Protein 6M5C (pdb70)

Nearest PDB structures (foldseek):
  6m5c-assembly1_A  TM=8.411E-01  e=1.380E-06  Avena sativa
  2x3t-assembly1_C  TM=7.673E-01  e=2.955E-03  Triticum aestivum
  2wgc-assembly1_A-2  TM=7.517E-01  e=3.958E-03  Triticum aestivum
  8vu6-assembly1_A  TM=7.108E-01  e=4.581E-03  Triticum aestivum
  6stn-assembly1_B  TM=7.294E-01  e=1.023E-02  Arundo donax

Secondary structure (DSSP, 8-state):
---TT-S-SSSSB--TTS--BSSTTT-TT--SSSS----

Sequence (39 aa):
ACSSSSPCPGNQCCSKWGYCGLGGDYCGSGCQSGPCTGAACSSSSPCPGNQCCSKWGYCGLGGDYCGSGCQSGPCTGAACSSSSPCPGNQCCSKWGYCGLGGDYCGSGCQSGPCTGAACSSSSPCPGNQCCSKWGYCGLGGDYCGSGCQSGPCTGAACSSSSPCPGNQCCSKWGYCGLGGDYCGSGCQSGPCTGAACSSSSPCPGNQCCSKWGYCGLGGDYCGSGCQSGPCTGAACSSSSPCPGNQCCSKWGYCGLGGDYCGSGCQSGPCTGAACSSSSPCPGNQCCSKWGYCGLGGDYCGSGCQSGPCTGAACSSSSPCPGNQCCSKWGYCGLGGDYCGSGCQSGPCTGAACSSSSPCPGNQCCSKWGYCGLGGDYCGSGCQSGPCTGA

Structure (mmCIF, N/CA/C/O backbone):
data_6M5C
#
_entry.id   6M5C
#
loop_
_atom_site.group_PDB
_atom_site.id
_atom_site.type_symbol
_atom_site.label_atom_id
_atom_site.label_alt_id
_atom_site.label_comp_id
_atom_site.label_asym_id
_atom_site.label_entity_id
_atom_site.label_seq_id
_atom_site.pdbx_PDB_ins_code
_atom_site.Cartn_x
_atom_site.Cartn_y
_atom_site.Cartn_z
_atom_site.occupancy
_atom_site.B_iso_or_equiv
_atom_site.auth_seq_id
_atom_site.auth_comp_id
_atom_site.auth_asym_id
_atom_site.auth_atom_id
_atom_site.pdbx_PDB_model_num
ATOM 1 N N . ALA A 1 1 ? -3.100 3.218 7.468 1.00 0.00 1 ALA A N 1
ATOM 2 C CA . ALA A 1 1 ? -4.018 2.093 7.151 1.00 0.00 1 ALA A CA 1
ATOM 3 C C . ALA A 1 1 ? -4.617 2.251 5.757 1.00 0.00 1 ALA A C 1
ATOM 4 O O . ALA A 1 1 ? -5.162 3.309 5.425 1.00 0.00 1 ALA A O 1
ATOM 13 N N . CYS A 1 2 ? -4.508 1.191 4.949 1.00 0.00 2 CYS A N 1
ATOM 14 C CA . CYS A 1 2 ? -5.038 1.194 3.585 1.00 0.00 2 CYS A CA 1
ATOM 15 C C . CYS A 1 2 ? -6.382 0.472 3.515 1.00 0.00 2 CYS A C 1
ATOM 16 O O . CYS A 1 2 ? -6.686 -0.373 4.364 1.00 0.00 2 CYS A O 1
ATOM 24 N N . SER A 1 3 ? -7.178 0.814 2.494 1.00 0.00 3 SER A N 1
ATOM 25 C CA . SER A 1 3 ? -8.486 0.198 2.294 1.00 0.00 3 SER A CA 1
ATOM 26 C C . SER A 1 3 ? -8.587 -0.401 0.888 1.00 0.00 3 SER A C 1
ATOM 27 O O . SER A 1 3 ? -7.693 -0.200 0.059 1.00 0.00 3 SER A O 1
ATOM 35 N N . SER A 1 4 ? -9.679 -1.142 0.625 1.00 0.00 4 SER A N 1
ATOM 36 C CA . SER A 1 4 ? -9.915 -1.767 -0.688 1.00 0.00 4 SER A CA 1
ATOM 37 C C . SER A 1 4 ? -10.038 -0.705 -1.794 1.00 0.00 4 SER A C 1
ATOM 38 O O . SER A 1 4 ? -9.761 -0.983 -2.965 1.00 0.00 4 SER A O 1
ATOM 46 N N . SER A 1 5 ? -10.458 0.505 -1.397 1.00 0.00 5 SER A N 1
ATOM 47 C CA . SER A 1 5 ? -10.586 1.640 -2.314 1.00 0.00 5 SER A CA 1
ATOM 48 C C . SER A 1 5 ? -9.293 2.472 -2.299 1.00 0.00 5 SER A C 1
ATOM 49 O O . SER A 1 5 ? -9.167 3.465 -3.020 1.00 0.00 5 SER A O 1
ATOM 57 N N . SER A 1 6 ? -8.333 2.027 -1.453 1.00 0.00 6 SER A N 1
ATOM 58 C CA . SER A 1 6 ? -7.001 2.650 -1.269 1.00 0.00 6 SER A CA 1
ATOM 59 C C . SER A 1 6 ? -7.066 4.145 -0.894 1.00 0.00 6 SER A C 1
ATOM 60 O O . SER A 1 6 ? -7.499 4.972 -1.704 1.00 0.00 6 SER A O 1
ATOM 68 N N . PRO A 1 7 ? -6.636 4.511 0.353 1.00 0.00 7 PRO A N 1
ATOM 69 C CA . PRO A 1 7 ? -6.648 5.904 0.819 1.00 0.00 7 PRO A CA 1
ATOM 70 C C . PRO A 1 7 ? -5.375 6.696 0.457 1.00 0.00 7 PRO A C 1
ATOM 71 O O . PRO A 1 7 ? -5.062 7.717 1.083 1.00 0.00 7 PRO A O 1
ATOM 82 N N . CYS A 1 8 ? -4.674 6.223 -0.566 1.00 0.00 8 CYS A N 1
ATOM 83 C CA . CYS A 1 8 ? -3.425 6.844 -1.010 1.00 0.00 8 CYS A CA 1
ATOM 84 C C . CYS A 1 8 ? -3.452 7.150 -2.520 1.00 0.00 8 CYS A C 1
ATOM 85 O O . CYS A 1 8 ? -3.317 6.235 -3.341 1.00 0.00 8 CYS A O 1
ATOM 93 N N . PRO A 1 9 ? -3.648 8.448 -2.916 1.00 0.00 9 PRO A N 1
ATOM 94 C CA . PRO A 1 9 ? -3.686 8.846 -4.334 1.00 0.00 9 PRO A CA 1
ATOM 95 C C . PRO A 1 9 ? -2.297 9.116 -4.944 1.00 0.00 9 PRO A C 1
ATOM 96 O O . PRO A 1 9 ? -2.165 9.860 -5.926 1.00 0.00 9 PRO A O 1
ATOM 107 N N . GLY A 1 10 ? -1.281 8.486 -4.362 1.00 0.00 10 GLY A N 1
ATOM 108 C CA . GLY A 1 10 ? 0.089 8.648 -4.835 1.00 0.00 10 GLY A CA 1
ATOM 109 C C . GLY A 1 10 ? 1.002 9.288 -3.807 1.00 0.00 10 GLY A C 1
ATOM 110 O O . GLY A 1 10 ? 1.607 10.331 -4.074 1.00 0.00 10 GLY A O 1
ATOM 114 N N . ASN A 1 11 ? 1.096 8.658 -2.631 1.00 0.00 11 ASN A N 1
ATOM 115 C CA . ASN A 1 11 ? 1.946 9.149 -1.539 1.00 0.00 11 ASN A CA 1
ATOM 116 C C . ASN A 1 11 ? 2.675 7.990 -0.858 1.00 0.00 11 ASN A C 1
ATOM 117 O O . ASN A 1 11 ? 3.875 8.077 -0.583 1.00 0.00 11 ASN A O 1
ATOM 128 N N . GLN A 1 12 ? 1.930 6.910 -0.592 1.00 0.00 12 GLN A N 1
ATOM 129 C CA . GLN A 1 12 ? 2.468 5.707 0.054 1.00 0.00 12 GLN A CA 1
ATOM 130 C C . GLN A 1 12 ? 1.878 4.455 -0.593 1.00 0.00 12 GLN A C 1
ATOM 131 O O . GLN A 1 12 ? 0.790 4.512 -1.175 1.00 0.00 12 GLN A O 1
ATOM 145 N N . CYS A 1 13 ? 2.593 3.325 -0.489 1.00 0.00 13 CYS A N 1
ATOM 146 C CA . CYS A 1 13 ? 2.119 2.065 -1.063 1.00 0.00 13 CYS A CA 1
ATOM 147 C C . CYS A 1 13 ? 1.335 1.257 -0.031 1.00 0.00 13 CYS A C 1
ATOM 148 O O . CYS A 1 13 ? 1.674 1.254 1.155 1.00 0.00 13 CYS A O 1
ATOM 156 N N . CYS A 1 14 ? 0.289 0.571 -0.505 1.00 0.00 14 CYS A N 1
ATOM 157 C CA . CYS A 1 14 ? -0.592 -0.226 0.354 1.00 0.00 14 CYS A CA 1
ATOM 158 C C . CYS A 1 14 ? -0.041 -1.621 0.646 1.00 0.00 14 CYS A C 1
ATOM 159 O O . CYS A 1 14 ? 0.766 -2.159 -0.115 1.00 0.00 14 CYS A O 1
ATOM 167 N N . SER A 1 15 ? -0.486 -2.179 1.777 1.00 0.00 15 SER A N 1
ATOM 168 C CA . SER A 1 15 ? -0.091 -3.513 2.210 1.00 0.00 15 SER A CA 1
ATOM 169 C C . SER A 1 15 ? -1.290 -4.436 2.183 1.00 0.00 15 SER A C 1
ATOM 170 O O . SER A 1 15 ? -2.410 -3.985 2.432 1.00 0.00 15 SER A O 1
ATOM 178 N N . LYS A 1 16 ? -1.029 -5.733 1.912 1.00 0.00 16 LYS A N 1
ATOM 179 C CA . LYS A 1 16 ? -2.070 -6.779 1.844 1.00 0.00 16 LYS A CA 1
ATOM 180 C C . LYS A 1 16 ? -2.901 -6.837 3.133 1.00 0.00 16 LYS A C 1
ATOM 181 O O . LYS A 1 16 ? -4.079 -7.204 3.105 1.00 0.00 16 LYS A O 1
ATOM 200 N N . TRP A 1 17 ? -2.265 -6.467 4.255 1.00 0.00 17 TRP A N 1
ATOM 201 C CA . TRP A 1 17 ? -2.931 -6.422 5.564 1.00 0.00 17 TRP A CA 1
ATOM 202 C C . TRP A 1 17 ? -3.652 -5.073 5.720 1.00 0.00 17 TRP A C 1
ATOM 203 O O . TRP A 1 17 ? -4.257 -4.782 6.759 1.00 0.00 17 TRP A O 1
ATOM 224 N N . GLY A 1 18 ? -3.579 -4.269 4.645 1.00 0.00 18 GLY A N 1
ATOM 225 C CA . GLY A 1 18 ? -4.198 -2.957 4.586 1.00 0.00 18 GLY A CA 1
ATOM 226 C C . GLY A 1 18 ? -3.381 -1.873 5.257 1.00 0.00 18 GLY A C 1
ATOM 227 O O . GLY A 1 18 ? -3.873 -1.208 6.174 1.00 0.00 18 GLY A O 1
ATOM 231 N N . TYR A 1 19 ? -2.132 -1.694 4.804 1.00 0.00 19 TYR A N 1
ATOM 232 C CA . TYR A 1 19 ? -1.254 -0.655 5.388 1.00 0.00 19 TYR A CA 1
ATOM 233 C C . TYR A 1 19 ? -0.491 0.138 4.326 1.00 0.00 19 TYR A C 1
ATOM 234 O O . TYR A 1 19 ? 0.275 -0.423 3.540 1.00 0.00 19 TYR A O 1
ATOM 252 N N . CYS A 1 20 ? -0.697 1.464 4.338 1.00 0.00 20 CYS A N 1
ATOM 253 C CA . CYS A 1 20 ? -0.046 2.374 3.390 1.00 0.00 20 CYS A CA 1
ATOM 254 C C . CYS A 1 20 ? 1.212 2.994 3.999 1.00 0.00 20 CYS A C 1
ATOM 255 O O . CYS A 1 20 ? 1.171 3.541 5.105 1.00 0.00 20 CYS A O 1
ATOM 263 N N . GLY A 1 21 ? 2.324 2.896 3.260 1.00 0.00 21 GLY A N 1
ATOM 264 C CA . GLY A 1 21 ? 3.598 3.441 3.718 1.00 0.00 21 GLY A CA 1
ATOM 265 C C . GLY A 1 21 ? 4.671 3.398 2.643 1.00 0.00 21 GLY A C 1
ATOM 266 O O . GLY A 1 21 ? 4.470 2.798 1.581 1.00 0.00 21 GLY A O 1
ATOM 270 N N . LEU A 1 22 ? 5.813 4.035 2.926 1.00 0.00 22 LEU A N 1
ATOM 271 C CA . LEU A 1 22 ? 6.939 4.081 1.989 1.00 0.00 22 LEU A CA 1
ATOM 272 C C . LEU A 1 22 ? 7.995 3.036 2.345 1.00 0.00 22 LEU A C 1
ATOM 273 O O . LEU A 1 22 ? 8.140 2.663 3.513 1.00 0.00 22 LEU A O 1
ATOM 289 N N . GLY A 1 23 ? 8.727 2.577 1.324 1.00 0.00 23 GLY A N 1
ATOM 290 C CA . GLY A 1 23 ? 9.769 1.578 1.522 1.00 0.00 23 GLY A CA 1
ATOM 291 C C . GLY A 1 23 ? 9.400 0.225 0.944 1.00 0.00 23 GLY A C 1
ATOM 292 O O . GLY A 1 23 ? 8.302 0.052 0.405 1.00 0.00 23 GLY A O 1
ATOM 296 N N . GLY A 1 24 ? 10.327 -0.734 1.060 1.00 0.00 24 GLY A N 1
ATOM 297 C CA . GLY A 1 24 ? 10.096 -2.080 0.549 1.00 0.00 24 GLY A CA 1
ATOM 298 C C . GLY A 1 24 ? 9.580 -3.034 1.613 1.00 0.00 24 GLY A C 1
ATOM 299 O O . GLY A 1 24 ? 9.991 -4.196 1.662 1.00 0.00 24 GLY A O 1
ATOM 303 N N . ASP A 1 25 ? 8.676 -2.532 2.464 1.00 0.00 25 ASP A N 1
ATOM 304 C CA . ASP A 1 25 ? 8.086 -3.330 3.544 1.00 0.00 25 ASP A CA 1
ATOM 305 C C . ASP A 1 25 ? 6.557 -3.215 3.562 1.00 0.00 25 ASP A C 1
ATOM 306 O O . ASP A 1 25 ? 5.877 -4.079 4.122 1.00 0.00 25 ASP A O 1
ATOM 315 N N . TYR A 1 26 ? 6.029 -2.147 2.945 1.00 0.00 26 TYR A N 1
ATOM 316 C CA . TYR A 1 26 ? 4.583 -1.908 2.889 1.00 0.00 26 TYR A CA 1
ATOM 317 C C . TYR A 1 26 ? 3.952 -2.534 1.642 1.00 0.00 26 TYR A C 1
ATOM 318 O O . TYR A 1 26 ? 2.856 -3.094 1.717 1.00 0.00 26 TYR A O 1
ATOM 336 N N . CYS A 1 27 ? 4.652 -2.438 0.503 1.00 0.00 27 CYS A N 1
ATOM 337 C CA . CYS A 1 27 ? 4.160 -2.994 -0.759 1.00 0.00 27 CYS A CA 1
ATOM 338 C C . CYS A 1 27 ? 4.725 -4.402 -0.993 1.00 0.00 27 CYS A C 1
ATOM 339 O O . CYS A 1 27 ? 4.041 -5.392 -0.715 1.00 0.00 27 CYS A O 1
ATOM 347 N N . GLY A 1 28 ? 5.977 -4.485 -1.495 1.00 0.00 28 GLY A N 1
ATOM 348 C CA . GLY A 1 28 ? 6.627 -5.774 -1.765 1.00 0.00 28 GLY A CA 1
ATOM 349 C C . GLY A 1 28 ? 5.803 -6.691 -2.663 1.00 0.00 28 GLY A C 1
ATOM 350 O O . GLY A 1 28 ? 5.739 -7.900 -2.425 1.00 0.00 28 GLY A O 1
ATOM 354 N N . SER A 1 29 ? 5.173 -6.100 -3.699 1.00 0.00 29 SER A N 1
ATOM 355 C CA . SER A 1 29 ? 4.308 -6.827 -4.662 1.00 0.00 29 SER A CA 1
ATOM 356 C C . SER A 1 29 ? 3.076 -7.433 -3.961 1.00 0.00 29 SER A C 1
ATOM 357 O O . SER A 1 29 ? 2.502 -8.431 -4.418 1.00 0.00 29 SER A O 1
ATOM 365 N N . GLY A 1 30 ? 2.674 -6.789 -2.862 1.00 0.00 30 GLY A N 1
ATOM 366 C CA . GLY A 1 30 ? 1.517 -7.228 -2.095 1.00 0.00 30 GLY A CA 1
ATOM 367 C C . GLY A 1 30 ? 0.636 -6.058 -1.711 1.00 0.00 30 GLY A C 1
ATOM 368 O O . GLY A 1 30 ? 0.063 -6.032 -0.618 1.00 0.00 30 GLY A O 1
ATOM 372 N N . CYS A 1 31 ? 0.541 -5.093 -2.629 1.00 0.00 31 CYS A N 1
ATOM 373 C CA . CYS A 1 31 ? -0.242 -3.877 -2.421 1.00 0.00 31 CYS A CA 1
ATOM 374 C C . CYS A 1 31 ? -1.659 -3.992 -2.997 1.00 0.00 31 CYS A C 1
ATOM 375 O O . CYS A 1 31 ? -1.923 -4.830 -3.866 1.00 0.00 31 CYS A O 1
ATOM 383 N N . GLN A 1 32 ? -2.557 -3.133 -2.491 1.00 0.00 32 GLN A N 1
ATOM 384 C CA . GLN A 1 32 ? -3.956 -3.090 -2.932 1.00 0.00 32 GLN A CA 1
ATOM 385 C C . GLN A 1 32 ? -4.253 -1.809 -3.725 1.00 0.00 32 GLN A C 1
ATOM 386 O O . GLN A 1 32 ? -5.243 -1.750 -4.461 1.00 0.00 32 GLN A O 1
ATOM 400 N N . SER A 1 33 ? -3.389 -0.791 -3.568 1.00 0.00 33 SER A N 1
ATOM 401 C CA . SER A 1 33 ? -3.546 0.500 -4.254 1.00 0.00 33 SER A CA 1
ATOM 402 C C . SER A 1 33 ? -2.957 0.455 -5.678 1.00 0.00 33 SER A C 1
ATOM 403 O O . SER A 1 33 ? -2.465 -0.588 -6.120 1.00 0.00 33 SER A O 1
ATOM 411 N N . GLY A 1 34 ? -3.036 1.589 -6.391 1.00 0.00 34 GLY A N 1
ATOM 412 C CA . GLY A 1 34 ? -2.527 1.680 -7.756 1.00 0.00 34 GLY A CA 1
ATOM 413 C C . GLY A 1 34 ? -1.068 2.148 -7.847 1.00 0.00 34 GLY A C 1
ATOM 414 O O . GLY A 1 34 ? -0.275 1.492 -8.526 1.00 0.00 34 GLY A O 1
ATOM 418 N N . PRO A 1 35 ? -0.669 3.283 -7.181 1.00 0.00 35 PRO A N 1
ATOM 419 C CA . PRO A 1 35 ? 0.720 3.807 -7.229 1.00 0.00 35 PRO A CA 1
ATOM 420 C C . PRO A 1 35 ? 1.713 2.978 -6.389 1.00 0.00 35 PRO A C 1
ATOM 421 O O . PRO A 1 35 ? 2.506 3.522 -5.607 1.00 0.00 35 PRO A O 1
ATOM 432 N N . CYS A 1 36 ? 1.669 1.653 -6.581 1.00 0.00 36 CYS A N 1
ATOM 433 C CA . CYS A 1 36 ? 2.537 0.709 -5.866 1.00 0.00 36 CYS A CA 1
ATOM 434 C C . CYS A 1 36 ? 2.953 -0.451 -6.782 1.00 0.00 36 CYS A C 1
ATOM 435 O O . CYS A 1 36 ? 2.610 -0.458 -7.967 1.00 0.00 36 CYS A O 1
ATOM 443 N N . THR A 1 37 ? 3.720 -1.415 -6.223 1.00 0.00 37 THR A N 1
ATOM 444 C CA . THR A 1 37 ? 4.220 -2.610 -6.948 1.00 0.00 37 THR A CA 1
ATOM 445 C C . THR A 1 37 ? 5.189 -2.221 -8.075 1.00 0.00 37 THR A C 1
ATOM 446 O O . THR A 1 37 ? 4.875 -2.341 -9.267 1.00 0.00 37 THR A O 1
ATOM 457 N N . GLY A 1 38 ? 6.364 -1.732 -7.668 1.00 0.00 38 GLY A N 1
ATOM 458 C CA . GLY A 1 38 ? 7.389 -1.321 -8.616 1.00 0.00 38 GLY A CA 1
ATOM 459 C C . GLY A 1 38 ? 8.451 -2.385 -8.824 1.00 0.00 38 GLY A C 1
ATOM 460 O O . GLY A 1 38 ? 8.689 -2.816 -9.956 1.00 0.00 38 GLY A O 1
ATOM 464 N N . ALA A 1 39 ? 9.084 -2.804 -7.723 1.00 0.00 39 ALA A N 1
ATOM 465 C CA . ALA A 1 39 ? 10.130 -3.824 -7.767 1.00 0.00 39 ALA A CA 1
ATOM 466 C C . ALA A 1 39 ? 9.816 -4.973 -6.809 1.00 0.00 39 ALA A C 1
ATOM 467 O O . ALA A 1 39 ? 9.708 -4.720 -5.588 1.00 0.00 39 ALA A O 1
ATOM 475 N N . ALA A 1 1 ? -3.331 2.651 8.018 1.00 0.00 1 ALA A N 2
ATOM 476 C CA . ALA A 1 1 ? -4.245 1.603 7.495 1.00 0.00 1 ALA A CA 2
ATOM 477 C C . ALA A 1 1 ? -4.683 1.921 6.070 1.00 0.00 1 ALA A C 2
ATOM 478 O O . ALA A 1 1 ? -4.855 3.090 5.712 1.00 0.00 1 ALA A O 2
ATOM 487 N N . CYS A 1 2 ? -4.860 0.868 5.265 1.00 0.00 2 CYS A N 2
ATOM 488 C CA . CYS A 1 2 ? -5.279 1.012 3.872 1.00 0.00 2 CYS A CA 2
ATOM 489 C C . CYS A 1 2 ? -6.503 0.149 3.575 1.00 0.00 2 CYS A C 2
ATOM 490 O O . CYS A 1 2 ? -6.724 -0.873 4.232 1.00 0.00 2 CYS A O 2
ATOM 498 N N . SER A 1 3 ? -7.290 0.571 2.578 1.00 0.00 3 SER A N 2
ATOM 499 C CA . SER A 1 3 ? -8.491 -0.157 2.177 1.00 0.00 3 SER A CA 2
ATOM 500 C C . SER A 1 3 ? -8.369 -0.655 0.734 1.00 0.00 3 SER A C 2
ATOM 501 O O . SER A 1 3 ? -7.393 -0.342 0.046 1.00 0.00 3 SER A O 2
ATOM 509 N N . SER A 1 4 ? -9.368 -1.438 0.280 1.00 0.00 4 SER A N 2
ATOM 510 C CA . SER A 1 4 ? -9.391 -1.983 -1.090 1.00 0.00 4 SER A CA 2
ATOM 511 C C . SER A 1 4 ? -9.396 -0.859 -2.139 1.00 0.00 4 SER A C 2
ATOM 512 O O . SER A 1 4 ? -8.896 -1.037 -3.253 1.00 0.00 4 SER A O 2
ATOM 520 N N . SER A 1 5 ? -9.969 0.291 -1.758 1.00 0.00 5 SER A N 2
ATOM 521 C CA . SER A 1 5 ? -10.025 1.471 -2.623 1.00 0.00 5 SER A CA 2
ATOM 522 C C . SER A 1 5 ? -8.830 2.396 -2.336 1.00 0.00 5 SER A C 2
ATOM 523 O O . SER A 1 5 ? -8.665 3.434 -2.983 1.00 0.00 5 SER A O 2
ATOM 531 N N . SER A 1 6 ? -7.997 1.980 -1.351 1.00 0.00 6 SER A N 2
ATOM 532 C CA . SER A 1 6 ? -6.779 2.699 -0.903 1.00 0.00 6 SER A CA 2
ATOM 533 C C . SER A 1 6 ? -7.050 4.159 -0.481 1.00 0.00 6 SER A C 2
ATOM 534 O O . SER A 1 6 ? -7.507 4.963 -1.299 1.00 0.00 6 SER A O 2
ATOM 542 N N . PRO A 1 7 ? -6.770 4.526 0.811 1.00 0.00 7 PRO A N 2
ATOM 543 C CA . PRO A 1 7 ? -6.982 5.895 1.304 1.00 0.00 7 PRO A CA 2
ATOM 544 C C . PRO A 1 7 ? -5.812 6.844 0.982 1.00 0.00 7 PRO A C 2
ATOM 545 O O . PRO A 1 7 ? -5.641 7.892 1.618 1.00 0.00 7 PRO A O 2
ATOM 556 N N . CYS A 1 8 ? -5.039 6.458 -0.025 1.00 0.00 8 CYS A N 2
ATOM 557 C CA . CYS A 1 8 ? -3.870 7.216 -0.462 1.00 0.00 8 CYS A CA 2
ATOM 558 C C . CYS A 1 8 ? -4.032 7.673 -1.922 1.00 0.00 8 CYS A C 2
ATOM 559 O O . CYS A 1 8 ? -4.221 6.834 -2.809 1.00 0.00 8 CYS A O 2
ATOM 567 N N . PRO A 1 9 ? -3.967 9.015 -2.202 1.00 0.00 9 PRO A N 2
ATOM 568 C CA . PRO A 1 9 ? -4.126 9.553 -3.573 1.00 0.00 9 PRO A CA 2
ATOM 569 C C . PRO A 1 9 ? -2.868 9.422 -4.455 1.00 0.00 9 PRO A C 2
ATOM 570 O O . PRO A 1 9 ? -2.667 10.201 -5.396 1.00 0.00 9 PRO A O 2
ATOM 581 N N . GLY A 1 10 ? -2.052 8.419 -4.149 1.00 0.00 10 GLY A N 2
ATOM 582 C CA . GLY A 1 10 ? -0.829 8.172 -4.902 1.00 0.00 10 GLY A CA 2
ATOM 583 C C . GLY A 1 10 ? 0.399 8.783 -4.253 1.00 0.00 10 GLY A C 2
ATOM 584 O O . GLY A 1 10 ? 1.022 9.683 -4.824 1.00 0.00 10 GLY A O 2
ATOM 588 N N . ASN A 1 11 ? 0.742 8.289 -3.057 1.00 0.00 11 ASN A N 2
ATOM 589 C CA . ASN A 1 11 ? 1.906 8.781 -2.310 1.00 0.00 11 ASN A CA 2
ATOM 590 C C . ASN A 1 11 ? 2.664 7.637 -1.635 1.00 0.00 11 ASN A C 2
ATOM 591 O O . ASN A 1 11 ? 3.897 7.649 -1.586 1.00 0.00 11 ASN A O 2
ATOM 602 N N . GLN A 1 12 ? 1.915 6.654 -1.120 1.00 0.00 12 GLN A N 2
ATOM 603 C CA . GLN A 1 12 ? 2.501 5.498 -0.431 1.00 0.00 12 GLN A CA 2
ATOM 604 C C . GLN A 1 12 ? 1.894 4.191 -0.949 1.00 0.00 12 GLN A C 2
ATOM 605 O O . GLN A 1 12 ? 0.774 4.188 -1.468 1.00 0.00 12 GLN A O 2
ATOM 619 N N . CYS A 1 13 ? 2.642 3.083 -0.801 1.00 0.00 13 CYS A N 2
ATOM 620 C CA . CYS A 1 13 ? 2.180 1.763 -1.251 1.00 0.00 13 CYS A CA 2
ATOM 621 C C . CYS A 1 13 ? 1.385 1.059 -0.151 1.00 0.00 13 CYS A C 2
ATOM 622 O O . CYS A 1 13 ? 1.721 1.169 1.031 1.00 0.00 13 CYS A O 2
ATOM 630 N N . CYS A 1 14 ? 0.338 0.335 -0.553 1.00 0.00 14 CYS A N 2
ATOM 631 C CA . CYS A 1 14 ? -0.518 -0.383 0.390 1.00 0.00 14 CYS A CA 2
ATOM 632 C C . CYS A 1 14 ? -0.129 -1.852 0.498 1.00 0.00 14 CYS A C 2
ATOM 633 O O . CYS A 1 14 ? 0.237 -2.482 -0.497 1.00 0.00 14 CYS A O 2
ATOM 641 N N . SER A 1 15 ? -0.214 -2.381 1.725 1.00 0.00 15 SER A N 2
ATOM 642 C CA . SER A 1 15 ? 0.113 -3.777 1.997 1.00 0.00 15 SER A CA 2
ATOM 643 C C . SER A 1 15 ? -1.150 -4.619 2.029 1.00 0.00 15 SER A C 2
ATOM 644 O O . SER A 1 15 ? -2.228 -4.088 2.317 1.00 0.00 15 SER A O 2
ATOM 652 N N . LYS A 1 16 ? -0.986 -5.933 1.752 1.00 0.00 16 LYS A N 2
ATOM 653 C CA . LYS A 1 16 ? -2.089 -6.917 1.723 1.00 0.00 16 LYS A CA 2
ATOM 654 C C . LYS A 1 16 ? -2.934 -6.879 3.002 1.00 0.00 16 LYS A C 2
ATOM 655 O O . LYS A 1 16 ? -4.150 -7.082 2.953 1.00 0.00 16 LYS A O 2
ATOM 674 N N . TRP A 1 17 ? -2.274 -6.617 4.142 1.00 0.00 17 TRP A N 2
ATOM 675 C CA . TRP A 1 17 ? -2.963 -6.504 5.437 1.00 0.00 17 TRP A CA 2
ATOM 676 C C . TRP A 1 17 ? -3.581 -5.102 5.587 1.00 0.00 17 TRP A C 2
ATOM 677 O O . TRP A 1 17 ? -4.136 -4.751 6.635 1.00 0.00 17 TRP A O 2
ATOM 698 N N . GLY A 1 18 ? -3.478 -4.324 4.496 1.00 0.00 18 GLY A N 2
ATOM 699 C CA . GLY A 1 18 ? -4.017 -2.977 4.419 1.00 0.00 18 GLY A CA 2
ATOM 700 C C . GLY A 1 18 ? -3.173 -1.934 5.120 1.00 0.00 18 GLY A C 2
ATOM 701 O O . GLY A 1 18 ? -3.589 -1.390 6.147 1.00 0.00 18 GLY A O 2
ATOM 705 N N . TYR A 1 19 ? -1.985 -1.659 4.566 1.00 0.00 19 TYR A N 2
ATOM 706 C CA . TYR A 1 19 ? -1.085 -0.643 5.154 1.00 0.00 19 TYR A CA 2
ATOM 707 C C . TYR A 1 19 ? -0.407 0.224 4.091 1.00 0.00 19 TYR A C 2
ATOM 708 O O . TYR A 1 19 ? 0.331 -0.276 3.241 1.00 0.00 19 TYR A O 2
ATOM 726 N N . CYS A 1 20 ? -0.654 1.540 4.176 1.00 0.00 20 CYS A N 2
ATOM 727 C CA . CYS A 1 20 ? -0.086 2.515 3.238 1.00 0.00 20 CYS A CA 2
ATOM 728 C C . CYS A 1 20 ? 1.214 3.107 3.788 1.00 0.00 20 CYS A C 2
ATOM 729 O O . CYS A 1 20 ? 1.232 3.677 4.884 1.00 0.00 20 CYS A O 2
ATOM 737 N N . GLY A 1 21 ? 2.295 2.954 3.015 1.00 0.00 21 GLY A N 2
ATOM 738 C CA . GLY A 1 21 ? 3.601 3.462 3.415 1.00 0.00 21 GLY A CA 2
ATOM 739 C C . GLY A 1 21 ? 4.638 3.342 2.310 1.00 0.00 21 GLY A C 2
ATOM 740 O O . GLY A 1 21 ? 4.404 2.662 1.306 1.00 0.00 21 GLY A O 2
ATOM 744 N N . LEU A 1 22 ? 5.785 4.003 2.503 1.00 0.00 22 LEU A N 2
ATOM 745 C CA . LEU A 1 22 ? 6.875 3.977 1.525 1.00 0.00 22 LEU A CA 2
ATOM 746 C C . LEU A 1 22 ? 7.962 2.987 1.935 1.00 0.00 22 LEU A C 2
ATOM 747 O O . LEU A 1 22 ? 8.160 2.729 3.127 1.00 0.00 22 LEU A O 2
ATOM 763 N N . GLY A 1 23 ? 8.659 2.439 0.933 1.00 0.00 23 GLY A N 2
ATOM 764 C CA . GLY A 1 23 ? 9.725 1.478 1.182 1.00 0.00 23 GLY A CA 2
ATOM 765 C C . GLY A 1 23 ? 9.353 0.069 0.757 1.00 0.00 23 GLY A C 2
ATOM 766 O O . GLY A 1 23 ? 8.253 -0.161 0.244 1.00 0.00 23 GLY A O 2
ATOM 770 N N . GLY A 1 24 ? 10.279 -0.873 0.975 1.00 0.00 24 GLY A N 2
ATOM 771 C CA . GLY A 1 24 ? 10.045 -2.267 0.615 1.00 0.00 24 GLY A CA 2
ATOM 772 C C . GLY A 1 24 ? 9.532 -3.097 1.780 1.00 0.00 24 GLY A C 2
ATOM 773 O O . GLY A 1 24 ? 9.917 -4.260 1.934 1.00 0.00 24 GLY A O 2
ATOM 777 N N . ASP A 1 25 ? 8.661 -2.492 2.596 1.00 0.00 25 ASP A N 2
ATOM 778 C CA . ASP A 1 25 ? 8.077 -3.161 3.762 1.00 0.00 25 ASP A CA 2
ATOM 779 C C . ASP A 1 25 ? 6.561 -2.934 3.827 1.00 0.00 25 ASP A C 2
ATOM 780 O O . ASP A 1 25 ? 5.822 -3.795 4.312 1.00 0.00 25 ASP A O 2
ATOM 789 N N . TYR A 1 26 ? 6.112 -1.770 3.333 1.00 0.00 26 TYR A N 2
ATOM 790 C CA . TYR A 1 26 ? 4.689 -1.411 3.330 1.00 0.00 26 TYR A CA 2
ATOM 791 C C . TYR A 1 26 ? 3.958 -1.934 2.086 1.00 0.00 26 TYR A C 2
ATOM 792 O O . TYR A 1 26 ? 2.726 -1.873 2.018 1.00 0.00 26 TYR A O 2
ATOM 810 N N . CYS A 1 27 ? 4.720 -2.439 1.106 1.00 0.00 27 CYS A N 2
ATOM 811 C CA . CYS A 1 27 ? 4.143 -2.989 -0.122 1.00 0.00 27 CYS A CA 2
ATOM 812 C C . CYS A 1 27 ? 4.045 -4.516 -0.011 1.00 0.00 27 CYS A C 2
ATOM 813 O O . CYS A 1 27 ? 2.946 -5.074 -0.073 1.00 0.00 27 CYS A O 2
ATOM 821 N N . GLY A 1 28 ? 5.211 -5.179 0.162 1.00 0.00 28 GLY A N 2
ATOM 822 C CA . GLY A 1 28 ? 5.281 -6.642 0.303 1.00 0.00 28 GLY A CA 2
ATOM 823 C C . GLY A 1 28 ? 4.572 -7.411 -0.806 1.00 0.00 28 GLY A C 2
ATOM 824 O O . GLY A 1 28 ? 3.969 -8.457 -0.550 1.00 0.00 28 GLY A O 2
ATOM 828 N N . SER A 1 29 ? 4.651 -6.884 -2.046 1.00 0.00 29 SER A N 2
ATOM 829 C CA . SER A 1 29 ? 4.002 -7.485 -3.239 1.00 0.00 29 SER A CA 2
ATOM 830 C C . SER A 1 29 ? 2.483 -7.596 -3.050 1.00 0.00 29 SER A C 2
ATOM 831 O O . SER A 1 29 ? 1.818 -8.458 -3.641 1.00 0.00 29 SER A O 2
ATOM 839 N N . GLY A 1 30 ? 1.953 -6.685 -2.234 1.00 0.00 30 GLY A N 2
ATOM 840 C CA . GLY A 1 30 ? 0.533 -6.645 -1.957 1.00 0.00 30 GLY A CA 2
ATOM 841 C C . GLY A 1 30 ? -0.018 -5.244 -2.084 1.00 0.00 30 GLY A C 2
ATOM 842 O O . GLY A 1 30 ? -0.813 -4.801 -1.250 1.00 0.00 30 GLY A O 2
ATOM 846 N N . CYS A 1 31 ? 0.416 -4.551 -3.145 1.00 0.00 31 CYS A N 2
ATOM 847 C CA . CYS A 1 31 ? 0.001 -3.170 -3.422 1.00 0.00 31 CYS A CA 2
ATOM 848 C C . CYS A 1 31 ? -1.485 -3.052 -3.785 1.00 0.00 31 CYS A C 2
ATOM 849 O O . CYS A 1 31 ? -1.980 -3.763 -4.665 1.00 0.00 31 CYS A O 2
ATOM 857 N N . GLN A 1 32 ? -2.175 -2.144 -3.087 1.00 0.00 32 GLN A N 2
ATOM 858 C CA . GLN A 1 32 ? -3.600 -1.879 -3.320 1.00 0.00 32 GLN A CA 2
ATOM 859 C C . GLN A 1 32 ? -3.814 -0.419 -3.733 1.00 0.00 32 GLN A C 2
ATOM 860 O O . GLN A 1 32 ? -4.854 -0.071 -4.298 1.00 0.00 32 GLN A O 2
ATOM 874 N N . SER A 1 33 ? -2.811 0.423 -3.440 1.00 0.00 33 SER A N 2
ATOM 875 C CA . SER A 1 33 ? -2.844 1.849 -3.767 1.00 0.00 33 SER A CA 2
ATOM 876 C C . SER A 1 33 ? -2.158 2.115 -5.116 1.00 0.00 33 SER A C 2
ATOM 877 O O . SER A 1 33 ? -1.737 1.174 -5.798 1.00 0.00 33 SER A O 2
ATOM 885 N N . GLY A 1 34 ? -2.056 3.404 -5.497 1.00 0.00 34 GLY A N 2
ATOM 886 C CA . GLY A 1 34 ? -1.412 3.798 -6.754 1.00 0.00 34 GLY A CA 2
ATOM 887 C C . GLY A 1 34 ? 0.036 3.300 -6.886 1.00 0.00 34 GLY A C 2
ATOM 888 O O . GLY A 1 34 ? 0.375 2.720 -7.921 1.00 0.00 34 GLY A O 2
ATOM 892 N N . PRO A 1 35 ? 0.923 3.507 -5.858 1.00 0.00 35 PRO A N 2
ATOM 893 C CA . PRO A 1 35 ? 2.322 3.043 -5.903 1.00 0.00 35 PRO A CA 2
ATOM 894 C C . PRO A 1 35 ? 2.437 1.551 -5.578 1.00 0.00 35 PRO A C 2
ATOM 895 O O . PRO A 1 35 ? 1.888 1.086 -4.573 1.00 0.00 35 PRO A O 2
ATOM 906 N N . CYS A 1 36 ? 3.144 0.811 -6.436 1.00 0.00 36 CYS A N 2
ATOM 907 C CA . CYS A 1 36 ? 3.313 -0.630 -6.254 1.00 0.00 36 CYS A CA 2
ATOM 908 C C . CYS A 1 36 ? 4.779 -1.043 -6.317 1.00 0.00 36 CYS A C 2
ATOM 909 O O . CYS A 1 36 ? 5.601 -0.365 -6.941 1.00 0.00 36 CYS A O 2
ATOM 917 N N . THR A 1 37 ? 5.087 -2.169 -5.659 1.00 0.00 37 THR A N 2
ATOM 918 C CA . THR A 1 37 ? 6.448 -2.726 -5.628 1.00 0.00 37 THR A CA 2
ATOM 919 C C . THR A 1 37 ? 6.728 -3.622 -6.859 1.00 0.00 37 THR A C 2
ATOM 920 O O . THR A 1 37 ? 7.589 -4.510 -6.820 1.00 0.00 37 THR A O 2
ATOM 931 N N . GLY A 1 38 ? 6.004 -3.352 -7.948 1.00 0.00 38 GLY A N 2
ATOM 932 C CA . GLY A 1 38 ? 6.162 -4.114 -9.178 1.00 0.00 38 GLY A CA 2
ATOM 933 C C . GLY A 1 38 ? 4.902 -4.868 -9.558 1.00 0.00 38 GLY A C 2
ATOM 934 O O . GLY A 1 38 ? 4.717 -6.018 -9.151 1.00 0.00 38 GLY A O 2
ATOM 938 N N . ALA A 1 39 ? 4.034 -4.208 -10.354 1.00 0.00 39 ALA A N 2
ATOM 939 C CA . ALA A 1 39 ? 2.750 -4.779 -10.829 1.00 0.00 39 ALA A CA 2
ATO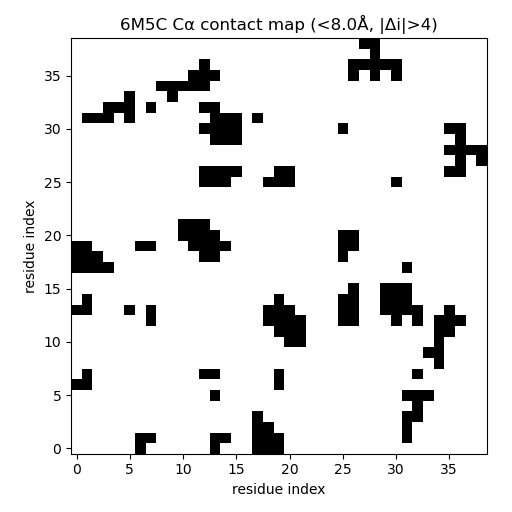M 940 C C . ALA A 1 39 ? 1.801 -5.118 -9.671 1.00 0.00 39 ALA A C 2
ATOM 941 O O . ALA A 1 39 ? 0.752 -4.449 -9.557 1.00 0.00 39 ALA A O 2
ATOM 949 N N . ALA A 1 1 ? -8.516 1.010 8.932 1.00 0.00 1 ALA A N 3
ATOM 950 C CA . ALA A 1 1 ? -8.481 0.106 7.753 1.00 0.00 1 ALA A CA 3
ATOM 951 C C . ALA A 1 1 ? -8.043 0.857 6.501 1.00 0.00 1 ALA A C 3
ATOM 952 O O . ALA A 1 1 ? -8.530 1.958 6.227 1.00 0.00 1 ALA A O 3
ATOM 961 N N . CYS A 1 2 ? -7.121 0.249 5.749 1.00 0.00 2 CYS A N 3
ATOM 962 C CA . CYS A 1 2 ? -6.601 0.843 4.517 1.00 0.00 2 CYS A CA 3
ATOM 963 C C . CYS A 1 2 ? -7.261 0.215 3.293 1.00 0.00 2 CYS A C 3
ATOM 964 O O . CYS A 1 2 ? -7.530 -0.990 3.280 1.00 0.00 2 CYS A O 3
ATOM 972 N N . SER A 1 3 ? -7.519 1.040 2.271 1.00 0.00 3 SER A N 3
ATOM 973 C CA . SER A 1 3 ? -8.138 0.564 1.038 1.00 0.00 3 SER A CA 3
ATOM 974 C C . SER A 1 3 ? -7.158 0.685 -0.130 1.00 0.00 3 SER A C 3
ATOM 975 O O . SER A 1 3 ? -6.075 1.262 0.016 1.00 0.00 3 SER A O 3
ATOM 983 N N . SER A 1 4 ? -7.549 0.140 -1.291 1.00 0.00 4 SER A N 3
ATOM 984 C CA . SER A 1 4 ? -6.710 0.166 -2.492 1.00 0.00 4 SER A CA 3
ATOM 985 C C . SER A 1 4 ? -6.710 1.539 -3.190 1.00 0.00 4 SER A C 3
ATOM 986 O O . SER A 1 4 ? -5.988 1.733 -4.172 1.00 0.00 4 SER A O 3
ATOM 994 N N . SER A 1 5 ? -7.526 2.489 -2.689 1.00 0.00 5 SER A N 3
ATOM 995 C CA . SER A 1 5 ? -7.606 3.840 -3.279 1.00 0.00 5 SER A CA 3
ATOM 996 C C . SER A 1 5 ? -8.323 4.844 -2.354 1.00 0.00 5 SER A C 3
ATOM 997 O O . SER A 1 5 ? -8.925 5.813 -2.838 1.00 0.00 5 SER A O 3
ATOM 1005 N N . SER A 1 6 ? -8.243 4.643 -1.027 1.00 0.00 6 SER A N 3
ATOM 1006 C CA . SER A 1 6 ? -8.908 5.559 -0.092 1.00 0.00 6 SER A CA 3
ATOM 1007 C C . SER A 1 6 ? -7.932 6.289 0.855 1.00 0.00 6 SER A C 3
ATOM 1008 O O . SER A 1 6 ? -8.051 7.509 1.005 1.00 0.00 6 SER A O 3
ATOM 1016 N N . PRO A 1 7 ? -6.958 5.588 1.509 1.00 0.00 7 PRO A N 3
ATOM 1017 C CA . PRO A 1 7 ? -6.020 6.220 2.453 1.00 0.00 7 PRO A CA 3
ATOM 1018 C C . PRO A 1 7 ? -4.756 6.789 1.809 1.00 0.00 7 PRO A C 3
ATOM 1019 O O . PRO A 1 7 ? -3.837 7.239 2.503 1.00 0.00 7 PRO A O 3
ATOM 1030 N N . CYS A 1 8 ? -4.742 6.776 0.486 1.00 0.00 8 CYS A N 3
ATOM 1031 C CA . CYS A 1 8 ? -3.606 7.269 -0.306 1.00 0.00 8 CYS A CA 3
ATOM 1032 C C . CYS A 1 8 ? -4.058 7.683 -1.717 1.00 0.00 8 CYS A C 3
ATOM 1033 O O . CYS A 1 8 ? -4.491 6.829 -2.499 1.00 0.00 8 CYS A O 3
ATOM 1041 N N . PRO A 1 9 ? -3.984 9.007 -2.068 1.00 0.00 9 PRO A N 3
ATOM 1042 C CA . PRO A 1 9 ? -4.391 9.498 -3.401 1.00 0.00 9 PRO A CA 3
ATOM 1043 C C . PRO A 1 9 ? -3.311 9.312 -4.485 1.00 0.00 9 PRO A C 3
ATOM 1044 O O . PRO A 1 9 ? -3.274 10.044 -5.483 1.00 0.00 9 PRO A O 3
ATOM 1055 N N . GLY A 1 10 ? -2.459 8.312 -4.277 1.00 0.00 10 GLY A N 3
ATOM 1056 C CA . GLY A 1 10 ? -1.383 8.014 -5.211 1.00 0.00 10 GLY A CA 3
ATOM 1057 C C . GLY A 1 10 ? -0.031 8.497 -4.719 1.00 0.00 10 GLY A C 3
ATOM 1058 O O . GLY A 1 10 ? 0.690 9.177 -5.454 1.00 0.00 10 GLY A O 3
ATOM 1062 N N . ASN A 1 11 ? 0.306 8.142 -3.473 1.00 0.00 11 ASN A N 3
ATOM 1063 C CA . ASN A 1 11 ? 1.580 8.535 -2.862 1.00 0.00 11 ASN A CA 3
ATOM 1064 C C . ASN A 1 11 ? 2.231 7.362 -2.128 1.00 0.00 11 ASN A C 3
ATOM 1065 O O . ASN A 1 11 ? 3.449 7.178 -2.204 1.00 0.00 11 ASN A O 3
ATOM 1076 N N . GLN A 1 12 ? 1.410 6.580 -1.421 1.00 0.00 12 GLN A N 3
ATOM 1077 C CA . GLN A 1 12 ? 1.890 5.420 -0.661 1.00 0.00 12 GLN A CA 3
ATOM 1078 C C . GLN A 1 12 ? 1.179 4.145 -1.119 1.00 0.00 12 GLN A C 3
ATOM 1079 O O . GLN A 1 12 ? 0.066 4.206 -1.651 1.00 0.00 12 GLN A O 3
ATOM 1093 N N . CYS A 1 13 ? 1.829 2.992 -0.905 1.00 0.00 13 CYS A N 3
ATOM 1094 C CA . CYS A 1 13 ? 1.268 1.696 -1.300 1.00 0.00 13 CYS A CA 3
ATOM 1095 C C . CYS A 1 13 ? 0.525 1.035 -0.139 1.00 0.00 13 CYS A C 3
ATOM 1096 O O . CYS A 1 13 ? 1.073 0.905 0.960 1.00 0.00 13 CYS A O 3
ATOM 1104 N N . CYS A 1 14 ? -0.721 0.615 -0.397 1.00 0.00 14 CYS A N 3
ATOM 1105 C CA . CYS A 1 14 ? -1.548 -0.051 0.614 1.00 0.00 14 CYS A CA 3
ATOM 1106 C C . CYS A 1 14 ? -1.292 -1.556 0.597 1.00 0.00 14 CYS A C 3
ATOM 1107 O O . CYS A 1 14 ? -1.427 -2.207 -0.444 1.00 0.00 14 CYS A O 3
ATOM 1115 N N . SER A 1 15 ? -0.912 -2.094 1.762 1.00 0.00 15 SER A N 3
ATOM 1116 C CA . SER A 1 15 ? -0.601 -3.517 1.906 1.00 0.00 15 SER A CA 3
ATOM 1117 C C . SER A 1 15 ? -1.850 -4.341 2.171 1.00 0.00 15 SER A C 3
ATOM 1118 O O . SER A 1 15 ? -2.822 -3.820 2.720 1.00 0.00 15 SER A O 3
ATOM 1126 N N . LYS A 1 16 ? -1.784 -5.636 1.782 1.00 0.00 16 LYS A N 3
ATOM 1127 C CA . LYS A 1 16 ? -2.891 -6.608 1.946 1.00 0.00 16 LYS A CA 3
ATOM 1128 C C . LYS A 1 16 ? -3.390 -6.671 3.390 1.00 0.00 16 LYS A C 3
ATOM 1129 O O . LYS A 1 16 ? -4.575 -6.919 3.634 1.00 0.00 16 LYS A O 3
ATOM 1148 N N . TRP A 1 17 ? -2.469 -6.444 4.340 1.00 0.00 17 TRP A N 3
ATOM 1149 C CA . TRP A 1 17 ? -2.797 -6.417 5.771 1.00 0.00 17 TRP A CA 3
ATOM 1150 C C . TRP A 1 17 ? -3.399 -5.048 6.133 1.00 0.00 17 TRP A C 3
ATOM 1151 O O . TRP A 1 17 ? -3.695 -4.759 7.298 1.00 0.00 17 TRP A O 3
ATOM 1172 N N . GLY A 1 18 ? -3.576 -4.226 5.083 1.00 0.00 18 GLY A N 3
ATOM 1173 C CA . GLY A 1 18 ? -4.160 -2.899 5.189 1.00 0.00 18 GLY A CA 3
ATOM 1174 C C . GLY A 1 18 ? -3.228 -1.852 5.758 1.00 0.00 18 GLY A C 3
ATOM 1175 O O . GLY A 1 18 ? -3.519 -1.271 6.808 1.00 0.00 18 GLY A O 3
ATOM 1179 N N . TYR A 1 19 ? -2.112 -1.602 5.061 1.00 0.00 19 TYR A N 3
ATOM 1180 C CA . TYR A 1 19 ? -1.134 -0.592 5.515 1.00 0.00 19 TYR A CA 3
ATOM 1181 C C . TYR A 1 19 ? -0.490 0.159 4.347 1.00 0.00 19 TYR A C 3
ATOM 1182 O O . TYR A 1 19 ? 0.198 -0.435 3.513 1.00 0.00 19 TYR A O 3
ATOM 1200 N N . CYS A 1 20 ? -0.707 1.481 4.322 1.00 0.00 20 CYS A N 3
ATOM 1201 C CA . CYS A 1 20 ? -0.168 2.351 3.272 1.00 0.00 20 CYS A CA 3
ATOM 1202 C C . CYS A 1 20 ? 1.146 2.995 3.709 1.00 0.00 20 CYS A C 3
ATOM 1203 O O . CYS A 1 20 ? 1.207 3.666 4.745 1.00 0.00 20 CYS A O 3
ATOM 1211 N N . GLY A 1 21 ? 2.194 2.772 2.906 1.00 0.00 21 GLY A N 3
ATOM 1212 C CA . GLY A 1 21 ? 3.511 3.323 3.198 1.00 0.00 21 GLY A CA 3
ATOM 1213 C C . GLY A 1 21 ? 4.431 3.309 1.989 1.00 0.00 21 GLY A C 3
ATOM 1214 O O . GLY A 1 21 ? 3.976 3.110 0.858 1.00 0.00 21 GLY A O 3
ATOM 1218 N N . LEU A 1 22 ? 5.730 3.523 2.235 1.00 0.00 22 LEU A N 3
ATOM 1219 C CA . LEU A 1 22 ? 6.737 3.540 1.170 1.00 0.00 22 LEU A CA 3
ATOM 1220 C C . LEU A 1 22 ? 7.953 2.696 1.548 1.00 0.00 22 LEU A C 3
ATOM 1221 O O . LEU A 1 22 ? 8.261 2.534 2.733 1.00 0.00 22 LEU A O 3
ATOM 1237 N N . GLY A 1 23 ? 8.634 2.166 0.525 1.00 0.00 23 GLY A N 3
ATOM 1238 C CA . GLY A 1 23 ? 9.814 1.340 0.742 1.00 0.00 23 GLY A CA 3
ATOM 1239 C C . GLY A 1 23 ? 9.553 -0.134 0.495 1.00 0.00 23 GLY A C 3
ATOM 1240 O O . GLY A 1 23 ? 8.489 -0.504 -0.014 1.00 0.00 23 GLY A O 3
ATOM 1244 N N . GLY A 1 24 ? 10.530 -0.972 0.858 1.00 0.00 24 GLY A N 3
ATOM 1245 C CA . GLY A 1 24 ? 10.403 -2.413 0.678 1.00 0.00 24 GLY A CA 3
ATOM 1246 C C . GLY A 1 24 ? 9.923 -3.121 1.934 1.00 0.00 24 GLY A C 3
ATOM 1247 O O . GLY A 1 24 ? 10.429 -4.194 2.275 1.00 0.00 24 GLY A O 3
ATOM 1251 N N . ASP A 1 25 ? 8.945 -2.512 2.615 1.00 0.00 25 ASP A N 3
ATOM 1252 C CA . ASP A 1 25 ? 8.377 -3.070 3.847 1.00 0.00 25 ASP A CA 3
ATOM 1253 C C . ASP A 1 25 ? 6.848 -3.000 3.833 1.00 0.00 25 ASP A C 3
ATOM 1254 O O . ASP A 1 25 ? 6.179 -3.875 4.389 1.00 0.00 25 ASP A O 3
ATOM 1263 N N . TYR A 1 26 ? 6.309 -1.952 3.193 1.00 0.00 26 TYR A N 3
ATOM 1264 C CA . TYR A 1 26 ? 4.860 -1.749 3.100 1.00 0.00 26 TYR A CA 3
ATOM 1265 C C . TYR A 1 26 ? 4.269 -2.413 1.856 1.00 0.00 26 TYR A C 3
ATOM 1266 O O . TYR A 1 26 ? 3.160 -2.952 1.910 1.00 0.00 26 TYR A O 3
ATOM 1284 N N . CYS A 1 27 ? 5.012 -2.373 0.740 1.00 0.00 27 CYS A N 3
ATOM 1285 C CA . CYS A 1 27 ? 4.554 -2.975 -0.515 1.00 0.00 27 CYS A CA 3
ATOM 1286 C C . CYS A 1 27 ? 4.954 -4.461 -0.582 1.00 0.00 27 CYS A C 3
ATOM 1287 O O . CYS A 1 27 ? 4.100 -5.336 -0.407 1.00 0.00 27 CYS A O 3
ATOM 1295 N N . GLY A 1 28 ? 6.254 -4.736 -0.829 1.00 0.00 28 GLY A N 3
ATOM 1296 C CA . GLY A 1 28 ? 6.769 -6.112 -0.902 1.00 0.00 28 GLY A CA 3
ATOM 1297 C C . GLY A 1 28 ? 6.036 -6.994 -1.907 1.00 0.00 28 GLY A C 3
ATOM 1298 O O . GLY A 1 28 ? 5.658 -8.123 -1.586 1.00 0.00 28 GLY A O 3
ATOM 1302 N N . SER A 1 29 ? 5.838 -6.464 -3.132 1.00 0.00 29 SER A N 3
ATOM 1303 C CA . SER A 1 29 ? 5.127 -7.168 -4.232 1.00 0.00 29 SER A CA 3
ATOM 1304 C C . SER A 1 29 ? 3.678 -7.510 -3.845 1.00 0.00 29 SER A C 3
ATOM 1305 O O . SER A 1 29 ? 3.059 -8.425 -4.403 1.00 0.00 29 SER A O 3
ATOM 1313 N N . GLY A 1 30 ? 3.154 -6.734 -2.898 1.00 0.00 30 GLY A N 3
ATOM 1314 C CA . GLY A 1 30 ? 1.796 -6.909 -2.430 1.00 0.00 30 GLY A CA 3
ATOM 1315 C C . GLY A 1 30 ? 1.038 -5.600 -2.435 1.00 0.00 30 GLY A C 3
ATOM 1316 O O . GLY A 1 30 ? 0.311 -5.289 -1.486 1.00 0.00 30 GLY A O 3
ATOM 1320 N N . CYS A 1 31 ? 1.217 -4.837 -3.521 1.00 0.00 31 CYS A N 3
ATOM 1321 C CA . CYS A 1 31 ? 0.579 -3.527 -3.692 1.00 0.00 31 CYS A CA 3
ATOM 1322 C C . CYS A 1 31 ? -0.927 -3.628 -3.960 1.00 0.00 31 CYS A C 3
ATOM 1323 O O . CYS A 1 31 ? -1.388 -4.546 -4.644 1.00 0.00 31 CYS A O 3
ATOM 1331 N N . GLN A 1 32 ? -1.672 -2.667 -3.405 1.00 0.00 32 GLN A N 3
ATOM 1332 C CA . GLN A 1 32 ? -3.127 -2.593 -3.568 1.00 0.00 32 GLN A CA 3
ATOM 1333 C C . GLN A 1 32 ? -3.539 -1.232 -4.135 1.00 0.00 32 GLN A C 3
ATOM 1334 O O . GLN A 1 32 ? -4.471 -1.141 -4.939 1.00 0.00 32 GLN A O 3
ATOM 1348 N N . SER A 1 33 ? -2.828 -0.179 -3.702 1.00 0.00 33 SER A N 3
ATOM 1349 C CA . SER A 1 33 ? -3.089 1.197 -4.139 1.00 0.00 33 SER A CA 3
ATOM 1350 C C . SER A 1 33 ? -2.339 1.519 -5.442 1.00 0.00 33 SER A C 3
ATOM 1351 O O . SER A 1 33 ? -1.605 0.672 -5.963 1.00 0.00 33 SER A O 3
ATOM 1359 N N . GLY A 1 34 ? -2.543 2.749 -5.963 1.00 0.00 34 GLY A N 3
ATOM 1360 C CA . GLY A 1 34 ? -1.898 3.204 -7.204 1.00 0.00 34 GLY A CA 3
ATOM 1361 C C . GLY A 1 34 ? -0.386 2.940 -7.264 1.00 0.00 34 GLY A C 3
ATOM 1362 O O . GLY A 1 34 ? 0.081 2.367 -8.253 1.00 0.00 34 GLY A O 3
ATOM 1366 N N . PRO A 1 35 ? 0.418 3.341 -6.225 1.00 0.00 35 PRO A N 3
ATOM 1367 C CA . PRO A 1 35 ? 1.872 3.100 -6.205 1.00 0.00 35 PRO A CA 3
ATOM 1368 C C . PRO A 1 35 ? 2.190 1.643 -5.854 1.00 0.00 35 PRO A C 3
ATOM 1369 O O . PRO A 1 35 ? 1.789 1.152 -4.792 1.00 0.00 35 PRO A O 3
ATOM 1380 N N . CYS A 1 36 ? 2.896 0.957 -6.756 1.00 0.00 36 CYS A N 3
ATOM 1381 C CA . CYS A 1 36 ? 3.239 -0.449 -6.550 1.00 0.00 36 CYS A CA 3
ATOM 1382 C C . CYS A 1 36 ? 4.746 -0.663 -6.440 1.00 0.00 36 CYS A C 3
ATOM 1383 O O . CYS A 1 36 ? 5.491 -0.465 -7.407 1.00 0.00 36 CYS A O 3
ATOM 1391 N N . THR A 1 37 ? 5.179 -1.065 -5.228 1.00 0.00 37 THR A N 3
ATOM 1392 C CA . THR A 1 37 ? 6.596 -1.359 -4.901 1.00 0.00 37 THR A CA 3
ATOM 1393 C C . THR A 1 37 ? 7.572 -0.245 -5.346 1.00 0.00 37 THR A C 3
ATOM 1394 O O . THR A 1 37 ? 8.738 -0.513 -5.669 1.00 0.00 37 THR A O 3
ATOM 1405 N N . GLY A 1 38 ? 7.086 1.002 -5.333 1.00 0.00 38 GLY A N 3
ATOM 1406 C CA . GLY A 1 38 ? 7.902 2.140 -5.729 1.00 0.00 38 GLY A CA 3
ATOM 1407 C C . GLY A 1 38 ? 7.196 3.044 -6.721 1.00 0.00 38 GLY A C 3
ATOM 1408 O O . GLY A 1 38 ? 6.727 4.126 -6.354 1.00 0.00 38 GLY A O 3
ATOM 1412 N N . ALA A 1 39 ? 7.122 2.594 -7.976 1.00 0.00 39 ALA A N 3
ATOM 1413 C CA . ALA A 1 39 ? 6.471 3.354 -9.042 1.00 0.00 39 ALA A CA 3
ATOM 1414 C C . ALA A 1 39 ? 5.370 2.534 -9.709 1.00 0.00 39 ALA A C 3
ATOM 1415 O O . ALA A 1 39 ? 5.681 1.458 -10.266 1.00 0.00 39 ALA A O 3
ATOM 1423 N N . ALA A 1 1 ? -6.915 3.678 8.672 1.00 0.00 1 ALA A N 4
ATOM 1424 C CA . ALA A 1 1 ? -7.521 2.467 8.062 1.00 0.00 1 ALA A CA 4
ATOM 1425 C C . ALA A 1 1 ? -7.325 2.458 6.550 1.00 0.00 1 ALA A C 4
ATOM 1426 O O . ALA A 1 1 ? -7.602 3.455 5.876 1.00 0.00 1 ALA A O 4
ATOM 1435 N N . CYS A 1 2 ? -6.845 1.324 6.031 1.00 0.00 2 CYS A N 4
ATOM 1436 C CA . CYS A 1 2 ? -6.603 1.162 4.597 1.00 0.00 2 CYS A CA 4
ATOM 1437 C C . CYS A 1 2 ? -7.722 0.361 3.943 1.00 0.00 2 CYS A C 4
ATOM 1438 O O . CYS A 1 2 ? -8.207 -0.622 4.510 1.00 0.00 2 CYS A O 4
ATOM 1446 N N . SER A 1 3 ? -8.118 0.797 2.746 1.00 0.00 3 SER A N 4
ATOM 1447 C CA . SER A 1 3 ? -9.171 0.137 1.980 1.00 0.00 3 SER A CA 4
ATOM 1448 C C . SER A 1 3 ? -8.689 -0.151 0.556 1.00 0.00 3 SER A C 4
ATOM 1449 O O . SER A 1 3 ? -7.663 0.384 0.122 1.00 0.00 3 SER A O 4
ATOM 1457 N N . SER A 1 4 ? -9.438 -0.998 -0.168 1.00 0.00 4 SER A N 4
ATOM 1458 C CA . SER A 1 4 ? -9.099 -1.363 -1.553 1.00 0.00 4 SER A CA 4
ATOM 1459 C C . SER A 1 4 ? -9.393 -0.214 -2.534 1.00 0.00 4 SER A C 4
ATOM 1460 O O . SER A 1 4 ? -9.023 -0.282 -3.711 1.00 0.00 4 SER A O 4
ATOM 1468 N N . SER A 1 5 ? -10.055 0.834 -2.027 1.00 0.00 5 SER A N 4
ATOM 1469 C CA . SER A 1 5 ? -10.399 2.013 -2.822 1.00 0.00 5 SER A CA 4
ATOM 1470 C C . SER A 1 5 ? -9.667 3.255 -2.307 1.00 0.00 5 SER A C 4
ATOM 1471 O O . SER A 1 5 ? -9.353 4.160 -3.085 1.00 0.00 5 SER A O 4
ATOM 1479 N N . SER A 1 6 ? -9.399 3.286 -0.991 1.00 0.00 6 SER A N 4
ATOM 1480 C CA . SER A 1 6 ? -8.705 4.407 -0.355 1.00 0.00 6 SER A CA 4
ATOM 1481 C C . SER A 1 6 ? -7.625 3.889 0.615 1.00 0.00 6 SER A C 4
ATOM 1482 O O . SER A 1 6 ? -7.869 3.794 1.826 1.00 0.00 6 SER A O 4
ATOM 1490 N N . PRO A 1 7 ? -6.413 3.515 0.103 1.00 0.00 7 PRO A N 4
ATOM 1491 C CA . PRO A 1 7 ? -5.322 3.002 0.948 1.00 0.00 7 PRO A CA 4
ATOM 1492 C C . PRO A 1 7 ? -4.499 4.094 1.629 1.00 0.00 7 PRO A C 4
ATOM 1493 O O . PRO A 1 7 ? -3.582 3.808 2.403 1.00 0.00 7 PRO A O 4
ATOM 1504 N N . CYS A 1 8 ? -4.872 5.332 1.335 1.00 0.00 8 CYS A N 4
ATOM 1505 C CA . CYS A 1 8 ? -4.224 6.550 1.868 1.00 0.00 8 CYS A CA 4
ATOM 1506 C C . CYS A 1 8 ? -4.820 7.806 1.213 1.00 0.00 8 CYS A C 4
ATOM 1507 O O . CYS A 1 8 ? -5.313 7.727 0.084 1.00 0.00 8 CYS A O 4
ATOM 1515 N N . PRO A 1 9 ? -4.787 8.990 1.903 1.00 0.00 9 PRO A N 4
ATOM 1516 C CA . PRO A 1 9 ? -5.333 10.244 1.343 1.00 0.00 9 PRO A CA 4
ATOM 1517 C C . PRO A 1 9 ? -4.385 10.947 0.348 1.00 0.00 9 PRO A C 4
ATOM 1518 O O . PRO A 1 9 ? -4.457 12.168 0.155 1.00 0.00 9 PRO A O 4
ATOM 1529 N N . GLY A 1 10 ? -3.525 10.154 -0.287 1.00 0.00 10 GLY A N 4
ATOM 1530 C CA . GLY A 1 10 ? -2.574 10.680 -1.253 1.00 0.00 10 GLY A CA 4
ATOM 1531 C C . GLY A 1 10 ? -2.208 9.668 -2.321 1.00 0.00 10 GLY A C 4
ATOM 1532 O O . GLY A 1 10 ? -3.051 9.288 -3.139 1.00 0.00 10 GLY A O 4
ATOM 1536 N N . ASN A 1 11 ? -0.940 9.236 -2.305 1.00 0.00 11 ASN A N 4
ATOM 1537 C CA . ASN A 1 11 ? -0.418 8.262 -3.275 1.00 0.00 11 ASN A CA 4
ATOM 1538 C C . ASN A 1 11 ? 0.659 7.378 -2.630 1.00 0.00 11 ASN A C 4
ATOM 1539 O O . ASN A 1 11 ? 1.824 7.371 -3.053 1.00 0.00 11 ASN A O 4
ATOM 1550 N N . GLN A 1 12 ? 0.255 6.640 -1.593 1.00 0.00 12 GLN A N 4
ATOM 1551 C CA . GLN A 1 12 ? 1.165 5.745 -0.870 1.00 0.00 12 GLN A CA 4
ATOM 1552 C C . GLN A 1 12 ? 0.777 4.277 -1.085 1.00 0.00 12 GLN A C 4
ATOM 1553 O O . GLN A 1 12 ? -0.330 3.983 -1.546 1.00 0.00 12 GLN A O 4
ATOM 1567 N N . CYS A 1 13 ? 1.701 3.363 -0.744 1.00 0.00 13 CYS A N 4
ATOM 1568 C CA . CYS A 1 13 ? 1.474 1.920 -0.899 1.00 0.00 13 CYS A CA 4
ATOM 1569 C C . CYS A 1 13 ? 0.835 1.323 0.353 1.00 0.00 13 CYS A C 4
ATOM 1570 O O . CYS A 1 13 ? 1.066 1.808 1.465 1.00 0.00 13 CYS A O 4
ATOM 1578 N N . CYS A 1 14 ? 0.034 0.269 0.159 1.00 0.00 14 CYS A N 4
ATOM 1579 C CA . CYS A 1 14 ? -0.645 -0.407 1.264 1.00 0.00 14 CYS A CA 4
ATOM 1580 C C . CYS A 1 14 ? -0.372 -1.906 1.242 1.00 0.00 14 CYS A C 4
ATOM 1581 O O . CYS A 1 14 ? -0.193 -2.496 0.172 1.00 0.00 14 CYS A O 4
ATOM 1589 N N . SER A 1 15 ? -0.343 -2.509 2.435 1.00 0.00 15 SER A N 4
ATOM 1590 C CA . SER A 1 15 ? -0.095 -3.940 2.577 1.00 0.00 15 SER A CA 4
ATOM 1591 C C . SER A 1 15 ? -1.397 -4.699 2.762 1.00 0.00 15 SER A C 4
ATOM 1592 O O . SER A 1 15 ? -2.381 -4.118 3.231 1.00 0.00 15 SER A O 4
ATOM 1600 N N . LYS A 1 16 ? -1.367 -6.006 2.407 1.00 0.00 16 LYS A N 4
ATOM 1601 C CA . LYS A 1 16 ? -2.529 -6.919 2.499 1.00 0.00 16 LYS A CA 4
ATOM 1602 C C . LYS A 1 16 ? -3.193 -6.882 3.877 1.00 0.00 16 LYS A C 4
ATOM 1603 O O . LYS A 1 16 ? -4.417 -7.005 3.984 1.00 0.00 16 LYS A O 4
ATOM 1622 N N . TRP A 1 17 ? -2.374 -6.712 4.927 1.00 0.00 17 TRP A N 4
ATOM 1623 C CA . TRP A 1 17 ? -2.876 -6.612 6.304 1.00 0.00 17 TRP A CA 4
ATOM 1624 C C . TRP A 1 17 ? -3.385 -5.185 6.582 1.00 0.00 17 TRP A C 4
ATOM 1625 O O . TRP A 1 17 ? -3.733 -4.834 7.715 1.00 0.00 17 TRP A O 4
ATOM 1646 N N . GLY A 1 18 ? -3.429 -4.387 5.502 1.00 0.00 18 GLY A N 4
ATOM 1647 C CA . GLY A 1 18 ? -3.897 -3.012 5.540 1.00 0.00 18 GLY A CA 4
ATOM 1648 C C . GLY A 1 18 ? -2.934 -2.049 6.200 1.00 0.00 18 GLY A C 4
ATOM 1649 O O . GLY A 1 18 ? -3.246 -1.480 7.251 1.00 0.00 18 GLY A O 4
ATOM 1653 N N . TYR A 1 19 ? -1.764 -1.869 5.582 1.00 0.00 19 TYR A N 4
ATOM 1654 C CA . TYR A 1 19 ? -0.751 -0.944 6.118 1.00 0.00 19 TYR A CA 4
ATOM 1655 C C . TYR A 1 19 ? -0.185 -0.035 5.032 1.00 0.00 19 TYR A C 4
ATOM 1656 O O . TYR A 1 19 ? 0.410 -0.504 4.060 1.00 0.00 19 TYR A O 4
ATOM 1674 N N . CYS A 1 20 ? -0.365 1.276 5.229 1.00 0.00 20 CYS A N 4
ATOM 1675 C CA . CYS A 1 20 ? 0.101 2.286 4.279 1.00 0.00 20 CYS A CA 4
ATOM 1676 C C . CYS A 1 20 ? 1.487 2.810 4.650 1.00 0.00 20 CYS A C 4
ATOM 1677 O O . CYS A 1 20 ? 1.817 2.931 5.833 1.00 0.00 20 CYS A O 4
ATOM 1685 N N . GLY A 1 21 ? 2.283 3.115 3.620 1.00 0.00 21 GLY A N 4
ATOM 1686 C CA . GLY A 1 21 ? 3.632 3.626 3.823 1.00 0.00 21 GLY A CA 4
ATOM 1687 C C . GLY A 1 21 ? 4.276 4.107 2.534 1.00 0.00 21 GLY A C 4
ATOM 1688 O O . GLY A 1 21 ? 3.613 4.189 1.495 1.00 0.00 21 GLY A O 4
ATOM 1692 N N . LEU A 1 22 ? 5.573 4.423 2.610 1.00 0.00 22 LEU A N 4
ATOM 1693 C CA . LEU A 1 22 ? 6.332 4.902 1.452 1.00 0.00 22 LEU A CA 4
ATOM 1694 C C . LEU A 1 22 ? 7.565 4.037 1.206 1.00 0.00 22 LEU A C 4
ATOM 1695 O O . LEU A 1 22 ? 8.115 3.447 2.140 1.00 0.00 22 LEU A O 4
ATOM 1711 N N . GLY A 1 23 ? 7.990 3.976 -0.062 1.00 0.00 23 GLY A N 4
ATOM 1712 C CA . GLY A 1 23 ? 9.157 3.187 -0.436 1.00 0.00 23 GLY A CA 4
ATOM 1713 C C . GLY A 1 23 ? 8.789 1.889 -1.130 1.00 0.00 23 GLY A C 4
ATOM 1714 O O . GLY A 1 23 ? 7.607 1.538 -1.218 1.00 0.00 23 GLY A O 4
ATOM 1718 N N . GLY A 1 24 ? 9.811 1.177 -1.622 1.00 0.00 24 GLY A N 4
ATOM 1719 C CA . GLY A 1 24 ? 9.593 -0.090 -2.309 1.00 0.00 24 GLY A CA 4
ATOM 1720 C C . GLY A 1 24 ? 9.753 -1.292 -1.392 1.00 0.00 24 GLY A C 4
ATOM 1721 O O . GLY A 1 24 ? 10.318 -2.312 -1.797 1.00 0.00 24 GLY A O 4
ATOM 1725 N N . ASP A 1 25 ? 9.251 -1.163 -0.159 1.00 0.00 25 ASP A N 4
ATOM 1726 C CA . ASP A 1 25 ? 9.327 -2.237 0.838 1.00 0.00 25 ASP A CA 4
ATOM 1727 C C . ASP A 1 25 ? 7.964 -2.506 1.487 1.00 0.00 25 ASP A C 4
ATOM 1728 O O . ASP A 1 25 ? 7.783 -3.530 2.152 1.00 0.00 25 ASP A O 4
ATOM 1737 N N . TYR A 1 26 ? 7.014 -1.581 1.287 1.00 0.00 26 TYR A N 4
ATOM 1738 C CA . TYR A 1 26 ? 5.665 -1.705 1.850 1.00 0.00 26 TYR A CA 4
ATOM 1739 C C . TYR A 1 26 ? 4.705 -2.433 0.902 1.00 0.00 26 TYR A C 4
ATOM 1740 O O . TYR A 1 26 ? 3.617 -2.844 1.318 1.00 0.00 26 TYR A O 4
ATOM 1758 N N . CYS A 1 27 ? 5.108 -2.592 -0.369 1.00 0.00 27 CYS A N 4
ATOM 1759 C CA . CYS A 1 27 ? 4.277 -3.270 -1.365 1.00 0.00 27 CYS A CA 4
ATOM 1760 C C . CYS A 1 27 ? 4.562 -4.780 -1.380 1.00 0.00 27 CYS A C 4
ATOM 1761 O O . CYS A 1 27 ? 3.710 -5.574 -0.968 1.00 0.00 27 CYS A O 4
ATOM 1769 N N . GLY A 1 28 ? 5.767 -5.165 -1.854 1.00 0.00 28 GLY A N 4
ATOM 1770 C CA . GLY A 1 28 ? 6.171 -6.575 -1.917 1.00 0.00 28 GLY A CA 4
ATOM 1771 C C . GLY A 1 28 ? 5.213 -7.452 -2.713 1.00 0.00 28 GLY A C 4
ATOM 1772 O O . GLY A 1 28 ? 4.865 -8.551 -2.270 1.00 0.00 28 GLY A O 4
ATOM 1776 N N . SER A 1 29 ? 4.788 -6.953 -3.894 1.00 0.00 29 SER A N 4
ATOM 1777 C CA . SER A 1 29 ? 3.840 -7.653 -4.799 1.00 0.00 29 SER A CA 4
ATOM 1778 C C . SER A 1 29 ? 2.560 -8.095 -4.070 1.00 0.00 29 SER A C 4
ATOM 1779 O O . SER A 1 29 ? 1.962 -9.135 -4.379 1.00 0.00 29 SER A O 4
ATOM 1787 N N . GLY A 1 30 ? 2.147 -7.263 -3.114 1.00 0.00 30 GLY A N 4
ATOM 1788 C CA . GLY A 1 30 ? 0.948 -7.522 -2.336 1.00 0.00 30 GLY A CA 4
ATOM 1789 C C . GLY A 1 30 ? 0.266 -6.234 -1.928 1.00 0.00 30 GLY A C 4
ATOM 1790 O O . GLY A 1 30 ? -0.343 -6.155 -0.859 1.00 0.00 30 GLY A O 4
ATOM 1794 N N . CYS A 1 31 ? 0.381 -5.225 -2.799 1.00 0.00 31 CYS A N 4
ATOM 1795 C CA . CYS A 1 31 ? -0.200 -3.904 -2.556 1.00 0.00 31 CYS A CA 4
ATOM 1796 C C . CYS A 1 31 ? -1.631 -3.794 -3.078 1.00 0.00 31 CYS A C 4
ATOM 1797 O O . CYS A 1 31 ? -2.020 -4.497 -4.015 1.00 0.00 31 CYS A O 4
ATOM 1805 N N . GLN A 1 32 ? -2.398 -2.897 -2.449 1.00 0.00 32 GLN A N 4
ATOM 1806 C CA . GLN A 1 32 ? -3.791 -2.642 -2.827 1.00 0.00 32 GLN A CA 4
ATOM 1807 C C . GLN A 1 32 ? -3.919 -1.283 -3.529 1.00 0.00 32 GLN A C 4
ATOM 1808 O O . GLN A 1 32 ? -4.974 -0.958 -4.083 1.00 0.00 32 GLN A O 4
ATOM 1822 N N . SER A 1 33 ? -2.825 -0.503 -3.497 1.00 0.00 33 SER A N 4
ATOM 1823 C CA . SER A 1 33 ? -2.770 0.825 -4.119 1.00 0.00 33 SER A CA 4
ATOM 1824 C C . SER A 1 33 ? -2.353 0.733 -5.593 1.00 0.00 33 SER A C 4
ATOM 1825 O O . SER A 1 33 ? -1.952 -0.335 -6.067 1.00 0.00 33 SER A O 4
ATOM 1833 N N . GLY A 1 34 ? -2.457 1.865 -6.306 1.00 0.00 34 GLY A N 4
ATOM 1834 C CA . GLY A 1 34 ? -2.087 1.925 -7.717 1.00 0.00 34 GLY A CA 4
ATOM 1835 C C . GLY A 1 34 ? -0.589 2.167 -7.933 1.00 0.00 34 GLY A C 4
ATOM 1836 O O . GLY A 1 34 ? 0.058 1.356 -8.601 1.00 0.00 34 GLY A O 4
ATOM 1840 N N . PRO A 1 35 ? 0.004 3.276 -7.380 1.00 0.00 35 PRO A N 4
ATOM 1841 C CA . PRO A 1 35 ? 1.443 3.580 -7.533 1.00 0.00 35 PRO A CA 4
ATOM 1842 C C . PRO A 1 35 ? 2.329 2.695 -6.636 1.00 0.00 35 PRO A C 4
ATOM 1843 O O . PRO A 1 35 ? 3.085 3.189 -5.787 1.00 0.00 35 PRO A O 4
ATOM 1854 N N . CYS A 1 36 ? 2.223 1.380 -6.847 1.00 0.00 36 CYS A N 4
ATOM 1855 C CA . CYS A 1 36 ? 2.986 0.390 -6.080 1.00 0.00 36 CYS A CA 4
ATOM 1856 C C . CYS A 1 36 ? 3.663 -0.622 -7.010 1.00 0.00 36 CYS A C 4
ATOM 1857 O O . CYS A 1 36 ? 3.426 -0.616 -8.221 1.00 0.00 36 CYS A O 4
ATOM 1865 N N . THR A 1 37 ? 4.527 -1.483 -6.425 1.00 0.00 37 THR A N 4
ATOM 1866 C CA . THR A 1 37 ? 5.277 -2.538 -7.159 1.00 0.00 37 THR A CA 4
ATOM 1867 C C . THR A 1 37 ? 6.101 -1.975 -8.335 1.00 0.00 37 THR A C 4
ATOM 1868 O O . THR A 1 37 ? 6.362 -2.676 -9.323 1.00 0.00 37 THR A O 4
ATOM 1879 N N . GLY A 1 38 ? 6.525 -0.714 -8.200 1.00 0.00 38 GLY A N 4
ATOM 1880 C CA . GLY A 1 38 ? 7.313 -0.060 -9.235 1.00 0.00 38 GLY A CA 4
ATOM 1881 C C . GLY A 1 38 ? 7.949 1.228 -8.752 1.00 0.00 38 GLY A C 4
ATOM 1882 O O . GLY A 1 38 ? 7.710 2.296 -9.324 1.00 0.00 38 GLY A O 4
ATOM 1886 N N . ALA A 1 39 ? 8.760 1.121 -7.695 1.00 0.00 39 ALA A N 4
ATOM 1887 C CA . ALA A 1 39 ? 9.445 2.275 -7.115 1.00 0.00 39 ALA A C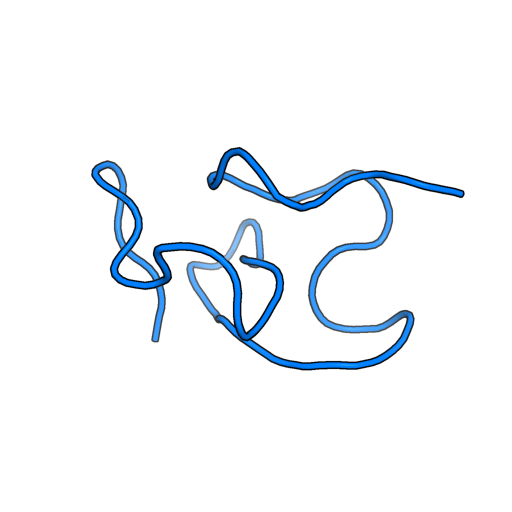A 4
ATOM 1888 C C . ALA A 1 39 ? 10.961 2.111 -7.192 1.00 0.00 39 ALA A C 4
ATOM 1889 O O . ALA A 1 39 ? 11.487 1.142 -6.602 1.00 0.00 39 ALA A O 4
ATOM 1897 N N . ALA A 1 1 ? -3.907 2.467 8.063 1.00 0.00 1 ALA A N 5
ATOM 1898 C CA . ALA A 1 1 ? -4.689 1.497 7.253 1.00 0.00 1 ALA A CA 5
ATOM 1899 C C . ALA A 1 1 ? -4.842 1.982 5.816 1.00 0.00 1 ALA A C 5
ATOM 1900 O O . ALA A 1 1 ? -5.203 3.140 5.581 1.00 0.00 1 ALA A O 5
ATOM 1909 N N . CYS A 1 2 ? -4.564 1.087 4.863 1.00 0.00 2 CYS A N 5
ATOM 1910 C CA . CYS A 1 2 ? -4.665 1.406 3.439 1.00 0.00 2 CYS A CA 5
ATOM 1911 C C . CYS A 1 2 ? -5.902 0.751 2.820 1.00 0.00 2 CYS A C 5
ATOM 1912 O O . CYS A 1 2 ? -6.436 -0.220 3.366 1.00 0.00 2 CYS A O 5
ATOM 1920 N N . SER A 1 3 ? -6.348 1.289 1.679 1.00 0.00 3 SER A N 5
ATOM 1921 C CA . SER A 1 3 ? -7.508 0.754 0.975 1.00 0.00 3 SER A CA 5
ATOM 1922 C C . SER A 1 3 ? -7.130 0.346 -0.451 1.00 0.00 3 SER A C 5
ATOM 1923 O O . SER A 1 3 ? -6.014 0.619 -0.904 1.00 0.00 3 SER A O 5
ATOM 1931 N N . SER A 1 4 ? -8.070 -0.309 -1.157 1.00 0.00 4 SER A N 5
ATOM 1932 C CA . SER A 1 4 ? -7.853 -0.754 -2.544 1.00 0.00 4 SER A CA 5
ATOM 1933 C C . SER A 1 4 ? -7.754 0.443 -3.512 1.00 0.00 4 SER A C 5
ATOM 1934 O O . SER A 1 4 ? -7.407 0.278 -4.685 1.00 0.00 4 SER A O 5
ATOM 1942 N N . SER A 1 5 ? -8.071 1.635 -2.993 1.00 0.00 5 SER A N 5
ATOM 1943 C CA . SER A 1 5 ? -7.997 2.884 -3.750 1.00 0.00 5 SER A CA 5
ATOM 1944 C C . SER A 1 5 ? -6.991 3.837 -3.082 1.00 0.00 5 SER A C 5
ATOM 1945 O O . SER A 1 5 ? -6.859 5.000 -3.475 1.00 0.00 5 SER A O 5
ATOM 1953 N N . SER A 1 6 ? -6.274 3.300 -2.063 1.00 0.00 6 SER A N 5
ATOM 1954 C CA . SER A 1 6 ? -5.250 4.017 -1.265 1.00 0.00 6 SER A CA 5
ATOM 1955 C C . SER A 1 6 ? -5.790 5.299 -0.602 1.00 0.00 6 SER A C 5
ATOM 1956 O O . SER A 1 6 ? -6.200 6.228 -1.305 1.00 0.00 6 SER A O 5
ATOM 1964 N N . PRO A 1 7 ? -5.804 5.377 0.768 1.00 0.00 7 PRO A N 5
ATOM 1965 C CA . PRO A 1 7 ? -6.280 6.566 1.488 1.00 0.00 7 PRO A CA 5
ATOM 1966 C C . PRO A 1 7 ? -5.185 7.628 1.640 1.00 0.00 7 PRO A C 5
ATOM 1967 O O . PRO A 1 7 ? -5.320 8.600 2.391 1.00 0.00 7 PRO A O 5
ATOM 1978 N N . CYS A 1 8 ? -4.117 7.406 0.889 1.00 0.00 8 CYS A N 5
ATOM 1979 C CA . CYS A 1 8 ? -2.946 8.281 0.863 1.00 0.00 8 CYS A CA 5
ATOM 1980 C C . CYS A 1 8 ? -3.039 9.275 -0.311 1.00 0.00 8 CYS A C 5
ATOM 1981 O O . CYS A 1 8 ? -3.734 8.990 -1.291 1.00 0.00 8 CYS A O 5
ATOM 1989 N N . PRO A 1 9 ? -2.346 10.460 -0.242 1.00 0.00 9 PRO A N 5
ATOM 1990 C CA . PRO A 1 9 ? -2.396 11.481 -1.323 1.00 0.00 9 PRO A CA 5
ATOM 1991 C C . PRO A 1 9 ? -1.675 11.080 -2.627 1.00 0.00 9 PRO A C 5
ATOM 1992 O O . PRO A 1 9 ? -1.247 11.939 -3.408 1.00 0.00 9 PRO A O 5
ATOM 2003 N N . GLY A 1 10 ? -1.574 9.770 -2.855 1.00 0.00 10 GLY A N 5
ATOM 2004 C CA . GLY A 1 10 ? -0.929 9.238 -4.056 1.00 0.00 10 GLY A CA 5
ATOM 2005 C C . GLY A 1 10 ? 0.591 9.232 -3.979 1.00 0.00 10 GLY A C 5
ATOM 2006 O O . GLY A 1 10 ? 1.262 9.630 -4.935 1.00 0.00 10 GLY A O 5
ATOM 2010 N N . ASN A 1 11 ? 1.125 8.779 -2.840 1.00 0.00 11 ASN A N 5
ATOM 2011 C CA . ASN A 1 11 ? 2.574 8.714 -2.624 1.00 0.00 11 ASN A CA 5
ATOM 2012 C C . ASN A 1 11 ? 2.978 7.401 -1.957 1.00 0.00 11 ASN A C 5
ATOM 2013 O O . ASN A 1 11 ? 4.050 6.859 -2.243 1.00 0.00 11 ASN A O 5
ATOM 2024 N N . GLN A 1 12 ? 2.113 6.902 -1.070 1.00 0.00 12 GLN A N 5
ATOM 2025 C CA . GLN A 1 12 ? 2.367 5.657 -0.342 1.00 0.00 12 GLN A CA 5
ATOM 2026 C C . GLN A 1 12 ? 1.625 4.479 -0.976 1.00 0.00 12 GLN A C 5
ATOM 2027 O O . GLN A 1 12 ? 0.572 4.659 -1.596 1.00 0.00 12 GLN A O 5
ATOM 2041 N N . CYS A 1 13 ? 2.191 3.275 -0.808 1.00 0.00 13 CYS A N 5
ATOM 2042 C CA . CYS A 1 13 ? 1.608 2.041 -1.350 1.00 0.00 13 CYS A CA 5
ATOM 2043 C C . CYS A 1 13 ? 0.687 1.371 -0.330 1.00 0.00 13 CYS A C 5
ATOM 2044 O O . CYS A 1 13 ? 0.862 1.548 0.877 1.00 0.00 13 CYS A O 5
ATOM 2052 N N . CYS A 1 14 ? -0.283 0.594 -0.827 1.00 0.00 14 CYS A N 5
ATOM 2053 C CA . CYS A 1 14 ? -1.229 -0.112 0.036 1.00 0.00 14 CYS A CA 5
ATOM 2054 C C . CYS A 1 14 ? -0.821 -1.571 0.213 1.00 0.00 14 CYS A C 5
ATOM 2055 O O . CYS A 1 14 ? -0.575 -2.280 -0.767 1.00 0.00 14 CYS A O 5
ATOM 2063 N N . SER A 1 15 ? -0.750 -2.004 1.478 1.00 0.00 15 SER A N 5
ATOM 2064 C CA . SER A 1 15 ? -0.391 -3.377 1.818 1.00 0.00 15 SER A CA 5
ATOM 2065 C C . SER A 1 15 ? -1.636 -4.228 1.970 1.00 0.00 15 SER A C 5
ATOM 2066 O O . SER A 1 15 ? -2.655 -3.734 2.456 1.00 0.00 15 SER A O 5
ATOM 2074 N N . LYS A 1 16 ? -1.520 -5.515 1.572 1.00 0.00 16 LYS A N 5
ATOM 2075 C CA . LYS A 1 16 ? -2.622 -6.496 1.641 1.00 0.00 16 LYS A CA 5
ATOM 2076 C C . LYS A 1 16 ? -3.210 -6.605 3.051 1.00 0.00 16 LYS A C 5
ATOM 2077 O O . LYS A 1 16 ? -4.397 -6.903 3.212 1.00 0.00 16 LYS A O 5
ATOM 2096 N N . TRP A 1 17 ? -2.363 -6.360 4.063 1.00 0.00 17 TRP A N 5
ATOM 2097 C CA . TRP A 1 17 ? -2.789 -6.378 5.469 1.00 0.00 17 TRP A CA 5
ATOM 2098 C C . TRP A 1 17 ? -3.449 -5.033 5.813 1.00 0.00 17 TRP A C 5
ATOM 2099 O O . TRP A 1 17 ? -3.921 -4.815 6.934 1.00 0.00 17 TRP A O 5
ATOM 2120 N N . GLY A 1 18 ? -3.472 -4.149 4.801 1.00 0.00 18 GLY A N 5
ATOM 2121 C CA . GLY A 1 18 ? -4.061 -2.828 4.909 1.00 0.00 18 GLY A CA 5
ATOM 2122 C C . GLY A 1 18 ? -3.134 -1.798 5.513 1.00 0.00 18 GLY A C 5
ATOM 2123 O O . GLY A 1 18 ? -3.472 -1.180 6.528 1.00 0.00 18 GLY A O 5
ATOM 2127 N N . TYR A 1 19 ? -1.963 -1.610 4.891 1.00 0.00 19 TYR A N 5
ATOM 2128 C CA . TYR A 1 19 ? -0.988 -0.622 5.390 1.00 0.00 19 TYR A CA 5
ATOM 2129 C C . TYR A 1 19 ? -0.423 0.257 4.275 1.00 0.00 19 TYR A C 5
ATOM 2130 O O . TYR A 1 19 ? 0.133 -0.243 3.295 1.00 0.00 19 TYR A O 5
ATOM 2148 N N . CYS A 1 20 ? -0.567 1.580 4.454 1.00 0.00 20 CYS A N 5
ATOM 2149 C CA . CYS A 1 20 ? -0.076 2.568 3.490 1.00 0.00 20 CYS A CA 5
ATOM 2150 C C . CYS A 1 20 ? 1.331 3.040 3.883 1.00 0.00 20 CYS A C 5
ATOM 2151 O O . CYS A 1 20 ? 1.501 3.766 4.870 1.00 0.00 20 CYS A O 5
ATOM 2159 N N . GLY A 1 21 ? 2.335 2.603 3.110 1.00 0.00 21 GLY A N 5
ATOM 2160 C CA . GLY A 1 21 ? 3.718 2.972 3.385 1.00 0.00 21 GLY A CA 5
ATOM 2161 C C . GLY A 1 21 ? 4.546 3.151 2.127 1.00 0.00 21 GLY A C 5
ATOM 2162 O O . GLY A 1 21 ? 4.045 3.646 1.119 1.00 0.00 21 GLY A O 5
ATOM 2166 N N . LEU A 1 22 ? 5.817 2.743 2.189 1.00 0.00 22 LEU A N 5
ATOM 2167 C CA . LEU A 1 22 ? 6.729 2.866 1.049 1.00 0.00 22 LEU A CA 5
ATOM 2168 C C . LEU A 1 22 ? 7.325 1.510 0.660 1.00 0.00 22 LEU A C 5
ATOM 2169 O O . LEU A 1 22 ? 7.187 0.529 1.396 1.00 0.00 22 LEU A O 5
ATOM 2185 N N . GLY A 1 23 ? 7.996 1.471 -0.508 1.00 0.00 23 GLY A N 5
ATOM 2186 C CA . GLY A 1 23 ? 8.607 0.240 -1.013 1.00 0.00 23 GLY A CA 5
ATOM 2187 C C . GLY A 1 23 ? 9.764 -0.261 -0.164 1.00 0.00 23 GLY A C 5
ATOM 2188 O O . GLY A 1 23 ? 10.676 0.504 0.167 1.00 0.00 23 GLY A O 5
ATOM 2192 N N . GLY A 1 24 ? 9.712 -1.551 0.181 1.00 0.00 24 GLY A N 5
ATOM 2193 C CA . GLY A 1 24 ? 10.749 -2.166 0.994 1.00 0.00 24 GLY A CA 5
ATOM 2194 C C . GLY A 1 24 ? 10.182 -3.135 2.011 1.00 0.00 24 GLY A C 5
ATOM 2195 O O . GLY A 1 24 ? 10.560 -4.310 2.033 1.00 0.00 24 GLY A O 5
ATOM 2199 N N . ASP A 1 25 ? 9.271 -2.635 2.854 1.00 0.00 25 ASP A N 5
ATOM 2200 C CA . ASP A 1 25 ? 8.631 -3.451 3.894 1.00 0.00 25 ASP A CA 5
ATOM 2201 C C . ASP A 1 25 ? 7.113 -3.237 3.944 1.00 0.00 25 ASP A C 5
ATOM 2202 O O . ASP A 1 25 ? 6.397 -4.028 4.567 1.00 0.00 25 ASP A O 5
ATOM 2211 N N . TYR A 1 26 ? 6.627 -2.174 3.285 1.00 0.00 26 TYR A N 5
ATOM 2212 C CA . TYR A 1 26 ? 5.195 -1.856 3.267 1.00 0.00 26 TYR A CA 5
ATOM 2213 C C . TYR A 1 26 ? 4.492 -2.434 2.037 1.00 0.00 26 TYR A C 5
ATOM 2214 O O . TYR A 1 26 ? 3.374 -2.948 2.152 1.00 0.00 26 TYR A O 5
ATOM 2232 N N . CYS A 1 27 ? 5.141 -2.350 0.864 1.00 0.00 27 CYS A N 5
ATOM 2233 C CA . CYS A 1 27 ? 4.561 -2.873 -0.378 1.00 0.00 27 CYS A CA 5
ATOM 2234 C C . CYS A 1 27 ? 4.939 -4.353 -0.564 1.00 0.00 27 CYS A C 5
ATOM 2235 O O . CYS A 1 27 ? 4.120 -5.236 -0.295 1.00 0.00 27 CYS A O 5
ATOM 2243 N N . GLY A 1 28 ? 6.187 -4.611 -1.016 1.00 0.00 28 GLY A N 5
ATOM 2244 C CA . GLY A 1 28 ? 6.684 -5.978 -1.224 1.00 0.00 28 GLY A CA 5
ATOM 2245 C C . GLY A 1 28 ? 5.784 -6.841 -2.100 1.00 0.00 28 GLY A C 5
ATOM 2246 O O . GLY A 1 28 ? 5.287 -7.875 -1.645 1.00 0.00 28 GLY A O 5
ATOM 2250 N N . SER A 1 29 ? 5.576 -6.405 -3.362 1.00 0.00 29 SER A N 5
ATOM 2251 C CA . SER A 1 29 ? 4.718 -7.111 -4.353 1.00 0.00 29 SER A CA 5
ATOM 2252 C C . SER A 1 29 ? 3.310 -7.418 -3.796 1.00 0.00 29 SER A C 5
ATOM 2253 O O . SER A 1 29 ? 2.678 -8.418 -4.163 1.00 0.00 29 SER A O 5
ATOM 2261 N N . GLY A 1 30 ? 2.830 -6.523 -2.928 1.00 0.00 30 GLY A N 5
ATOM 2262 C CA . GLY A 1 30 ? 1.519 -6.669 -2.319 1.00 0.00 30 GLY A CA 5
ATOM 2263 C C . GLY A 1 30 ? 0.576 -5.567 -2.750 1.00 0.00 30 GLY A C 5
ATOM 2264 O O . GLY A 1 30 ? -0.118 -4.970 -1.922 1.00 0.00 30 GLY A O 5
ATOM 2268 N N . CYS A 1 31 ? 0.560 -5.306 -4.065 1.00 0.00 31 CYS A N 5
ATOM 2269 C CA . CYS A 1 31 ? -0.282 -4.263 -4.672 1.00 0.00 31 CYS A CA 5
ATOM 2270 C C . CYS A 1 31 ? -1.780 -4.478 -4.411 1.00 0.00 31 CYS A C 5
ATOM 2271 O O . CYS A 1 31 ? -2.354 -5.499 -4.806 1.00 0.00 31 CYS A O 5
ATOM 2279 N N . GLN A 1 32 ? -2.389 -3.502 -3.729 1.00 0.00 32 GLN A N 5
ATOM 2280 C CA . GLN A 1 32 ? -3.818 -3.529 -3.414 1.00 0.00 32 GLN A CA 5
ATOM 2281 C C . GLN A 1 32 ? -4.518 -2.325 -4.048 1.00 0.00 32 GLN A C 5
ATOM 2282 O O . GLN A 1 32 ? -5.593 -2.460 -4.641 1.00 0.00 32 GLN A O 5
ATOM 2296 N N . SER A 1 33 ? -3.888 -1.153 -3.913 1.00 0.00 33 SER A N 5
ATOM 2297 C CA . 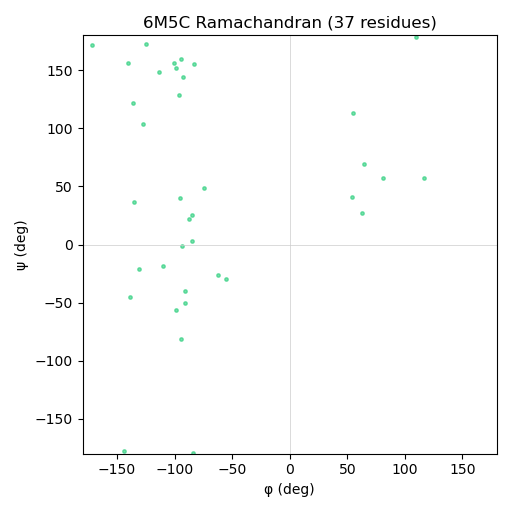SER A 1 33 ? -4.412 0.094 -4.460 1.00 0.00 33 SER A CA 5
ATOM 2298 C C . SER A 1 33 ? -3.657 0.479 -5.739 1.00 0.00 33 SER A C 5
ATOM 2299 O O . SER A 1 33 ? -2.731 -0.227 -6.152 1.00 0.00 33 SER A O 5
ATOM 2307 N N . GLY A 1 34 ? -4.064 1.599 -6.364 1.00 0.00 34 GLY A N 5
ATOM 2308 C CA . GLY A 1 34 ? -3.419 2.085 -7.588 1.00 0.00 34 GLY A CA 5
ATOM 2309 C C . GLY A 1 34 ? -1.912 2.332 -7.427 1.00 0.00 34 GLY A C 5
ATOM 2310 O O . GLY A 1 34 ? -1.132 1.820 -8.235 1.00 0.00 34 GLY A O 5
ATOM 2314 N N . PRO A 1 35 ? -1.461 3.115 -6.393 1.00 0.00 35 PRO A N 5
ATOM 2315 C CA . PRO A 1 35 ? -0.032 3.385 -6.161 1.00 0.00 35 PRO A CA 5
ATOM 2316 C C . PRO A 1 35 ? 0.656 2.242 -5.397 1.00 0.00 35 PRO A C 5
ATOM 2317 O O . PRO A 1 35 ? 0.530 2.129 -4.171 1.00 0.00 35 PRO A O 5
ATOM 2328 N N . CYS A 1 36 ? 1.365 1.382 -6.143 1.00 0.00 36 CYS A N 5
ATOM 2329 C CA . CYS A 1 36 ? 2.069 0.231 -5.565 1.00 0.00 36 CYS A CA 5
ATOM 2330 C C . CYS A 1 36 ? 3.402 -0.027 -6.281 1.00 0.00 36 CYS A C 5
ATOM 2331 O O . CYS A 1 36 ? 3.782 0.719 -7.189 1.00 0.00 36 CYS A O 5
ATOM 2339 N N . THR A 1 37 ? 4.103 -1.093 -5.858 1.00 0.00 37 THR A N 5
ATOM 2340 C CA . THR A 1 37 ? 5.398 -1.475 -6.438 1.00 0.00 37 THR A CA 5
ATOM 2341 C C . THR A 1 37 ? 5.224 -2.384 -7.679 1.00 0.00 37 THR A C 5
ATOM 2342 O O . THR A 1 37 ? 6.114 -3.174 -8.021 1.00 0.00 37 THR A O 5
ATOM 2353 N N . GLY A 1 38 ? 4.078 -2.236 -8.350 1.00 0.00 38 GLY A N 5
ATOM 2354 C CA . GLY A 1 38 ? 3.781 -3.027 -9.536 1.00 0.00 38 GLY A CA 5
ATOM 2355 C C . GLY A 1 38 ? 3.742 -2.187 -10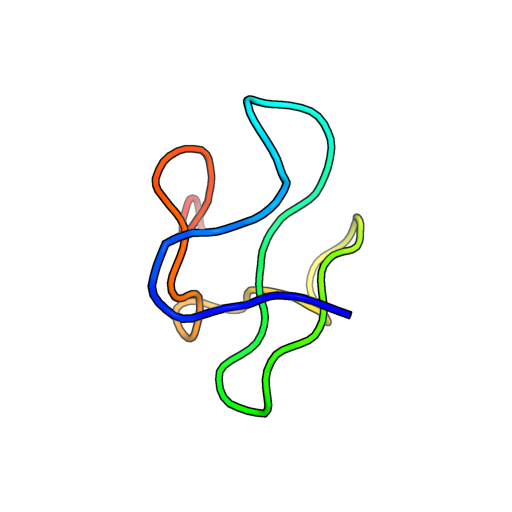.798 1.00 0.00 38 GLY A C 5
ATOM 2356 O O . GLY A 1 38 ? 4.513 -2.429 -11.732 1.00 0.00 38 GLY A O 5
ATOM 2360 N N . ALA A 1 39 ? 2.840 -1.201 -10.819 1.00 0.00 39 ALA A N 5
ATOM 2361 C CA . ALA A 1 39 ? 2.685 -0.308 -11.967 1.00 0.00 39 ALA A CA 5
ATOM 2362 C C . ALA A 1 39 ? 3.383 1.029 -11.721 1.00 0.00 39 ALA A C 5
ATOM 2363 O O . ALA A 1 39 ? 3.010 1.728 -10.754 1.00 0.00 39 ALA A O 5
ATOM 2371 N N . ALA A 1 1 ? -8.142 2.804 9.068 1.00 0.00 1 ALA A N 6
ATOM 2372 C CA . ALA A 1 1 ? -8.551 1.724 8.134 1.00 0.00 1 ALA A CA 6
ATOM 2373 C C . ALA A 1 1 ? -8.146 2.054 6.702 1.00 0.00 1 ALA A C 6
ATOM 2374 O O . ALA A 1 1 ? -8.402 3.161 6.218 1.00 0.00 1 ALA A O 6
ATOM 2383 N N . CYS A 1 2 ? -7.514 1.084 6.035 1.00 0.00 2 CYS A N 6
ATOM 2384 C CA . CYS A 1 2 ? -7.063 1.252 4.654 1.00 0.00 2 CYS A CA 6
ATOM 2385 C C . CYS A 1 2 ? -7.979 0.505 3.689 1.00 0.00 2 CYS A C 6
ATOM 2386 O O . CYS A 1 2 ? -8.464 -0.586 4.004 1.00 0.00 2 CYS A O 6
ATOM 2394 N N . SER A 1 3 ? -8.206 1.103 2.516 1.00 0.00 3 SER A N 6
ATOM 2395 C CA . SER A 1 3 ? -9.057 0.511 1.487 1.00 0.00 3 SER A CA 6
ATOM 2396 C C . SER A 1 3 ? -8.335 0.484 0.137 1.00 0.00 3 SER A C 6
ATOM 2397 O O . SER A 1 3 ? -7.277 1.102 -0.020 1.00 0.00 3 SER A O 6
ATOM 2405 N N . SER A 1 4 ? -8.919 -0.236 -0.836 1.00 0.00 4 SER A N 6
ATOM 2406 C CA . SER A 1 4 ? -8.346 -0.352 -2.185 1.00 0.00 4 SER A CA 6
ATOM 2407 C C . SER A 1 4 ? -8.521 0.943 -2.999 1.00 0.00 4 SER A C 6
ATOM 2408 O O . SER A 1 4 ? -7.941 1.086 -4.081 1.00 0.00 4 SER A O 6
ATOM 2416 N N . SER A 1 5 ? -9.321 1.874 -2.462 1.00 0.00 5 SER A N 6
ATOM 2417 C CA . SER A 1 5 ? -9.575 3.163 -3.109 1.00 0.00 5 SER A CA 6
ATOM 2418 C C . SER A 1 5 ? -8.671 4.255 -2.532 1.00 0.00 5 SER A C 6
ATOM 2419 O O . SER A 1 5 ? -8.187 5.119 -3.269 1.00 0.00 5 SER A O 6
ATOM 2427 N N . SER A 1 6 ? -8.451 4.204 -1.209 1.00 0.00 6 SER A N 6
ATOM 2428 C CA . SER A 1 6 ? -7.602 5.175 -0.517 1.00 0.00 6 SER A CA 6
ATOM 2429 C C . SER A 1 6 ? -6.587 4.446 0.380 1.00 0.00 6 SER A C 6
ATOM 2430 O O . SER A 1 6 ? -6.957 3.945 1.449 1.00 0.00 6 SER A O 6
ATOM 2438 N N . PRO A 1 7 ? -5.288 4.350 -0.041 1.00 0.00 7 PRO A N 6
ATOM 2439 C CA . PRO A 1 7 ? -4.258 3.662 0.751 1.00 0.00 7 PRO A CA 6
ATOM 2440 C C . PRO A 1 7 ? -3.584 4.546 1.797 1.00 0.00 7 PRO A C 6
ATOM 2441 O O . PRO A 1 7 ? -2.791 4.074 2.617 1.00 0.00 7 PRO A O 6
ATOM 2452 N N . CYS A 1 8 ? -3.944 5.819 1.743 1.00 0.00 8 CYS A N 6
ATOM 2453 C CA . CYS A 1 8 ? -3.423 6.880 2.633 1.00 0.00 8 CYS A CA 6
ATOM 2454 C C . CYS A 1 8 ? -3.881 8.262 2.138 1.00 0.00 8 CYS A C 6
ATOM 2455 O O . CYS A 1 8 ? -4.183 8.413 0.950 1.00 0.00 8 CYS A O 6
ATOM 2463 N N . PRO A 1 9 ? -3.939 9.301 3.030 1.00 0.00 9 PRO A N 6
ATOM 2464 C CA . PRO A 1 9 ? -4.352 10.663 2.629 1.00 0.00 9 PRO A CA 6
ATOM 2465 C C . PRO A 1 9 ? -3.235 11.460 1.924 1.00 0.00 9 PRO A C 6
ATOM 2466 O O . PRO A 1 9 ? -3.223 12.698 1.942 1.00 0.00 9 PRO A O 6
ATOM 2477 N N . GLY A 1 10 ? -2.322 10.726 1.288 1.00 0.00 10 GLY A N 6
ATOM 2478 C CA . GLY A 1 10 ? -1.206 11.333 0.578 1.00 0.00 10 GLY A CA 6
ATOM 2479 C C . GLY A 1 10 ? -0.824 10.565 -0.674 1.00 0.00 10 GLY A C 6
ATOM 2480 O O . GLY A 1 10 ? -1.588 10.531 -1.642 1.00 0.00 10 GLY A O 6
ATOM 2484 N N . ASN A 1 11 ? 0.367 9.948 -0.647 1.00 0.00 11 ASN A N 6
ATOM 2485 C CA . ASN A 1 11 ? 0.883 9.170 -1.783 1.00 0.00 11 ASN A CA 6
ATOM 2486 C C . ASN A 1 11 ? 1.759 8.002 -1.293 1.00 0.00 11 ASN A C 6
ATOM 2487 O O . ASN A 1 11 ? 2.962 7.934 -1.579 1.00 0.00 11 ASN A O 6
ATOM 2498 N N . GLN A 1 12 ? 1.134 7.092 -0.543 1.00 0.00 12 GLN A N 6
ATOM 2499 C CA . GLN A 1 12 ? 1.823 5.916 0.003 1.00 0.00 12 GLN A CA 6
ATOM 2500 C C . GLN A 1 12 ? 1.100 4.625 -0.391 1.00 0.00 12 GLN A C 6
ATOM 2501 O O . GLN A 1 12 ? -0.079 4.655 -0.757 1.00 0.00 12 GLN A O 6
ATOM 2515 N N . CYS A 1 13 ? 1.816 3.489 -0.310 1.00 0.00 13 CYS A N 6
ATOM 2516 C CA . CYS A 1 13 ? 1.248 2.182 -0.666 1.00 0.00 13 CYS A CA 6
ATOM 2517 C C . CYS A 1 13 ? 0.599 1.502 0.544 1.00 0.00 13 CYS A C 6
ATOM 2518 O O . CYS A 1 13 ? 0.953 1.788 1.690 1.00 0.00 13 CYS A O 6
ATOM 2526 N N . CYS A 1 14 ? -0.353 0.603 0.267 1.00 0.00 14 CYS A N 6
ATOM 2527 C CA . CYS A 1 14 ? -1.067 -0.129 1.313 1.00 0.00 14 CYS A CA 6
ATOM 2528 C C . CYS A 1 14 ? -0.765 -1.621 1.234 1.00 0.00 14 CYS A C 6
ATOM 2529 O O . CYS A 1 14 ? -0.502 -2.150 0.151 1.00 0.00 14 CYS A O 6
ATOM 2537 N N . SER A 1 15 ? -0.809 -2.289 2.390 1.00 0.00 15 SER A N 6
ATOM 2538 C CA . SER A 1 15 ? -0.547 -3.723 2.468 1.00 0.00 15 SER A CA 6
ATOM 2539 C C . SER A 1 15 ? -1.848 -4.503 2.514 1.00 0.00 15 SER A C 6
ATOM 2540 O O . SER A 1 15 ? -2.854 -3.978 2.997 1.00 0.00 15 SER A O 6
ATOM 2548 N N . LYS A 1 16 ? -1.791 -5.764 2.029 1.00 0.00 16 LYS A N 6
ATOM 2549 C CA . LYS A 1 16 ? -2.949 -6.686 1.974 1.00 0.00 16 LYS A CA 6
ATOM 2550 C C . LYS A 1 16 ? -3.678 -6.791 3.315 1.00 0.00 16 LYS A C 6
ATOM 2551 O O . LYS A 1 16 ? -4.905 -6.928 3.348 1.00 0.00 16 LYS A O 6
ATOM 2570 N N . TRP A 1 17 ? -2.910 -6.726 4.413 1.00 0.00 17 TRP A N 6
ATOM 2571 C CA . TRP A 1 17 ? -3.476 -6.769 5.769 1.00 0.00 17 TRP A CA 6
ATOM 2572 C C . TRP A 1 17 ? -3.993 -5.376 6.174 1.00 0.00 17 TRP A C 6
ATOM 2573 O O . TRP A 1 17 ? -4.422 -5.154 7.312 1.00 0.00 17 TRP A O 6
ATOM 2594 N N . GLY A 1 18 ? -3.952 -4.456 5.196 1.00 0.00 18 GLY A N 6
ATOM 2595 C CA . GLY A 1 18 ? -4.410 -3.086 5.367 1.00 0.00 18 GLY A CA 6
ATOM 2596 C C . GLY A 1 18 ? -3.453 -2.212 6.149 1.00 0.00 18 GLY A C 6
ATOM 2597 O O . GLY A 1 18 ? -3.793 -1.738 7.237 1.00 0.00 18 GLY A O 6
ATOM 2601 N N . TYR A 1 19 ? -2.256 -2.002 5.591 1.00 0.00 19 TYR A N 6
ATOM 2602 C CA . TYR A 1 19 ? -1.242 -1.156 6.252 1.00 0.00 19 TYR A CA 6
ATOM 2603 C C . TYR A 1 19 ? -0.549 -0.221 5.269 1.00 0.00 19 TYR A C 6
ATOM 2604 O O . TYR A 1 19 ? -0.024 -0.658 4.244 1.00 0.00 19 TYR A O 6
ATOM 2622 N N . CYS A 1 20 ? -0.534 1.077 5.610 1.00 0.00 20 CYS A N 6
ATOM 2623 C CA . CYS A 1 20 ? 0.083 2.108 4.769 1.00 0.00 20 CYS A CA 6
ATOM 2624 C C . CYS A 1 20 ? 1.590 2.206 5.006 1.00 0.00 20 CYS A C 6
ATOM 2625 O O . CYS A 1 20 ? 2.069 1.983 6.123 1.00 0.00 20 CYS A O 6
ATOM 2633 N N . GLY A 1 21 ? 2.317 2.543 3.938 1.00 0.00 21 GLY A N 6
ATOM 2634 C CA . GLY A 1 21 ? 3.765 2.678 4.003 1.00 0.00 21 GLY A CA 6
ATOM 2635 C C . GLY A 1 21 ? 4.365 3.093 2.672 1.00 0.00 21 GLY A C 6
ATOM 2636 O O . GLY A 1 21 ? 3.644 3.538 1.775 1.00 0.00 21 GLY A O 6
ATOM 2640 N N . LEU A 1 22 ? 5.685 2.939 2.544 1.00 0.00 22 LEU A N 6
ATOM 2641 C CA . LEU A 1 22 ? 6.394 3.305 1.316 1.00 0.00 22 LEU A CA 6
ATOM 2642 C C . LEU A 1 22 ? 6.979 2.070 0.621 1.00 0.00 22 LEU A C 6
ATOM 2643 O O . LEU A 1 22 ? 6.967 0.970 1.182 1.00 0.00 22 LEU A O 6
ATOM 2659 N N . GLY A 1 23 ? 7.494 2.269 -0.608 1.00 0.00 23 GLY A N 6
ATOM 2660 C CA . GLY A 1 23 ? 8.074 1.179 -1.390 1.00 0.00 23 GLY A CA 6
ATOM 2661 C C . GLY A 1 23 ? 9.420 0.706 -0.864 1.00 0.00 23 GLY A C 6
ATOM 2662 O O . GLY A 1 23 ? 10.363 1.498 -0.756 1.00 0.00 23 GLY A O 6
ATOM 2666 N N . GLY A 1 24 ? 9.494 -0.588 -0.540 1.00 0.00 24 GLY A N 6
ATOM 2667 C CA . GLY A 1 24 ? 10.721 -1.174 -0.023 1.00 0.00 24 GLY A CA 6
ATOM 2668 C C . GLY A 1 24 ? 10.457 -2.340 0.909 1.00 0.00 24 GLY A C 6
ATOM 2669 O O . GLY A 1 24 ? 10.989 -3.435 0.704 1.00 0.00 24 GLY A O 6
ATOM 2673 N N . ASP A 1 25 ? 9.630 -2.099 1.934 1.00 0.00 25 ASP A N 6
ATOM 2674 C CA . ASP A 1 25 ? 9.284 -3.131 2.921 1.00 0.00 25 ASP A CA 6
ATOM 2675 C C . ASP A 1 25 ? 7.778 -3.175 3.208 1.00 0.00 25 ASP A C 6
ATOM 2676 O O . ASP A 1 25 ? 7.290 -4.143 3.802 1.00 0.00 25 ASP A O 6
ATOM 2685 N N . TYR A 1 26 ? 7.047 -2.132 2.786 1.00 0.00 26 TYR A N 6
ATOM 2686 C CA . TYR A 1 26 ? 5.599 -2.054 3.011 1.00 0.00 26 TYR A CA 6
ATOM 2687 C C . TYR A 1 26 ? 4.800 -2.615 1.832 1.00 0.00 26 TYR A C 6
ATOM 2688 O O . TYR A 1 26 ? 3.823 -3.341 2.041 1.00 0.00 26 TYR A O 6
ATOM 2706 N N . CYS A 1 27 ? 5.213 -2.279 0.600 1.00 0.00 27 CYS A N 6
ATOM 2707 C CA . CYS A 1 27 ? 4.525 -2.763 -0.604 1.00 0.00 27 CYS A CA 6
ATOM 2708 C C . CYS A 1 27 ? 5.079 -4.137 -1.015 1.00 0.00 27 CYS A C 6
ATOM 2709 O O . CYS A 1 27 ? 4.427 -5.159 -0.777 1.00 0.00 27 CYS A O 6
ATOM 2717 N N . GLY A 1 28 ? 6.288 -4.152 -1.621 1.00 0.00 28 GLY A N 6
ATOM 2718 C CA . GLY A 1 28 ? 6.943 -5.397 -2.052 1.00 0.00 28 GLY A CA 6
ATOM 2719 C C . GLY A 1 28 ? 6.051 -6.309 -2.883 1.00 0.00 28 GLY A C 6
ATOM 2720 O O . GLY A 1 28 ? 5.885 -7.486 -2.550 1.00 0.00 28 GLY A O 6
ATOM 2724 N N . SER A 1 29 ? 5.470 -5.751 -3.966 1.00 0.00 29 SER A N 6
ATOM 2725 C CA . SER A 1 29 ? 4.557 -6.478 -4.885 1.00 0.00 29 SER A CA 6
ATOM 2726 C C . SER A 1 29 ? 3.385 -7.148 -4.138 1.00 0.00 29 SER A C 6
ATOM 2727 O O . SER A 1 29 ? 2.851 -8.178 -4.571 1.00 0.00 29 SER A O 6
ATOM 2735 N N . GLY A 1 30 ? 2.986 -6.525 -3.025 1.00 0.00 30 GLY A N 6
ATOM 2736 C CA . GLY A 1 30 ? 1.885 -7.031 -2.217 1.00 0.00 30 GLY A CA 6
ATOM 2737 C C . GLY A 1 30 ? 0.951 -5.922 -1.776 1.00 0.00 30 GLY A C 6
ATOM 2738 O O . GLY A 1 30 ? 0.343 -6.001 -0.704 1.00 0.00 30 GLY A O 6
ATOM 2742 N N . CYS A 1 31 ? 0.843 -4.888 -2.616 1.00 0.00 31 CYS A N 6
ATOM 2743 C CA . CYS A 1 31 ? -0.005 -3.732 -2.336 1.00 0.00 31 CYS A CA 6
ATOM 2744 C C . CYS A 1 31 ? -1.315 -3.796 -3.128 1.00 0.00 31 CYS A C 6
ATOM 2745 O O . CYS A 1 31 ? -1.383 -4.428 -4.185 1.00 0.00 31 CYS A O 6
ATOM 2753 N N . GLN A 1 32 ? -2.344 -3.129 -2.592 1.00 0.00 32 GLN A N 6
ATOM 2754 C CA . GLN A 1 32 ? -3.676 -3.092 -3.214 1.00 0.00 32 GLN A CA 6
ATOM 2755 C C . GLN A 1 32 ? -3.879 -1.824 -4.054 1.00 0.00 32 GLN A C 6
ATOM 2756 O O . GLN A 1 32 ? -4.727 -1.800 -4.949 1.00 0.00 32 GLN A O 6
ATOM 2770 N N . SER A 1 33 ? -3.092 -0.777 -3.754 1.00 0.00 33 SER A N 6
ATOM 2771 C CA . SER A 1 33 ? -3.167 0.514 -4.461 1.00 0.00 33 SER A CA 6
ATOM 2772 C C . SER A 1 33 ? -2.653 0.411 -5.910 1.00 0.00 33 SER A C 6
ATOM 2773 O O . SER A 1 33 ? -2.187 -0.650 -6.337 1.00 0.00 33 SER A O 6
ATOM 2781 N N . GLY A 1 34 ? -2.748 1.527 -6.649 1.00 0.00 34 GLY A N 6
ATOM 2782 C CA . GLY A 1 34 ? -2.299 1.575 -8.036 1.00 0.00 34 GLY A CA 6
ATOM 2783 C C . GLY A 1 34 ? -0.824 1.970 -8.189 1.00 0.00 34 GLY A C 6
ATOM 2784 O O . GLY A 1 34 ? -0.080 1.243 -8.853 1.00 0.00 34 GLY A O 6
ATOM 2788 N N . PRO A 1 35 ? -0.354 3.116 -7.591 1.00 0.00 35 PRO A N 6
ATOM 2789 C CA . PRO A 1 35 ? 1.055 3.566 -7.703 1.00 0.00 35 PRO A CA 6
ATOM 2790 C C . PRO A 1 35 ? 2.035 2.756 -6.829 1.00 0.00 35 PRO A C 6
ATOM 2791 O O . PRO A 1 35 ? 3.017 3.296 -6.302 1.00 0.00 35 PRO A O 6
ATOM 2802 N N . CYS A 1 36 ? 1.768 1.451 -6.707 1.00 0.00 36 CYS A N 6
ATOM 2803 C CA . CYS A 1 36 ? 2.603 0.539 -5.918 1.00 0.00 36 CYS A CA 6
ATOM 2804 C C . CYS A 1 36 ? 2.874 -0.753 -6.701 1.00 0.00 36 CYS A C 6
ATOM 2805 O O . CYS A 1 36 ? 2.468 -0.874 -7.860 1.00 0.00 36 CYS A O 6
ATOM 2813 N N . THR A 1 37 ? 3.591 -1.707 -6.065 1.00 0.00 37 THR A N 6
ATOM 2814 C CA . THR A 1 37 ? 3.954 -3.015 -6.666 1.00 0.00 37 THR A CA 6
ATOM 2815 C C . THR A 1 37 ? 4.812 -2.837 -7.929 1.00 0.00 37 THR A C 6
ATOM 2816 O O . THR A 1 37 ? 4.395 -3.177 -9.046 1.00 0.00 37 THR A O 6
ATOM 2827 N N . GLY A 1 38 ? 6.010 -2.283 -7.728 1.00 0.00 38 GLY A N 6
ATOM 2828 C CA . GLY A 1 38 ? 6.938 -2.052 -8.825 1.00 0.00 38 GLY A CA 6
ATOM 2829 C C . GLY A 1 38 ? 7.938 -0.956 -8.517 1.00 0.00 38 GLY A C 6
ATOM 2830 O O . GLY A 1 38 ? 7.900 0.114 -9.131 1.00 0.00 38 GLY A O 6
ATOM 2834 N N . ALA A 1 39 ? 8.833 -1.229 -7.562 1.00 0.00 39 ALA A N 6
ATOM 2835 C CA . ALA A 1 39 ? 9.858 -0.271 -7.154 1.00 0.00 39 ALA A CA 6
ATOM 2836 C C . ALA A 1 39 ? 11.204 -0.600 -7.798 1.00 0.00 39 ALA A C 6
ATOM 2837 O O . ALA A 1 39 ? 11.728 -1.709 -7.552 1.00 0.00 39 ALA A O 6
ATOM 2845 N N . ALA A 1 1 ? -4.084 3.788 8.204 1.00 0.00 1 ALA A N 7
ATOM 2846 C CA . ALA A 1 1 ? -5.028 2.737 7.747 1.00 0.00 1 ALA A CA 7
ATOM 2847 C C . ALA A 1 1 ? -5.285 2.845 6.249 1.00 0.00 1 ALA A C 7
ATOM 2848 O O . ALA A 1 1 ? -5.464 3.949 5.721 1.00 0.00 1 ALA A O 7
ATOM 2857 N N . CYS A 1 2 ? -5.300 1.692 5.573 1.00 0.00 2 CYS A N 7
ATOM 2858 C CA . CYS A 1 2 ? -5.533 1.635 4.130 1.00 0.00 2 CYS A CA 7
ATOM 2859 C C . CYS A 1 2 ? -6.648 0.646 3.797 1.00 0.00 2 CYS A C 7
ATOM 2860 O O . CYS A 1 2 ? -6.874 -0.318 4.535 1.00 0.00 2 CYS A O 7
ATOM 2868 N N . SER A 1 3 ? -7.339 0.898 2.677 1.00 0.00 3 SER A N 7
ATOM 2869 C CA . SER A 1 3 ? -8.439 0.044 2.224 1.00 0.00 3 SER A CA 7
ATOM 2870 C C . SER A 1 3 ? -8.386 -0.154 0.706 1.00 0.00 3 SER A C 7
ATOM 2871 O O . SER A 1 3 ? -7.566 0.466 0.022 1.00 0.00 3 SER A O 7
ATOM 2879 N N . SER A 1 4 ? -9.266 -1.027 0.186 1.00 0.00 4 SER A N 7
ATOM 2880 C CA . SER A 1 4 ? -9.339 -1.314 -1.254 1.00 0.00 4 SER A CA 7
ATOM 2881 C C . SER A 1 4 ? -10.021 -0.175 -2.030 1.00 0.00 4 SER A C 7
ATOM 2882 O O . SER A 1 4 ? -10.013 -0.165 -3.266 1.00 0.00 4 SER A O 7
ATOM 2890 N N . SER A 1 5 ? -10.600 0.778 -1.289 1.00 0.00 5 SER A N 7
ATOM 2891 C CA . SER A 1 5 ? -11.283 1.930 -1.880 1.00 0.00 5 SER A CA 7
ATOM 2892 C C . SER A 1 5 ? -10.369 3.158 -1.910 1.00 0.00 5 SER A C 7
ATOM 2893 O O . SER A 1 5 ? -10.383 3.920 -2.883 1.00 0.00 5 SER A O 7
ATOM 2901 N N . SER A 1 6 ? -9.581 3.342 -0.842 1.00 0.00 6 SER A N 7
ATOM 2902 C CA . SER A 1 6 ? -8.659 4.474 -0.741 1.00 0.00 6 SER A CA 7
ATOM 2903 C C . SER A 1 6 ? -7.214 4.023 -1.011 1.00 0.00 6 SER A C 7
ATOM 2904 O O . SER A 1 6 ? -6.843 2.916 -0.609 1.00 0.00 6 SER A O 7
ATOM 2912 N N . PRO A 1 7 ? -6.365 4.857 -1.690 1.00 0.00 7 PRO A N 7
ATOM 2913 C CA . PRO A 1 7 ? -4.980 4.514 -1.998 1.00 0.00 7 PRO A CA 7
ATOM 2914 C C . PRO A 1 7 ? -3.993 5.175 -1.036 1.00 0.00 7 PRO A C 7
ATOM 2915 O O . PRO A 1 7 ? -2.780 5.202 -1.271 1.00 0.00 7 PRO A O 7
ATOM 2926 N N . CYS A 1 8 ? -4.564 5.703 0.057 1.00 0.00 8 CYS A N 7
ATOM 2927 C CA . CYS A 1 8 ? -3.831 6.405 1.126 1.00 0.00 8 CYS A CA 7
ATOM 2928 C C . CYS A 1 8 ? -3.203 7.721 0.631 1.00 0.00 8 CYS A C 7
ATOM 2929 O O . CYS A 1 8 ? -2.560 7.730 -0.423 1.00 0.00 8 CYS A O 7
ATOM 2937 N N . PRO A 1 9 ? -3.374 8.856 1.381 1.00 0.00 9 PRO A N 7
ATOM 2938 C CA . PRO A 1 9 ? -2.802 10.158 0.986 1.00 0.00 9 PRO A CA 7
ATOM 2939 C C . PRO A 1 9 ? -1.285 10.239 1.219 1.00 0.00 9 PRO A C 7
ATOM 2940 O O . PRO A 1 9 ? -0.692 9.331 1.809 1.00 0.00 9 PRO A O 7
ATOM 2951 N N . GLY A 1 10 ? -0.677 11.335 0.748 1.00 0.00 10 GLY A N 7
ATOM 2952 C CA . GLY A 1 10 ? 0.765 11.537 0.893 1.00 0.00 10 GLY A CA 7
ATOM 2953 C C . GLY A 1 10 ? 1.592 10.762 -0.130 1.00 0.00 10 GLY A C 7
ATOM 2954 O O . GLY A 1 10 ? 2.824 10.829 -0.112 1.00 0.00 10 GLY A O 7
ATOM 2958 N N . ASN A 1 11 ? 0.901 10.018 -1.024 1.00 0.00 11 ASN A N 7
ATOM 2959 C CA . ASN A 1 11 ? 1.532 9.198 -2.084 1.00 0.00 11 ASN A CA 7
ATOM 2960 C C . ASN A 1 11 ? 2.349 8.040 -1.487 1.00 0.00 11 ASN A C 7
ATOM 2961 O O . ASN A 1 11 ? 3.586 8.022 -1.550 1.00 0.00 11 ASN A O 7
ATOM 2972 N N . GLN A 1 12 ? 1.631 7.085 -0.889 1.00 0.00 12 GLN A N 7
ATOM 2973 C CA . GLN A 1 12 ? 2.250 5.909 -0.271 1.00 0.00 12 GLN A CA 7
ATOM 2974 C C . GLN A 1 12 ? 1.601 4.627 -0.795 1.00 0.00 12 GLN A C 7
ATOM 2975 O O . GLN A 1 12 ? 0.463 4.654 -1.273 1.00 0.00 12 GLN A O 7
ATOM 2989 N N . CYS A 1 13 ? 2.332 3.504 -0.700 1.00 0.00 13 CYS A N 7
ATOM 2990 C CA . CYS A 1 13 ? 1.828 2.208 -1.166 1.00 0.00 13 CYS A CA 7
ATOM 2991 C C . CYS A 1 13 ? 0.995 1.516 -0.087 1.00 0.00 13 CYS A C 7
ATOM 2992 O O . CYS A 1 13 ? 1.236 1.705 1.110 1.00 0.00 13 CYS A O 7
ATOM 3000 N N . CYS A 1 14 ? 0.020 0.717 -0.529 1.00 0.00 14 CYS A N 7
ATOM 3001 C CA . CYS A 1 14 ? -0.871 -0.005 0.379 1.00 0.00 14 CYS A CA 7
ATOM 3002 C C . CYS A 1 14 ? -0.393 -1.436 0.603 1.00 0.00 14 CYS A C 7
ATOM 3003 O O . CYS A 1 14 ? 0.184 -2.054 -0.296 1.00 0.00 14 CYS A O 7
ATOM 3011 N N . SER A 1 15 ? -0.639 -1.949 1.812 1.00 0.00 15 SER A N 7
ATOM 3012 C CA . SER A 1 15 ? -0.255 -3.307 2.178 1.00 0.00 15 SER A CA 7
ATOM 3013 C C . SER A 1 15 ? -1.454 -4.223 2.138 1.00 0.00 15 SER A C 7
ATOM 3014 O O . SER A 1 15 ? -2.540 -3.831 2.573 1.00 0.00 15 SER A O 7
ATOM 3022 N N . LYS A 1 16 ? -1.223 -5.457 1.641 1.00 0.00 16 LYS A N 7
ATOM 3023 C CA . LYS A 1 16 ? -2.263 -6.498 1.526 1.00 0.00 16 LYS A CA 7
ATOM 3024 C C . LYS A 1 16 ? -2.901 -6.802 2.886 1.00 0.00 16 LYS A C 7
ATOM 3025 O O . LYS A 1 16 ? -4.072 -7.184 2.960 1.00 0.00 16 LYS A O 7
ATOM 3044 N N . TRP A 1 17 ? -2.108 -6.625 3.957 1.00 0.00 17 TRP A N 7
ATOM 3045 C CA . TRP A 1 17 ? -2.581 -6.826 5.335 1.00 0.00 17 TRP A CA 7
ATOM 3046 C C . TRP A 1 17 ? -3.403 -5.602 5.759 1.00 0.00 17 TRP A C 7
ATOM 3047 O O . TRP A 1 17 ? -4.079 -5.610 6.792 1.00 0.00 17 TRP A O 7
ATOM 3068 N N . GLY A 1 18 ? -3.317 -4.558 4.920 1.00 0.00 18 GLY A N 7
ATOM 3069 C CA . GLY A 1 18 ? -4.040 -3.321 5.124 1.00 0.00 18 GLY A CA 7
ATOM 3070 C C . GLY A 1 18 ? -3.226 -2.253 5.816 1.00 0.00 18 GLY A C 7
ATOM 3071 O O . GLY A 1 18 ? -3.599 -1.795 6.901 1.00 0.00 18 GLY A O 7
ATOM 3075 N N . TYR A 1 19 ? -2.112 -1.854 5.190 1.00 0.00 19 TYR A N 7
ATOM 3076 C CA . TYR A 1 19 ? -1.249 -0.801 5.765 1.00 0.00 19 TYR A CA 7
ATOM 3077 C C . TYR A 1 19 ? -0.821 0.234 4.718 1.00 0.00 19 TYR A C 7
ATOM 3078 O O . TYR A 1 19 ? -1.032 0.042 3.520 1.00 0.00 19 TYR A O 7
ATOM 3096 N N . CYS A 1 20 ? -0.240 1.346 5.194 1.00 0.00 20 CYS A N 7
ATOM 3097 C CA . CYS A 1 20 ? 0.223 2.425 4.324 1.00 0.00 20 CYS A CA 7
ATOM 3098 C C . CYS A 1 20 ? 1.667 2.802 4.649 1.00 0.00 20 CYS A C 7
ATOM 3099 O O . CYS A 1 20 ? 2.032 2.928 5.822 1.00 0.00 20 CYS A O 7
ATOM 3107 N N . GLY A 1 21 ? 2.477 2.981 3.599 1.00 0.00 21 GLY A N 7
ATOM 3108 C CA . GLY A 1 21 ? 3.879 3.345 3.770 1.00 0.00 21 GLY A CA 7
ATOM 3109 C C . GLY A 1 21 ? 4.663 3.289 2.471 1.00 0.00 21 GLY A C 7
ATOM 3110 O O . GLY A 1 21 ? 4.081 3.121 1.396 1.00 0.00 21 GLY A O 7
ATOM 3114 N N . LEU A 1 22 ? 5.990 3.435 2.577 1.00 0.00 22 LEU A N 7
ATOM 3115 C CA . LEU A 1 22 ? 6.877 3.406 1.411 1.00 0.00 22 LEU A CA 7
ATOM 3116 C C . LEU A 1 22 ? 8.076 2.492 1.652 1.00 0.00 22 LEU A C 7
ATOM 3117 O O . LEU A 1 22 ? 8.496 2.296 2.797 1.00 0.00 22 LEU A O 7
ATOM 3133 N N . GLY A 1 23 ? 8.617 1.941 0.560 1.00 0.00 23 GLY A N 7
ATOM 3134 C CA . GLY A 1 23 ? 9.767 1.050 0.646 1.00 0.00 23 GLY A CA 7
ATOM 3135 C C . GLY A 1 23 ? 9.399 -0.403 0.406 1.00 0.00 23 GLY A C 7
ATOM 3136 O O . GLY A 1 23 ? 8.297 -0.699 -0.069 1.00 0.00 23 GLY A O 7
ATOM 3140 N N . GLY A 1 24 ? 10.330 -1.305 0.736 1.00 0.00 24 GLY A N 7
ATOM 3141 C CA . GLY A 1 24 ? 10.100 -2.734 0.558 1.00 0.00 24 GLY A CA 7
ATOM 3142 C C . GLY A 1 24 ? 9.636 -3.414 1.833 1.00 0.00 24 GLY A C 7
ATOM 3143 O O . GLY A 1 24 ? 10.130 -4.491 2.180 1.00 0.00 24 GLY A O 7
ATOM 3147 N N . ASP A 1 25 ? 8.686 -2.778 2.527 1.00 0.00 25 ASP A N 7
ATOM 3148 C CA . ASP A 1 25 ? 8.136 -3.307 3.779 1.00 0.00 25 ASP A CA 7
ATOM 3149 C C . ASP A 1 25 ? 6.609 -3.230 3.792 1.00 0.00 25 ASP A C 7
ATOM 3150 O O . ASP A 1 25 ? 5.944 -4.118 4.333 1.00 0.00 25 ASP A O 7
ATOM 3159 N N . TYR A 1 26 ? 6.064 -2.162 3.190 1.00 0.00 26 TYR A N 7
ATOM 3160 C CA . TYR A 1 26 ? 4.614 -1.951 3.127 1.00 0.00 26 TYR A CA 7
ATOM 3161 C C . TYR A 1 26 ? 4.013 -2.548 1.852 1.00 0.00 26 TYR A C 7
ATOM 3162 O O . TYR A 1 26 ? 2.939 -3.155 1.899 1.00 0.00 26 TYR A O 7
ATOM 3180 N N . CYS A 1 27 ? 4.709 -2.373 0.720 1.00 0.00 27 CYS A N 7
ATOM 3181 C CA . CYS A 1 27 ? 4.247 -2.902 -0.566 1.00 0.00 27 CYS A CA 7
ATOM 3182 C C . CYS A 1 27 ? 4.885 -4.273 -0.841 1.00 0.00 27 CYS A C 7
ATOM 3183 O O . CYS A 1 27 ? 4.246 -5.304 -0.608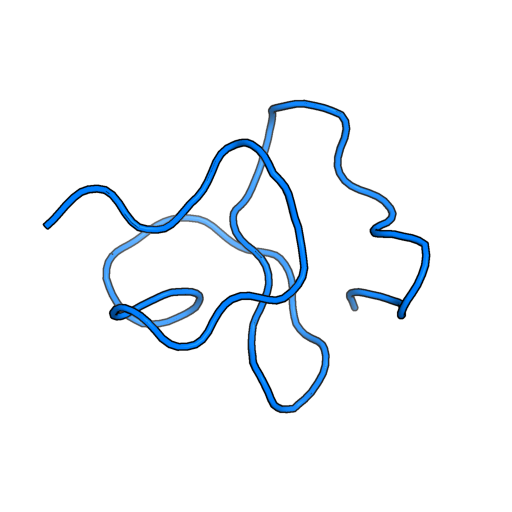 1.00 0.00 27 CYS A O 7
ATOM 3191 N N . GLY A 1 28 ? 6.145 -4.278 -1.326 1.00 0.00 28 GLY A N 7
ATOM 3192 C CA . GLY A 1 28 ? 6.872 -5.520 -1.620 1.00 0.00 28 GLY A CA 7
ATOM 3193 C C . GLY A 1 28 ? 6.121 -6.471 -2.544 1.00 0.00 28 GLY A C 7
ATOM 3194 O O . GLY A 1 28 ? 6.031 -7.669 -2.264 1.00 0.00 28 GLY A O 7
ATOM 3198 N N . SER A 1 29 ? 5.580 -5.926 -3.655 1.00 0.00 29 SER A N 7
ATOM 3199 C CA . SER A 1 29 ? 4.803 -6.702 -4.654 1.00 0.00 29 SER A CA 7
ATOM 3200 C C . SER A 1 29 ? 3.569 -7.365 -4.021 1.00 0.00 29 SER A C 7
ATOM 3201 O O . SER A 1 29 ? 3.114 -8.431 -4.459 1.00 0.00 29 SER A O 7
ATOM 3209 N N . GLY A 1 30 ? 3.028 -6.696 -3.003 1.00 0.00 30 GLY A N 7
ATOM 3210 C CA . GLY A 1 30 ? 1.850 -7.186 -2.311 1.00 0.00 30 GLY A CA 7
ATOM 3211 C C . GLY A 1 30 ? 0.895 -6.063 -1.969 1.00 0.00 30 GLY A C 7
ATOM 3212 O O . GLY A 1 30 ? 0.244 -6.090 -0.921 1.00 0.00 30 GLY A O 7
ATOM 3216 N N . CYS A 1 31 ? 0.818 -5.075 -2.868 1.00 0.00 31 CYS A N 7
ATOM 3217 C CA . CYS A 1 31 ? -0.045 -3.908 -2.679 1.00 0.00 31 CYS A CA 7
ATOM 3218 C C . CYS A 1 31 ? -1.420 -4.095 -3.318 1.00 0.00 31 CYS A C 7
ATOM 3219 O O . CYS A 1 31 ? -1.583 -4.880 -4.257 1.00 0.00 31 CYS A O 7
ATOM 3227 N N . GLN A 1 32 ? -2.402 -3.356 -2.786 1.00 0.00 32 GLN A N 7
ATOM 3228 C CA . GLN A 1 32 ? -3.782 -3.395 -3.278 1.00 0.00 32 GLN A CA 7
ATOM 3229 C C . GLN A 1 32 ? -4.120 -2.125 -4.067 1.00 0.00 32 GLN A C 7
ATOM 3230 O O . GLN A 1 32 ? -5.094 -2.100 -4.825 1.00 0.00 32 GLN A O 7
ATOM 3244 N N . SER A 1 33 ? -3.302 -1.078 -3.879 1.00 0.00 33 SER A N 7
ATOM 3245 C CA . SER A 1 33 ? -3.486 0.209 -4.558 1.00 0.00 33 SER A CA 7
ATOM 3246 C C . SER A 1 33 ? -2.710 0.255 -5.880 1.00 0.00 33 SER A C 7
ATOM 3247 O O . SER A 1 33 ? -1.908 -0.637 -6.170 1.00 0.00 33 SER A O 7
ATOM 3255 N N . GLY A 1 34 ? -2.967 1.305 -6.677 1.00 0.00 34 GLY A N 7
ATOM 3256 C CA . GLY A 1 34 ? -2.299 1.479 -7.965 1.00 0.00 34 GLY A CA 7
ATOM 3257 C C . GLY A 1 34 ? -0.876 2.036 -7.841 1.00 0.00 34 GLY A C 7
ATOM 3258 O O . GLY A 1 34 ? 0.059 1.402 -8.339 1.00 0.00 34 GLY A O 7
ATOM 3262 N N . PRO A 1 35 ? -0.665 3.223 -7.183 1.00 0.00 35 PRO A N 7
ATOM 3263 C CA . PRO A 1 35 ? 0.676 3.821 -7.021 1.00 0.00 35 PRO A CA 7
ATOM 3264 C C . PRO A 1 35 ? 1.516 3.097 -5.952 1.00 0.00 35 PRO A C 7
ATOM 3265 O O . PRO A 1 35 ? 1.706 3.595 -4.834 1.00 0.00 35 PRO A O 7
ATOM 3276 N N . CYS A 1 36 ? 2.002 1.904 -6.319 1.00 0.00 36 CYS A N 7
ATOM 3277 C CA . CYS A 1 36 ? 2.816 1.070 -5.427 1.00 0.00 36 CYS A CA 7
ATOM 3278 C C . CYS A 1 36 ? 3.908 0.330 -6.205 1.00 0.00 36 CYS A C 7
ATOM 3279 O O . CYS A 1 36 ? 3.971 0.419 -7.436 1.00 0.00 36 CYS A O 7
ATOM 3287 N N . THR A 1 37 ? 4.779 -0.396 -5.465 1.00 0.00 37 THR A N 7
ATOM 3288 C CA . THR A 1 37 ? 5.896 -1.192 -6.037 1.00 0.00 37 THR A CA 7
ATOM 3289 C C . THR A 1 37 ? 6.815 -0.361 -6.957 1.00 0.00 37 THR A C 7
ATOM 3290 O O . THR A 1 37 ? 7.430 -0.893 -7.891 1.00 0.00 37 THR A O 7
ATOM 3301 N N . GLY A 1 38 ? 6.917 0.940 -6.664 1.00 0.00 38 GLY A N 7
ATOM 3302 C CA . GLY A 1 38 ? 7.751 1.836 -7.452 1.00 0.00 38 GLY A CA 7
ATOM 3303 C C . GLY A 1 38 ? 7.580 3.289 -7.054 1.00 0.00 38 GLY A C 7
ATOM 3304 O O . GLY A 1 38 ? 6.807 4.020 -7.679 1.00 0.00 38 GLY A O 7
ATOM 3308 N N . ALA A 1 39 ? 8.307 3.699 -6.011 1.00 0.00 39 ALA A N 7
ATOM 3309 C CA . ALA A 1 39 ? 8.249 5.072 -5.511 1.00 0.00 39 ALA A CA 7
ATOM 3310 C C . ALA A 1 39 ? 9.442 5.889 -6.005 1.00 0.00 39 ALA A C 7
ATOM 3311 O O . ALA A 1 39 ? 10.594 5.510 -5.694 1.00 0.00 39 ALA A O 7
ATOM 3319 N N . ALA A 1 1 ? -7.671 5.261 6.827 1.00 0.00 1 ALA A N 8
ATOM 3320 C CA . ALA A 1 1 ? -8.008 3.820 6.695 1.00 0.00 1 ALA A CA 8
ATOM 3321 C C . ALA A 1 1 ? -7.661 3.300 5.304 1.00 0.00 1 ALA A C 8
ATOM 3322 O O . ALA A 1 1 ? -7.774 4.032 4.316 1.00 0.00 1 ALA A O 8
ATOM 3331 N N . CYS A 1 2 ? -7.238 2.034 5.243 1.00 0.00 2 CYS A N 8
ATOM 3332 C CA . CYS A 1 2 ? -6.868 1.395 3.980 1.00 0.00 2 CYS A CA 8
ATOM 3333 C C . CYS A 1 2 ? -7.994 0.505 3.464 1.00 0.00 2 CYS A C 8
ATOM 3334 O O . CYS A 1 2 ? -8.487 -0.369 4.184 1.00 0.00 2 CYS A O 8
ATOM 3342 N N . SER A 1 3 ? -8.395 0.745 2.213 1.00 0.00 3 SER A N 8
ATOM 3343 C CA . SER A 1 3 ? -9.451 -0.032 1.568 1.00 0.00 3 SER A CA 8
ATOM 3344 C C . SER A 1 3 ? -9.012 -0.478 0.174 1.00 0.00 3 SER A C 8
ATOM 3345 O O . SER A 1 3 ? -8.010 0.013 -0.349 1.00 0.00 3 SER A O 8
ATOM 3353 N N . SER A 1 4 ? -9.770 -1.410 -0.425 1.00 0.00 4 SER A N 8
ATOM 3354 C CA . SER A 1 4 ? -9.468 -1.930 -1.769 1.00 0.00 4 SER A CA 8
ATOM 3355 C C . SER A 1 4 ? -9.763 -0.889 -2.865 1.00 0.00 4 SER A C 8
ATOM 3356 O O . SER A 1 4 ? -9.396 -1.083 -4.028 1.00 0.00 4 SER A O 8
ATOM 3364 N N . SER A 1 5 ? -10.423 0.209 -2.473 1.00 0.00 5 SER A N 8
ATOM 3365 C CA . SER A 1 5 ? -10.761 1.296 -3.391 1.00 0.00 5 SER A CA 8
ATOM 3366 C C . SER A 1 5 ? -9.894 2.528 -3.117 1.00 0.00 5 SER A C 8
ATOM 3367 O O . SER A 1 5 ? -9.502 3.236 -4.049 1.00 0.00 5 SER A O 8
ATOM 3375 N N . SER A 1 6 ? -9.602 2.771 -1.829 1.00 0.00 6 SER A N 8
ATOM 3376 C CA . SER A 1 6 ? -8.781 3.907 -1.407 1.00 0.00 6 SER A CA 8
ATOM 3377 C C . SER A 1 6 ? -7.737 3.452 -0.367 1.00 0.00 6 SER A C 8
ATOM 3378 O O . SER A 1 6 ? -7.894 3.715 0.834 1.00 0.00 6 SER A O 8
ATOM 3386 N N . PRO A 1 7 ? -6.656 2.739 -0.802 1.00 0.00 7 PRO A N 8
ATOM 3387 C CA . PRO A 1 7 ? -5.611 2.247 0.108 1.00 0.00 7 PRO A CA 8
ATOM 3388 C C . PRO A 1 7 ? -4.522 3.272 0.424 1.00 0.00 7 PRO A C 8
ATOM 3389 O O . PRO A 1 7 ? -3.557 2.971 1.131 1.00 0.00 7 PRO A O 8
ATOM 3400 N N . CYS A 1 8 ? -4.718 4.480 -0.092 1.00 0.00 8 CYS A N 8
ATOM 3401 C CA . CYS A 1 8 ? -3.790 5.623 0.082 1.00 0.00 8 CYS A CA 8
ATOM 3402 C C . CYS A 1 8 ? -4.203 6.792 -0.825 1.00 0.00 8 CYS A C 8
ATOM 3403 O O . CYS A 1 8 ? -4.848 6.564 -1.853 1.00 0.00 8 CYS A O 8
ATOM 3411 N N . PRO A 1 9 ? -3.841 8.068 -0.473 1.00 0.00 9 PRO A N 8
ATOM 3412 C CA . PRO A 1 9 ? -4.187 9.239 -1.302 1.00 0.00 9 PRO A CA 8
ATOM 3413 C C . PRO A 1 9 ? -3.253 9.433 -2.514 1.00 0.00 9 PRO A C 8
ATOM 3414 O O . PRO A 1 9 ? -3.122 10.541 -3.050 1.00 0.00 9 PRO A O 8
ATOM 3425 N N . GLY A 1 10 ? -2.633 8.330 -2.939 1.00 0.00 10 GLY A N 8
ATOM 3426 C CA . GLY A 1 10 ? -1.715 8.342 -4.077 1.00 0.00 10 GLY A CA 8
ATOM 3427 C C . GLY A 1 10 ? -0.317 8.834 -3.725 1.00 0.00 10 GLY A C 8
ATOM 3428 O O . GLY A 1 10 ? 0.257 9.640 -4.461 1.00 0.00 10 GLY A O 8
ATOM 3432 N N . ASN A 1 11 ? 0.224 8.347 -2.598 1.00 0.00 11 ASN A N 8
ATOM 3433 C CA . ASN A 1 11 ? 1.562 8.742 -2.140 1.00 0.00 11 ASN A CA 8
ATOM 3434 C C . ASN A 1 11 ? 2.330 7.561 -1.544 1.00 0.00 11 ASN A C 8
ATOM 3435 O O . ASN A 1 11 ? 3.528 7.403 -1.801 1.00 0.00 11 ASN A O 8
ATOM 3446 N N . GLN A 1 12 ? 1.634 6.740 -0.751 1.00 0.00 12 GLN A N 8
ATOM 3447 C CA . GLN A 1 12 ? 2.244 5.576 -0.099 1.00 0.00 12 GLN A CA 8
ATOM 3448 C C . GLN A 1 12 ? 1.599 4.272 -0.570 1.00 0.00 12 GLN A C 8
ATOM 3449 O O . GLN A 1 12 ? 0.467 4.274 -1.062 1.00 0.00 12 GLN A O 8
ATOM 3463 N N . CYS A 1 13 ? 2.335 3.160 -0.411 1.00 0.00 13 CYS A N 8
ATOM 3464 C CA . CYS A 1 13 ? 1.846 1.837 -0.812 1.00 0.00 13 CYS A CA 8
ATOM 3465 C C . CYS A 1 13 ? 1.237 1.100 0.381 1.00 0.00 13 CYS A C 8
ATOM 3466 O O . CYS A 1 13 ? 1.885 0.952 1.421 1.00 0.00 13 CYS A O 8
ATOM 3474 N N . CYS A 1 14 ? -0.006 0.633 0.213 1.00 0.00 14 CYS A N 8
ATOM 3475 C CA . CYS A 1 14 ? -0.722 -0.087 1.269 1.00 0.00 14 CYS A CA 8
ATOM 3476 C C . CYS A 1 14 ? -0.488 -1.589 1.183 1.00 0.00 14 CYS A C 8
ATOM 3477 O O . CYS A 1 14 ? -0.399 -2.152 0.089 1.00 0.00 14 CYS A O 8
ATOM 3485 N N . SER A 1 15 ? -0.390 -2.221 2.355 1.00 0.00 15 SER A N 8
ATOM 3486 C CA . SER A 1 15 ? -0.180 -3.661 2.453 1.00 0.00 15 SER A CA 8
ATOM 3487 C C . SER A 1 15 ? -1.510 -4.373 2.642 1.00 0.00 15 SER A C 8
ATOM 3488 O O . SER A 1 15 ? -2.481 -3.739 3.062 1.00 0.00 15 SER A O 8
ATOM 3496 N N . LYS A 1 16 ? -1.526 -5.694 2.341 1.00 0.00 16 LYS A N 8
ATOM 3497 C CA . LYS A 1 16 ? -2.727 -6.554 2.449 1.00 0.00 16 LYS A CA 8
ATOM 3498 C C . LYS A 1 16 ? -3.430 -6.410 3.807 1.00 0.00 16 LYS A C 8
ATOM 3499 O O . LYS A 1 16 ? -4.654 -6.542 3.897 1.00 0.00 16 LYS A O 8
ATOM 3518 N N . TRP A 1 17 ? -2.636 -6.139 4.853 1.00 0.00 17 TRP A N 8
ATOM 3519 C CA . TRP A 1 17 ? -3.157 -5.928 6.209 1.00 0.00 17 TRP A CA 8
ATOM 3520 C C . TRP A 1 17 ? -3.613 -4.465 6.373 1.00 0.00 17 TRP A C 8
ATOM 3521 O O . TRP A 1 17 ? -3.929 -4.008 7.478 1.00 0.00 17 TRP A O 8
ATOM 3542 N N . GLY A 1 18 ? -3.655 -3.757 5.228 1.00 0.00 18 GLY A N 8
ATOM 3543 C CA . GLY A 1 18 ? -4.068 -2.363 5.159 1.00 0.00 18 GLY A CA 8
ATOM 3544 C C . GLY A 1 18 ? -3.091 -1.403 5.807 1.00 0.00 18 GLY A C 8
ATOM 3545 O O . GLY A 1 18 ? -3.444 -0.716 6.770 1.00 0.00 18 GLY A O 8
ATOM 3549 N N . TYR A 1 19 ? -1.862 -1.356 5.276 1.00 0.00 19 TYR A N 8
ATOM 3550 C CA . TYR A 1 19 ? -0.829 -0.455 5.826 1.00 0.00 19 TYR A CA 8
ATOM 3551 C C . TYR A 1 19 ? 0.010 0.217 4.738 1.00 0.00 19 TYR A C 8
ATOM 3552 O O . TYR A 1 19 ? 0.662 -0.453 3.935 1.00 0.00 19 TYR A O 8
ATOM 3570 N N . CYS A 1 20 ? 0.002 1.557 4.751 1.00 0.00 20 CYS A N 8
ATOM 3571 C CA . CYS A 1 20 ? 0.746 2.361 3.778 1.00 0.00 20 CYS A CA 8
ATOM 3572 C C . CYS A 1 20 ? 2.099 2.801 4.324 1.00 0.00 20 CYS A C 8
ATOM 3573 O O . CYS A 1 20 ? 2.236 3.095 5.516 1.00 0.00 20 CYS A O 8
ATOM 3581 N N . GLY A 1 21 ? 3.090 2.840 3.427 1.00 0.00 21 GLY A N 8
ATOM 3582 C CA . GLY A 1 21 ? 4.441 3.244 3.789 1.00 0.00 21 GLY A CA 8
ATOM 3583 C C . GLY A 1 21 ? 5.302 3.520 2.570 1.00 0.00 21 GLY A C 8
ATOM 3584 O O . GLY A 1 21 ? 4.778 3.755 1.476 1.00 0.00 21 GLY A O 8
ATOM 3588 N N . LEU A 1 22 ? 6.627 3.490 2.763 1.00 0.00 22 LEU A N 8
ATOM 3589 C CA . LEU A 1 22 ? 7.578 3.738 1.676 1.00 0.00 22 LEU A CA 8
ATOM 3590 C C . LEU A 1 22 ? 8.686 2.690 1.668 1.00 0.00 22 LEU A C 8
ATOM 3591 O O . LEU A 1 22 ? 9.096 2.202 2.725 1.00 0.00 22 LEU A O 8
ATOM 3607 N N . GLY A 1 23 ? 9.161 2.355 0.463 1.00 0.00 23 GLY A N 8
ATOM 3608 C CA . GLY A 1 23 ? 10.222 1.366 0.308 1.00 0.00 23 GLY A CA 8
ATOM 3609 C C . GLY A 1 23 ? 9.691 -0.016 -0.028 1.00 0.00 23 GLY A C 8
ATOM 3610 O O . GLY A 1 23 ? 8.508 -0.171 -0.349 1.00 0.00 23 GLY A O 8
ATOM 3614 N N . GLY A 1 24 ? 10.576 -1.016 0.047 1.00 0.00 24 GLY A N 8
ATOM 3615 C CA . GLY A 1 24 ? 10.194 -2.391 -0.248 1.00 0.00 24 GLY A CA 8
ATOM 3616 C C . GLY A 1 24 ? 9.904 -3.195 1.006 1.00 0.00 24 GLY A C 8
ATOM 3617 O O . GLY A 1 24 ? 10.413 -4.308 1.165 1.00 0.00 24 GLY A O 8
ATOM 3621 N N . ASP A 1 25 ? 9.082 -2.622 1.892 1.00 0.00 25 ASP A N 8
ATOM 3622 C CA . ASP A 1 25 ? 8.708 -3.273 3.151 1.00 0.00 25 ASP A CA 8
ATOM 3623 C C . ASP A 1 25 ? 7.195 -3.225 3.375 1.00 0.00 25 ASP A C 8
ATOM 3624 O O . ASP A 1 25 ? 6.617 -4.164 3.930 1.00 0.00 25 ASP A O 8
ATOM 3633 N N . TYR A 1 26 ? 6.565 -2.126 2.938 1.00 0.00 26 TYR A N 8
ATOM 3634 C CA . TYR A 1 26 ? 5.118 -1.937 3.086 1.00 0.00 26 TYR A CA 8
ATOM 3635 C C . TYR A 1 26 ? 4.342 -2.487 1.887 1.00 0.00 26 TYR A C 8
ATOM 3636 O O . TYR A 1 26 ? 3.215 -2.965 2.046 1.00 0.00 26 TYR A O 8
ATOM 3654 N N . CYS A 1 27 ? 4.946 -2.416 0.690 1.00 0.00 27 CYS A N 8
ATOM 3655 C CA . CYS A 1 27 ? 4.306 -2.912 -0.532 1.00 0.00 27 CYS A CA 8
ATOM 3656 C C . CYS A 1 27 ? 4.638 -4.397 -0.751 1.00 0.00 27 CYS A C 8
ATOM 3657 O O . CYS A 1 27 ? 3.777 -5.258 -0.547 1.00 0.00 27 CYS A O 8
ATOM 3665 N N . GLY A 1 28 ? 5.891 -4.689 -1.164 1.00 0.00 28 GLY A N 8
ATOM 3666 C CA . GLY A 1 28 ? 6.339 -6.066 -1.398 1.00 0.00 28 GLY A CA 8
ATOM 3667 C C . GLY A 1 28 ? 5.481 -6.830 -2.400 1.00 0.00 28 GLY A C 8
ATOM 3668 O O . GLY A 1 28 ? 5.104 -7.977 -2.147 1.00 0.00 28 GLY A O 8
ATOM 3672 N N . SER A 1 29 ? 5.184 -6.182 -3.548 1.00 0.00 29 SER A N 8
ATOM 3673 C CA . SER A 1 29 ? 4.348 -6.755 -4.627 1.00 0.00 29 SER A CA 8
ATOM 3674 C C . SER A 1 29 ? 3.014 -7.305 -4.104 1.00 0.00 29 SER A C 8
ATOM 3675 O O . SER A 1 29 ? 2.506 -8.333 -4.573 1.00 0.00 29 SER A O 8
ATOM 3683 N N . GLY A 1 30 ? 2.453 -6.579 -3.139 1.00 0.00 30 GLY A N 8
ATOM 3684 C CA . GLY A 1 30 ? 1.184 -6.950 -2.547 1.00 0.00 30 GLY A CA 8
ATOM 3685 C C . GLY A 1 30 ? 0.385 -5.736 -2.125 1.00 0.00 30 GLY A C 8
ATOM 3686 O O . GLY A 1 30 ? -0.313 -5.765 -1.107 1.00 0.00 30 GLY A O 8
ATOM 3690 N N . CYS A 1 31 ? 0.497 -4.668 -2.921 1.00 0.00 31 CYS A N 8
ATOM 3691 C CA . CYS A 1 31 ? -0.197 -3.405 -2.653 1.00 0.00 31 CYS A CA 8
ATOM 3692 C C . CYS A 1 31 ? -1.593 -3.378 -3.277 1.00 0.00 31 CYS A C 8
ATOM 3693 O O . CYS A 1 31 ? -1.844 -4.041 -4.287 1.00 0.00 31 CYS A O 8
ATOM 3701 N N . GLN A 1 32 ? -2.489 -2.601 -2.657 1.00 0.00 32 GLN A N 8
ATOM 3702 C CA . GLN A 1 32 ? -3.870 -2.457 -3.132 1.00 0.00 32 GLN A CA 8
ATOM 3703 C C . GLN A 1 32 ? -4.034 -1.200 -3.996 1.00 0.00 32 GLN A C 8
ATOM 3704 O O . GLN A 1 32 ? -4.950 -1.124 -4.818 1.00 0.00 32 GLN A O 8
ATOM 3718 N N . SER A 1 33 ? -3.135 -0.222 -3.797 1.00 0.00 33 SER A N 8
ATOM 3719 C CA . SER A 1 33 ? -3.153 1.038 -4.550 1.00 0.00 33 SER A CA 8
ATOM 3720 C C . SER A 1 33 ? -2.328 0.925 -5.838 1.00 0.00 33 SER A C 8
ATOM 3721 O O . SER A 1 33 ? -1.524 -0.000 -5.992 1.00 0.00 33 SER A O 8
ATOM 3729 N N . GLY A 1 34 ? -2.542 1.882 -6.758 1.00 0.00 34 GLY A N 8
ATOM 3730 C CA . GLY A 1 34 ? -1.828 1.906 -8.035 1.00 0.00 34 GLY A CA 8
ATOM 3731 C C . GLY A 1 34 ? -0.345 2.270 -7.893 1.00 0.00 34 GLY A C 8
ATOM 3732 O O . GLY A 1 34 ? 0.507 1.479 -8.305 1.00 0.00 34 GLY A O 8
ATOM 3736 N N . PRO A 1 35 ? 0.007 3.464 -7.313 1.00 0.00 35 PRO A N 8
ATOM 3737 C CA . PRO A 1 35 ? 1.411 3.879 -7.133 1.00 0.00 35 PRO A CA 8
ATOM 3738 C C . PRO A 1 35 ? 2.098 3.109 -5.992 1.00 0.00 35 PRO A C 8
ATOM 3739 O O . PRO A 1 35 ? 2.213 3.597 -4.859 1.00 0.00 35 PRO A O 8
ATOM 3750 N N . CYS A 1 36 ? 2.530 1.883 -6.312 1.00 0.00 36 CYS A N 8
ATOM 3751 C CA . CYS A 1 36 ? 3.194 1.000 -5.347 1.00 0.00 36 CYS A CA 8
ATOM 3752 C C . CYS A 1 36 ? 4.372 0.261 -5.989 1.00 0.00 36 CYS A C 8
ATOM 3753 O O . CYS A 1 36 ? 4.626 0.405 -7.189 1.00 0.00 36 CYS A O 8
ATOM 3761 N N . THR A 1 37 ? 5.096 -0.528 -5.162 1.00 0.00 37 THR A N 8
ATOM 3762 C CA . THR A 1 37 ? 6.259 -1.345 -5.591 1.00 0.00 37 THR A CA 8
ATOM 3763 C C . THR A 1 37 ? 7.331 -0.522 -6.338 1.00 0.00 37 THR A C 8
ATOM 3764 O O . THR A 1 37 ? 8.058 -1.047 -7.191 1.00 0.00 37 THR A O 8
ATOM 3775 N N . GLY A 1 38 ? 7.431 0.765 -5.985 1.00 0.00 38 GLY A N 8
ATOM 3776 C CA . GLY A 1 38 ? 8.401 1.653 -6.610 1.00 0.00 38 GLY A CA 8
ATOM 3777 C C . GLY A 1 38 ? 8.602 2.937 -5.829 1.00 0.00 38 GLY A C 8
ATOM 3778 O O . GLY A 1 38 ? 9.472 3.006 -4.957 1.00 0.00 38 GLY A O 8
ATOM 3782 N N . ALA A 1 39 ? 7.790 3.949 -6.147 1.00 0.00 39 ALA A N 8
ATOM 3783 C CA . ALA A 1 39 ? 7.865 5.249 -5.481 1.00 0.00 39 ALA A CA 8
ATOM 3784 C C . ALA A 1 39 ? 6.508 5.649 -4.903 1.00 0.00 39 ALA A C 8
ATOM 3785 O O . ALA A 1 39 ? 6.421 5.824 -3.670 1.00 0.00 39 ALA A O 8
ATOM 3793 N N . ALA A 1 1 ? -7.174 2.745 9.308 1.00 0.00 1 ALA A N 9
ATOM 3794 C CA . ALA A 1 1 ? -7.909 1.747 8.489 1.00 0.00 1 ALA A CA 9
ATOM 3795 C C . ALA A 1 1 ? -7.677 1.983 7.001 1.00 0.00 1 ALA A C 9
ATOM 3796 O O . ALA A 1 1 ? -7.678 3.129 6.539 1.00 0.00 1 ALA A O 9
ATOM 3805 N N . CYS A 1 2 ? -7.479 0.888 6.260 1.00 0.00 2 CYS A N 9
ATOM 3806 C CA . CYS A 1 2 ? -7.242 0.952 4.819 1.00 0.00 2 CYS A CA 9
ATOM 3807 C C . CYS A 1 2 ? -8.204 0.036 4.070 1.00 0.00 2 CYS A C 9
ATOM 3808 O O . CYS A 1 2 ? -8.520 -1.061 4.542 1.00 0.00 2 CYS A O 9
ATOM 3816 N N . SER A 1 3 ? -8.664 0.499 2.902 1.00 0.00 3 SER A N 9
ATOM 3817 C CA . SER A 1 3 ? -9.592 -0.263 2.070 1.00 0.00 3 SER A CA 9
ATOM 3818 C C . SER A 1 3 ? -9.112 -0.293 0.616 1.00 0.00 3 SER A C 9
ATOM 3819 O O . SER A 1 3 ? -8.180 0.429 0.248 1.00 0.00 3 SER A O 9
ATOM 3827 N N . SER A 1 4 ? -9.763 -1.132 -0.208 1.00 0.00 4 SER A N 9
ATOM 3828 C CA . SER A 1 4 ? -9.418 -1.269 -1.629 1.00 0.00 4 SER A CA 9
ATOM 3829 C C . SER A 1 4 ? -9.881 -0.055 -2.454 1.00 0.00 4 SER A C 9
ATOM 3830 O O . SER A 1 4 ? -9.495 0.094 -3.618 1.00 0.00 4 SER A O 9
ATOM 3838 N N . SER A 1 5 ? -10.708 0.802 -1.835 1.00 0.00 5 SER A N 9
ATOM 3839 C CA . SER A 1 5 ? -11.215 2.019 -2.478 1.00 0.00 5 SER A CA 9
ATOM 3840 C C . SER A 1 5 ? -10.303 3.208 -2.154 1.00 0.00 5 SER A C 9
ATOM 3841 O O . SER A 1 5 ? -10.025 4.043 -3.021 1.00 0.00 5 SER A O 9
ATOM 3849 N N . SER A 1 6 ? -9.848 3.265 -0.896 1.00 0.00 6 SER A N 9
ATOM 3850 C CA . SER A 1 6 ? -8.948 4.312 -0.424 1.00 0.00 6 SER A CA 9
ATOM 3851 C C . SER A 1 6 ? -7.759 3.651 0.293 1.00 0.00 6 SER A C 9
ATOM 3852 O O . SER A 1 6 ? -7.838 3.368 1.496 1.00 0.00 6 SER A O 9
ATOM 3860 N N . PRO A 1 7 ? -6.635 3.364 -0.434 1.00 0.00 7 PRO A N 9
ATOM 3861 C CA . PRO A 1 7 ? -5.474 2.696 0.158 1.00 0.00 7 PRO A CA 9
ATOM 3862 C C . PRO A 1 7 ? -4.476 3.626 0.843 1.00 0.00 7 PRO A C 9
ATOM 3863 O O . PRO A 1 7 ? -3.466 3.174 1.389 1.00 0.00 7 PRO A O 9
ATOM 3874 N N . CYS A 1 8 ? -4.806 4.913 0.824 1.00 0.00 8 CYS A N 9
ATOM 3875 C CA . CYS A 1 8 ? -3.989 5.992 1.424 1.00 0.00 8 CYS A CA 9
ATOM 3876 C C . CYS A 1 8 ? -4.462 7.365 0.928 1.00 0.00 8 CYS A C 9
ATOM 3877 O O . CYS A 1 8 ? -4.748 7.513 -0.263 1.00 0.00 8 CYS A O 9
ATOM 3885 N N . PRO A 1 9 ? -4.556 8.396 1.825 1.00 0.00 9 PRO A N 9
ATOM 3886 C CA . PRO A 1 9 ? -4.985 9.752 1.426 1.00 0.00 9 PRO A CA 9
ATOM 3887 C C . PRO A 1 9 ? -3.859 10.589 0.783 1.00 0.00 9 PRO A C 9
ATOM 3888 O O . PRO A 1 9 ? -3.883 11.826 0.817 1.00 0.00 9 PRO A O 9
ATOM 3899 N N . GLY A 1 10 ? -2.898 9.889 0.180 1.00 0.00 10 GLY A N 9
ATOM 3900 C CA . GLY A 1 10 ? -1.768 10.541 -0.465 1.00 0.00 10 GLY A CA 9
ATOM 3901 C C . GLY A 1 10 ? -1.255 9.771 -1.667 1.00 0.00 10 GLY A C 9
ATOM 3902 O O . GLY A 1 10 ? -1.942 9.679 -2.689 1.00 0.00 10 GLY A O 9
ATOM 39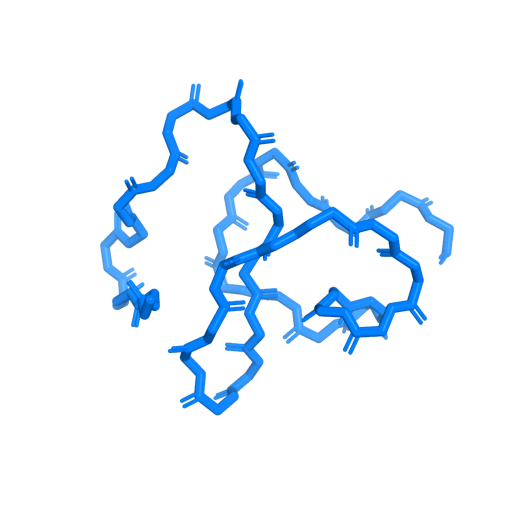06 N N . ASN A 1 11 ? -0.042 9.216 -1.536 1.00 0.00 11 ASN A N 9
ATOM 3907 C CA . ASN A 1 11 ? 0.597 8.448 -2.615 1.00 0.00 11 ASN A CA 9
ATOM 3908 C C . ASN A 1 11 ? 1.368 7.231 -2.068 1.00 0.00 11 ASN A C 9
ATOM 3909 O O . ASN A 1 11 ? 2.249 6.684 -2.744 1.00 0.00 11 ASN A O 9
ATOM 3920 N N . GLN A 1 12 ? 1.009 6.794 -0.852 1.00 0.00 12 GLN A N 9
ATOM 3921 C CA . GLN A 1 12 ? 1.658 5.645 -0.201 1.00 0.00 12 GLN A CA 9
ATOM 3922 C C . GLN A 1 12 ? 0.998 4.326 -0.623 1.00 0.00 12 GLN A C 9
ATOM 3923 O O . GLN A 1 12 ? -0.148 4.323 -1.083 1.00 0.00 12 GLN A O 9
ATOM 3937 N N . CYS A 1 13 ? 1.728 3.211 -0.457 1.00 0.00 13 CYS A N 9
ATOM 3938 C CA . CYS A 1 13 ? 1.218 1.887 -0.831 1.00 0.00 13 CYS A CA 9
ATOM 3939 C C . CYS A 1 13 ? 0.589 1.172 0.364 1.00 0.00 13 CYS A C 9
ATOM 3940 O O . CYS A 1 13 ? 1.184 1.117 1.443 1.00 0.00 13 CYS A O 9
ATOM 3948 N N . CYS A 1 14 ? -0.614 0.623 0.151 1.00 0.00 14 CYS A N 9
ATOM 3949 C CA . CYS A 1 14 ? -1.342 -0.098 1.197 1.00 0.00 14 CYS A CA 9
ATOM 3950 C C . CYS A 1 14 ? -1.103 -1.597 1.095 1.00 0.00 14 CYS A C 9
ATOM 3951 O O . CYS A 1 14 ? -1.288 -2.195 0.032 1.00 0.00 14 CYS A O 9
ATOM 3959 N N . SER A 1 15 ? -0.709 -2.197 2.222 1.00 0.00 15 SER A N 9
ATOM 3960 C CA . SER A 1 15 ? -0.437 -3.632 2.299 1.00 0.00 15 SER A CA 9
ATOM 3961 C C . SER A 1 15 ? -1.727 -4.425 2.383 1.00 0.00 15 SER A C 9
ATOM 3962 O O . SER A 1 15 ? -2.708 -3.938 2.945 1.00 0.00 15 SER A O 9
ATOM 3970 N N . LYS A 1 16 ? -1.690 -5.659 1.833 1.00 0.00 16 LYS A N 9
ATOM 3971 C CA . LYS A 1 16 ? -2.843 -6.582 1.813 1.00 0.00 16 LYS A CA 9
ATOM 3972 C C . LYS A 1 16 ? -3.407 -6.819 3.222 1.00 0.00 16 LYS A C 9
ATOM 3973 O O . LYS A 1 16 ? -4.601 -7.088 3.381 1.00 0.00 16 LYS A O 9
ATOM 3992 N N . TRP A 1 17 ? -2.529 -6.715 4.231 1.00 0.00 17 TRP A N 9
ATOM 3993 C CA . TRP A 1 17 ? -2.923 -6.866 5.638 1.00 0.00 17 TRP A CA 9
ATOM 3994 C C . TRP A 1 17 ? -3.456 -5.521 6.161 1.00 0.00 17 TRP A C 9
ATOM 3995 O O . TRP A 1 17 ? -3.835 -5.390 7.330 1.00 0.00 17 TRP A O 9
ATOM 4016 N N . GLY A 1 18 ? -3.482 -4.533 5.248 1.00 0.00 18 GLY A N 9
ATOM 4017 C CA . GLY A 1 18 ? -3.959 -3.194 5.541 1.00 0.00 18 GLY A CA 9
ATOM 4018 C C . GLY A 1 18 ? -2.923 -2.306 6.200 1.00 0.00 18 GLY A C 9
ATOM 4019 O O . GLY A 1 18 ? -3.182 -1.737 7.265 1.00 0.00 18 GLY A O 9
ATOM 4023 N N . TYR A 1 19 ? -1.748 -2.184 5.568 1.00 0.00 19 TYR A N 9
ATOM 4024 C CA . TYR A 1 19 ? -0.671 -1.333 6.113 1.00 0.00 19 TYR A CA 9
ATOM 4025 C C . TYR A 1 19 ? -0.038 -0.456 5.031 1.00 0.00 19 TYR A C 9
ATOM 4026 O O . TYR A 1 19 ? 0.636 -0.952 4.124 1.00 0.00 19 TYR A O 9
ATOM 4044 N N . CYS A 1 20 ? -0.246 0.860 5.162 1.00 0.00 20 CYS A N 9
ATOM 4045 C CA . CYS A 1 20 ? 0.274 1.839 4.204 1.00 0.00 20 CYS A CA 9
ATOM 4046 C C . CYS A 1 20 ? 1.607 2.425 4.662 1.00 0.00 20 CYS A C 9
ATOM 4047 O O . CYS A 1 20 ? 1.815 2.660 5.856 1.00 0.00 20 CYS A O 9
ATOM 4055 N N . GLY A 1 21 ? 2.499 2.654 3.691 1.00 0.00 21 GLY A N 9
ATOM 4056 C CA . GLY A 1 21 ? 3.814 3.211 3.973 1.00 0.00 21 GLY A CA 9
ATOM 4057 C C . GLY A 1 21 ? 4.581 3.560 2.709 1.00 0.00 21 GLY A C 9
ATOM 4058 O O . GLY A 1 21 ? 3.982 3.729 1.640 1.00 0.00 21 GLY A O 9
ATOM 4062 N N . LEU A 1 22 ? 5.909 3.663 2.837 1.00 0.00 22 LEU A N 9
ATOM 4063 C CA . LEU A 1 22 ? 6.780 3.997 1.706 1.00 0.00 22 LEU A CA 9
ATOM 4064 C C . LEU A 1 22 ? 7.922 2.994 1.577 1.00 0.00 22 LEU A C 9
ATOM 4065 O O . LEU A 1 22 ? 8.390 2.442 2.578 1.00 0.00 22 LEU A O 9
ATOM 4081 N N . GLY A 1 23 ? 8.363 2.769 0.332 1.00 0.00 23 GLY A N 9
ATOM 4082 C CA . GLY A 1 23 ? 9.453 1.839 0.065 1.00 0.00 23 GLY A CA 9
ATOM 4083 C C . GLY A 1 23 ? 8.970 0.437 -0.261 1.00 0.00 23 GLY A C 9
ATOM 4084 O O . GLY A 1 23 ? 7.772 0.220 -0.471 1.00 0.00 23 GLY A O 9
ATOM 4088 N N . GLY A 1 24 ? 9.912 -0.512 -0.301 1.00 0.00 24 GLY A N 9
ATOM 4089 C CA . GLY A 1 24 ? 9.581 -1.900 -0.596 1.00 0.00 24 GLY A CA 9
ATOM 4090 C C . GLY A 1 24 ? 9.444 -2.745 0.657 1.00 0.00 24 GLY A C 9
ATOM 4091 O O . GLY A 1 24 ? 9.971 -3.859 0.720 1.00 0.00 24 GLY A O 9
ATOM 4095 N N . ASP A 1 25 ? 8.732 -2.206 1.653 1.00 0.00 25 ASP A N 9
ATOM 4096 C CA . ASP A 1 25 ? 8.511 -2.897 2.927 1.00 0.00 25 ASP A CA 9
ATOM 4097 C C . ASP A 1 25 ? 7.029 -2.894 3.307 1.00 0.00 25 ASP A C 9
ATOM 4098 O O . ASP A 1 25 ? 6.527 -3.873 3.866 1.00 0.00 25 ASP A O 9
ATOM 4107 N N . TYR A 1 26 ? 6.341 -1.785 3.000 1.00 0.00 26 TYR A N 9
ATOM 4108 C CA . TYR A 1 26 ? 4.914 -1.637 3.304 1.00 0.00 26 TYR A CA 9
ATOM 4109 C C . TYR A 1 26 ? 4.026 -2.124 2.155 1.00 0.00 26 TYR A C 9
ATOM 4110 O O . TYR A 1 26 ? 2.834 -2.373 2.359 1.00 0.00 26 TYR A O 9
ATOM 4128 N N . CYS A 1 27 ? 4.607 -2.253 0.951 1.00 0.00 27 CYS A N 9
ATOM 4129 C CA . CYS A 1 27 ? 3.863 -2.720 -0.224 1.00 0.00 27 CYS A CA 9
ATOM 4130 C C . CYS A 1 27 ? 3.863 -4.248 -0.297 1.00 0.00 27 CYS A C 9
ATOM 4131 O O . CYS A 1 27 ? 2.820 -4.863 -0.538 1.00 0.00 27 CYS A O 9
ATOM 4139 N N . GLY A 1 28 ? 5.050 -4.854 -0.089 1.00 0.00 28 GLY A N 9
ATOM 4140 C CA . GLY A 1 28 ? 5.197 -6.311 -0.145 1.00 0.00 28 GLY A CA 9
ATOM 4141 C C . GLY A 1 28 ? 4.952 -6.870 -1.541 1.00 0.00 28 GLY A C 9
ATOM 4142 O O . GLY A 1 28 ? 4.648 -8.055 -1.697 1.00 0.00 28 GLY A O 9
ATOM 4146 N N . SER A 1 29 ? 5.093 -5.988 -2.554 1.00 0.00 29 SER A N 9
ATOM 4147 C CA . SER A 1 29 ? 4.876 -6.310 -3.979 1.00 0.00 29 SER A CA 9
ATOM 4148 C C . SER A 1 29 ? 3.519 -6.970 -4.211 1.00 0.00 29 SER A C 9
ATOM 4149 O O . SER A 1 29 ? 3.368 -8.196 -4.139 1.00 0.00 29 SER A O 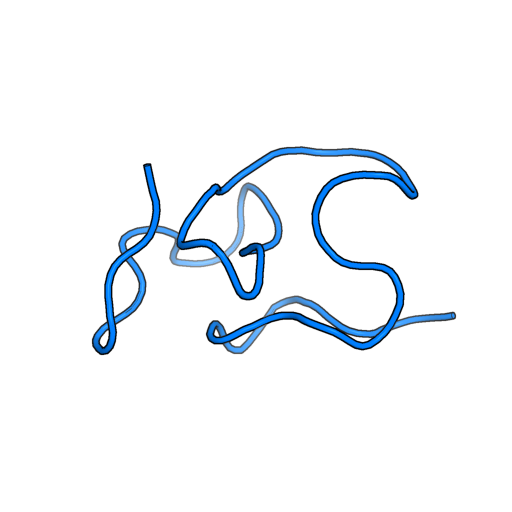9
ATOM 4157 N N . GLY A 1 30 ? 2.540 -6.111 -4.463 1.00 0.00 30 GLY A N 9
ATOM 4158 C CA . GLY A 1 30 ? 1.175 -6.548 -4.699 1.00 0.00 30 GLY A CA 9
ATOM 4159 C C . GLY A 1 30 ? 0.187 -5.792 -3.832 1.00 0.00 30 GLY A C 9
ATOM 4160 O O . GLY A 1 30 ? -0.881 -6.312 -3.495 1.00 0.00 30 GLY A O 9
ATOM 4164 N N . CYS A 1 31 ? 0.560 -4.554 -3.475 1.00 0.00 31 CYS A N 9
ATOM 4165 C CA . CYS A 1 31 ? -0.263 -3.669 -2.634 1.00 0.00 31 CYS A CA 9
ATOM 4166 C C . CYS A 1 31 ? -1.619 -3.333 -3.282 1.00 0.00 31 CYS A C 9
ATOM 4167 O O . CYS A 1 31 ? -1.820 -3.568 -4.476 1.00 0.00 31 CYS A O 9
ATOM 4175 N N . GLN A 1 32 ? -2.537 -2.778 -2.472 1.00 0.00 32 GLN A N 9
ATOM 4176 C CA . GLN A 1 32 ? -3.884 -2.402 -2.932 1.00 0.00 32 GLN A CA 9
ATOM 4177 C C . GLN A 1 32 ? -3.898 -1.033 -3.633 1.00 0.00 32 GLN A C 9
ATOM 4178 O O . GLN A 1 32 ? -4.886 -0.675 -4.281 1.00 0.00 32 GLN A O 9
ATOM 4192 N N . SER A 1 33 ? -2.795 -0.279 -3.495 1.00 0.00 33 SER A N 9
ATOM 4193 C CA . SER A 1 33 ? -2.656 1.049 -4.116 1.00 0.00 33 SER A CA 9
ATOM 4194 C C . SER A 1 33 ? -2.219 0.938 -5.580 1.00 0.00 33 SER A C 9
ATOM 4195 O O . SER A 1 33 ? -1.741 -0.116 -6.013 1.00 0.00 33 SER A O 9
ATOM 4203 N N .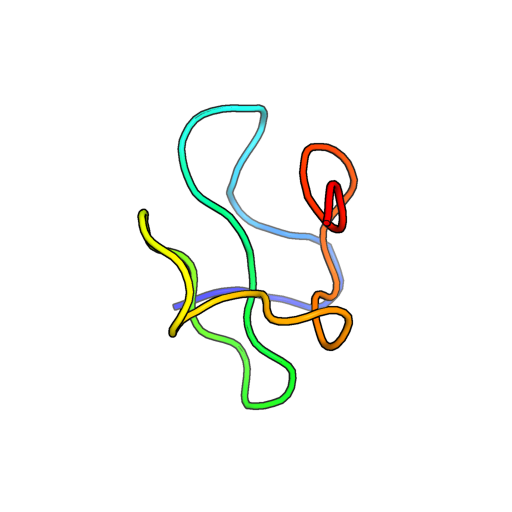 GLY A 1 34 ? -2.390 2.038 -6.335 1.00 0.00 34 GLY A N 9
ATOM 4204 C CA . GLY A 1 34 ? -1.996 2.076 -7.744 1.00 0.00 34 GLY A CA 9
ATOM 4205 C C . GLY A 1 34 ? -0.478 1.978 -7.925 1.00 0.00 34 GLY A C 9
ATOM 4206 O O . GLY A 1 34 ? -0.011 1.050 -8.591 1.00 0.00 34 GLY A O 9
ATOM 4210 N N . PRO A 1 35 ? 0.329 2.924 -7.343 1.00 0.00 35 PRO A N 9
ATOM 4211 C CA . PRO A 1 35 ? 1.798 2.881 -7.435 1.00 0.00 35 PRO A CA 9
ATOM 4212 C C . PRO A 1 35 ? 2.386 1.881 -6.429 1.00 0.00 35 PRO A C 9
ATOM 4213 O O . PRO A 1 35 ? 2.398 2.133 -5.217 1.00 0.00 35 PRO A O 9
ATOM 4224 N N . CYS A 1 36 ? 2.848 0.739 -6.943 1.00 0.00 36 CYS A N 9
ATOM 4225 C CA . CYS A 1 36 ? 3.399 -0.319 -6.098 1.00 0.00 36 CYS A CA 9
ATOM 4226 C C . CYS A 1 36 ? 4.878 -0.569 -6.374 1.00 0.00 36 CYS A C 9
ATOM 4227 O O . CYS A 1 36 ? 5.394 -0.199 -7.433 1.00 0.00 36 CYS A O 9
ATOM 4235 N N . THR A 1 37 ? 5.555 -1.200 -5.388 1.00 0.00 37 THR A N 9
ATOM 4236 C CA . THR A 1 37 ? 6.997 -1.555 -5.461 1.00 0.00 37 THR A CA 9
ATOM 4237 C C . THR A 1 37 ? 7.896 -0.347 -5.804 1.00 0.00 37 THR A C 9
ATOM 4238 O O . THR A 1 37 ? 8.968 -0.502 -6.404 1.00 0.00 37 THR A O 9
ATOM 4249 N N . GLY A 1 38 ? 7.455 0.847 -5.390 1.00 0.00 38 GLY A N 9
ATOM 4250 C CA . GLY A 1 38 ? 8.208 2.066 -5.649 1.00 0.00 38 GLY A CA 9
ATOM 4251 C C . GLY A 1 38 ? 7.442 3.046 -6.517 1.00 0.00 38 GLY A C 9
ATOM 4252 O O . GLY A 1 38 ? 7.014 4.102 -6.038 1.00 0.00 38 GLY A O 9
ATOM 4256 N N . ALA A 1 39 ? 7.273 2.691 -7.794 1.00 0.00 39 ALA A N 9
ATOM 4257 C CA . ALA A 1 39 ? 6.556 3.534 -8.751 1.00 0.00 39 ALA A CA 9
ATOM 4258 C C . ALA A 1 39 ? 5.427 2.759 -9.426 1.00 0.00 39 ALA A C 9
ATOM 4259 O O . ALA A 1 39 ? 4.257 3.172 -9.276 1.00 0.00 39 ALA A O 9
ATOM 4267 N N . ALA A 1 1 ? -7.240 4.002 8.121 1.00 0.00 1 ALA A N 10
ATOM 4268 C CA . ALA A 1 1 ? -8.025 2.905 7.500 1.00 0.00 1 ALA A CA 10
ATOM 4269 C C . ALA A 1 1 ? -7.615 2.692 6.046 1.00 0.00 1 ALA A C 10
ATOM 4270 O O . ALA A 1 1 ? -7.362 3.659 5.320 1.00 0.00 1 ALA A O 10
ATOM 4279 N N . CYS A 1 2 ? -7.552 1.423 5.636 1.00 0.00 2 CYS A N 10
ATOM 4280 C CA . CYS A 1 2 ? -7.174 1.061 4.270 1.00 0.00 2 CYS A CA 10
ATOM 4281 C C . CYS A 1 2 ? -8.211 0.137 3.645 1.00 0.00 2 CYS A C 10
ATOM 4282 O O . CYS A 1 2 ? -8.622 -0.852 4.260 1.00 0.00 2 CYS A O 10
ATOM 4290 N N . SER A 1 3 ? -8.627 0.471 2.422 1.00 0.00 3 SER A N 10
ATOM 4291 C CA . SER A 1 3 ? -9.610 -0.322 1.688 1.00 0.00 3 SER A CA 10
ATOM 4292 C C . SER A 1 3 ? -9.113 -0.618 0.273 1.00 0.00 3 SER A C 10
ATOM 4293 O O . SER A 1 3 ? -8.167 0.016 -0.200 1.00 0.00 3 SER A O 10
ATOM 4301 N N . SER A 1 4 ? -9.762 -1.583 -0.399 1.00 0.00 4 SER A N 10
ATOM 4302 C CA . SER A 1 4 ? -9.395 -1.974 -1.770 1.00 0.00 4 SER A CA 10
ATOM 4303 C C . SER A 1 4 ? -9.760 -0.882 -2.792 1.00 0.00 4 SER A C 10
ATOM 4304 O O . SER A 1 4 ? -9.317 -0.931 -3.944 1.00 0.00 4 SER A O 10
ATOM 4312 N N . SER A 1 5 ? -10.566 0.092 -2.351 1.00 0.00 5 SER A N 10
ATOM 4313 C CA . SER A 1 5 ? -10.987 1.209 -3.196 1.00 0.00 5 SER A CA 10
ATOM 4314 C C . SER A 1 5 ? -10.155 2.459 -2.900 1.00 0.00 5 SER A C 10
ATOM 4315 O O . SER A 1 5 ? -9.830 3.224 -3.812 1.00 0.00 5 SER A O 10
ATOM 4323 N N . SER A 1 6 ? -9.815 2.654 -1.615 1.00 0.00 6 SER A N 10
ATOM 4324 C CA . SER A 1 6 ? -9.019 3.801 -1.174 1.00 0.00 6 SER A CA 10
ATOM 4325 C C . SER A 1 6 ? -7.930 3.346 -0.184 1.00 0.00 6 SER A C 10
ATOM 4326 O O . SER A 1 6 ? -8.052 3.573 1.028 1.00 0.00 6 SER A O 10
ATOM 4334 N N . PRO A 1 7 ? -6.849 2.671 -0.675 1.00 0.00 7 PRO A N 10
ATOM 4335 C CA . PRO A 1 7 ? -5.762 2.182 0.185 1.00 0.00 7 PRO A CA 10
ATOM 4336 C C . PRO A 1 7 ? -4.679 3.222 0.478 1.00 0.00 7 PRO A C 10
ATOM 4337 O O . PRO A 1 7 ? -3.671 2.921 1.122 1.00 0.00 7 PRO A O 10
ATOM 4348 N N . CYS A 1 8 ? -4.929 4.443 0.013 1.00 0.00 8 CYS A N 10
ATOM 4349 C CA . CYS A 1 8 ? -4.018 5.602 0.176 1.00 0.00 8 CYS A CA 10
ATOM 4350 C C . CYS A 1 8 ? -4.461 6.764 -0.726 1.00 0.00 8 CYS A C 10
ATOM 4351 O O . CYS A 1 8 ? -5.104 6.525 -1.752 1.00 0.00 8 CYS A O 10
ATOM 4359 N N . PRO A 1 9 ? -4.129 8.047 -0.369 1.00 0.00 9 PRO A N 10
ATOM 4360 C CA . PRO A 1 9 ? -4.503 9.213 -1.193 1.00 0.00 9 PRO A CA 10
ATOM 4361 C C . PRO A 1 9 ? -3.566 9.437 -2.398 1.00 0.00 9 PRO A C 10
ATOM 4362 O O . PRO A 1 9 ? -3.461 10.550 -2.929 1.00 0.00 9 PRO A O 10
ATOM 4373 N N . GLY A 1 10 ? -2.913 8.352 -2.823 1.00 0.00 10 GLY A N 10
ATOM 4374 C CA . GLY A 1 10 ? -1.987 8.392 -3.952 1.00 0.00 10 GLY A CA 10
ATOM 4375 C C . GLY A 1 10 ? -0.601 8.901 -3.580 1.00 0.00 10 GLY A C 10
ATOM 4376 O O . GLY A 1 10 ? -0.036 9.737 -4.292 1.00 0.00 10 GLY A O 10
ATOM 4380 N N . ASN A 1 11 ? -0.054 8.395 -2.463 1.00 0.00 11 ASN A N 10
ATOM 4381 C CA . ASN A 1 11 ? 1.275 8.803 -1.989 1.00 0.00 11 ASN A CA 10
ATOM 4382 C C . ASN A 1 11 ? 2.063 7.624 -1.414 1.00 0.00 11 ASN A C 10
ATOM 4383 O O . ASN A 1 11 ? 3.264 7.494 -1.671 1.00 0.00 11 ASN A O 10
ATOM 4394 N N . GLN A 1 12 ? 1.380 6.772 -0.643 1.00 0.00 12 GLN A N 10
ATOM 4395 C CA . GLN A 1 12 ? 2.012 5.605 -0.013 1.00 0.00 12 GLN A CA 10
ATOM 4396 C C . GLN A 1 12 ? 1.376 4.301 -0.497 1.00 0.00 12 GLN A C 10
ATOM 4397 O O . GLN A 1 12 ? 0.245 4.301 -0.991 1.00 0.00 12 GLN A O 10
ATOM 4411 N N . CYS A 1 13 ? 2.117 3.191 -0.347 1.00 0.00 13 CYS A N 10
ATOM 4412 C CA . CYS A 1 13 ? 1.634 1.870 -0.759 1.00 0.00 13 CYS A CA 10
ATOM 4413 C C . CYS A 1 13 ? 1.044 1.112 0.429 1.00 0.00 13 CYS A C 10
ATOM 4414 O O . CYS A 1 13 ? 1.699 0.967 1.466 1.00 0.00 13 CYS A O 10
ATOM 4422 N N . CYS A 1 14 ? -0.192 0.624 0.260 1.00 0.00 14 CYS A N 10
ATOM 4423 C CA . CYS A 1 14 ? -0.897 -0.118 1.310 1.00 0.00 14 CYS A CA 10
ATOM 4424 C C . CYS A 1 14 ? -0.631 -1.614 1.215 1.00 0.00 14 CYS A C 10
ATOM 4425 O O . CYS A 1 14 ? -0.549 -2.170 0.117 1.00 0.00 14 CYS A O 10
ATOM 4433 N N . SER A 1 15 ? -0.497 -2.250 2.381 1.00 0.00 15 SER A N 10
ATOM 4434 C CA . SER A 1 15 ? -0.255 -3.686 2.466 1.00 0.00 15 SER A CA 10
ATOM 4435 C C . SER A 1 15 ? -1.566 -4.427 2.667 1.00 0.00 15 SER A C 10
ATOM 4436 O O . SER A 1 15 ? -2.543 -3.817 3.107 1.00 0.00 15 SER A O 10
ATOM 4444 N N . LYS A 1 16 ? -1.560 -5.745 2.354 1.00 0.00 16 LYS A N 10
ATOM 4445 C CA . LYS A 1 16 ? -2.746 -6.630 2.474 1.00 0.00 16 LYS A CA 10
ATOM 4446 C C . LYS A 1 16 ? -3.432 -6.513 3.839 1.00 0.00 16 LYS A C 10
ATOM 4447 O O . LYS A 1 16 ? -4.653 -6.674 3.942 1.00 0.00 16 LYS A O 10
ATOM 4466 N N . TRP A 1 17 ? -2.632 -6.234 4.876 1.00 0.00 17 TRP A N 10
ATOM 4467 C CA . TRP A 1 17 ? -3.139 -6.045 6.242 1.00 0.00 17 TRP A CA 10
ATOM 4468 C C . TRP A 1 17 ? -3.636 -4.597 6.420 1.00 0.00 17 TRP A C 10
ATOM 4469 O O . TRP A 1 17 ? -3.977 -4.165 7.527 1.00 0.00 17 TRP A O 10
ATOM 4490 N N . GLY A 1 18 ? -3.680 -3.874 5.285 1.00 0.00 18 GLY A N 10
ATOM 4491 C CA . GLY A 1 18 ? -4.128 -2.491 5.231 1.00 0.00 18 GLY A CA 10
ATOM 4492 C C . GLY A 1 18 ? -3.167 -1.513 5.873 1.00 0.00 18 GLY A C 10
ATOM 4493 O O . GLY A 1 18 ? -3.523 -0.842 6.846 1.00 0.00 18 GLY A O 10
ATOM 4497 N N . TYR A 1 19 ? -1.947 -1.431 5.326 1.00 0.00 19 TYR A N 10
ATOM 4498 C CA . TYR A 1 19 ? -0.929 -0.510 5.868 1.00 0.00 19 TYR A CA 10
ATOM 4499 C C . TYR A 1 19 ? -0.123 0.191 4.774 1.00 0.00 19 TYR A C 10
ATOM 4500 O O . TYR A 1 19 ? 0.532 -0.456 3.954 1.00 0.00 19 TYR A O 10
ATOM 4518 N N . CYS A 1 20 ? -0.165 1.530 4.797 1.00 0.00 20 CYS A N 10
ATOM 4519 C CA . CYS A 1 20 ? 0.545 2.359 3.820 1.00 0.00 20 CYS A CA 10
ATOM 4520 C C . CYS A 1 20 ? 1.883 2.848 4.361 1.00 0.00 20 CYS A C 10
ATOM 4521 O O . CYS A 1 20 ? 2.007 3.168 5.548 1.00 0.00 20 CYS A O 10
ATOM 4529 N N . GLY A 1 21 ? 2.877 2.896 3.469 1.00 0.00 21 GLY A N 10
ATOM 4530 C CA . GLY A 1 21 ? 4.214 3.345 3.829 1.00 0.00 21 GLY A CA 10
ATOM 4531 C C . GLY A 1 21 ? 5.085 3.598 2.613 1.00 0.00 21 GLY A C 10
ATOM 4532 O O . GLY A 1 21 ? 4.570 3.817 1.512 1.00 0.00 21 GLY A O 10
ATOM 4536 N N . LEU A 1 22 ? 6.408 3.566 2.816 1.00 0.00 22 LEU A N 10
ATOM 4537 C CA . LEU A 1 22 ? 7.371 3.792 1.733 1.00 0.00 22 LEU A CA 10
ATOM 4538 C C . LEU A 1 22 ? 8.484 2.750 1.761 1.00 0.00 22 LEU A C 10
ATOM 4539 O O . LEU A 1 22 ? 8.851 2.251 2.830 1.00 0.00 22 LEU A O 10
ATOM 4555 N N . GLY A 1 23 ? 9.014 2.434 0.575 1.00 0.00 23 GLY A N 10
ATOM 4556 C CA . GLY A 1 23 ? 10.086 1.453 0.456 1.00 0.00 23 GLY A CA 10
ATOM 4557 C C . GLY A 1 23 ? 9.581 0.074 0.072 1.00 0.00 23 GLY A C 10
ATOM 4558 O O . GLY A 1 23 ? 8.414 -0.084 -0.300 1.00 0.00 23 GLY A O 10
ATOM 4562 N N . GLY A 1 24 ? 10.470 -0.921 0.163 1.00 0.00 24 GLY A N 10
ATOM 4563 C CA . GLY A 1 24 ? 10.112 -2.292 -0.172 1.00 0.00 24 GLY A CA 10
ATOM 4564 C C . GLY A 1 24 ? 9.789 -3.126 1.054 1.00 0.00 24 GLY A C 10
ATOM 4565 O O . GLY A 1 24 ? 10.286 -4.248 1.194 1.00 0.00 24 GLY A O 10
ATOM 4569 N N . ASP A 1 25 ? 8.953 -2.571 1.938 1.00 0.00 25 ASP A N 10
ATOM 4570 C CA . ASP A 1 25 ? 8.547 -3.250 3.171 1.00 0.00 25 ASP A CA 10
ATOM 4571 C C . ASP A 1 25 ? 7.027 -3.190 3.359 1.00 0.00 25 ASP A C 10
ATOM 4572 O O . ASP A 1 25 ? 6.432 -4.113 3.923 1.00 0.00 25 ASP A O 10
ATOM 4581 N N . TYR A 1 26 ? 6.411 -2.099 2.881 1.00 0.00 26 TYR A N 10
ATOM 4582 C CA . TYR A 1 26 ? 4.962 -1.902 2.993 1.00 0.00 26 TYR A CA 10
ATOM 4583 C C . TYR A 1 26 ? 4.214 -2.474 1.786 1.00 0.00 26 TYR A C 10
ATOM 4584 O O . TYR A 1 26 ? 3.111 -3.008 1.939 1.00 0.00 26 TYR A O 10
ATOM 4602 N N . CYS A 1 27 ? 4.817 -2.363 0.594 1.00 0.00 27 CYS A N 10
ATOM 4603 C CA . CYS A 1 27 ? 4.205 -2.875 -0.636 1.00 0.00 27 CYS A CA 10
ATOM 4604 C C . CYS A 1 27 ? 4.638 -4.330 -0.886 1.00 0.00 27 CYS A C 10
ATOM 4605 O O . CYS A 1 27 ? 3.871 -5.257 -0.605 1.00 0.00 27 CYS A O 10
ATOM 4613 N N . GLY A 1 28 ? 5.870 -4.523 -1.405 1.00 0.00 28 GLY A N 10
ATOM 4614 C CA . GLY A 1 28 ? 6.410 -5.862 -1.676 1.00 0.00 28 GLY A CA 10
ATOM 4615 C C . GLY A 1 28 ? 5.518 -6.722 -2.565 1.00 0.00 28 GLY A C 10
ATOM 4616 O O . GLY A 1 28 ? 5.270 -7.889 -2.253 1.00 0.00 28 GLY A O 10
ATOM 4620 N N . SER A 1 29 ? 5.037 -6.133 -3.680 1.00 0.00 29 SER A N 10
ATOM 4621 C CA . SER A 1 29 ? 4.144 -6.818 -4.650 1.00 0.00 29 SER A CA 10
ATOM 4622 C C . SER A 1 29 ? 2.858 -7.328 -3.980 1.00 0.00 29 SER A C 10
ATOM 4623 O O . SER A 1 29 ? 2.275 -8.341 -4.389 1.00 0.00 29 SER A O 10
ATOM 4631 N N . GLY A 1 30 ? 2.420 -6.588 -2.961 1.00 0.00 30 GLY A N 10
ATOM 4632 C CA . GLY A 1 30 ? 1.211 -6.930 -2.236 1.00 0.00 30 GLY A CA 10
ATOM 4633 C C . GLY A 1 30 ? 0.405 -5.701 -1.880 1.00 0.00 30 GLY A C 10
ATOM 4634 O O . GLY A 1 30 ? -0.219 -5.646 -0.816 1.00 0.00 30 GLY A O 10
ATOM 4638 N N . CYS A 1 31 ? 0.426 -4.714 -2.782 1.00 0.00 31 CYS A N 10
ATOM 4639 C CA . CYS A 1 31 ? -0.288 -3.453 -2.580 1.00 0.00 31 CYS A CA 10
ATOM 4640 C C . CYS A 1 31 ? -1.684 -3.472 -3.199 1.00 0.00 31 CYS A C 10
ATOM 4641 O O . CYS A 1 31 ? -1.942 -4.206 -4.157 1.00 0.00 31 CYS A O 10
ATOM 4649 N N . GLN A 1 32 ? -2.573 -2.652 -2.627 1.00 0.00 32 GLN A N 10
ATOM 4650 C CA . GLN A 1 32 ? -3.957 -2.529 -3.097 1.00 0.00 32 GLN A CA 10
ATOM 4651 C C . GLN A 1 32 ? -4.135 -1.273 -3.958 1.00 0.00 32 GLN A C 10
ATOM 4652 O O . GLN A 1 32 ? -5.064 -1.197 -4.768 1.00 0.00 32 GLN A O 10
ATOM 4666 N N . SER A 1 33 ? -3.234 -0.294 -3.771 1.00 0.00 33 SER A N 10
ATOM 4667 C CA . SER A 1 33 ? -3.261 0.968 -4.522 1.00 0.00 33 SER A CA 10
ATOM 4668 C C . SER A 1 33 ? -2.461 0.856 -5.827 1.00 0.00 33 SER A C 10
ATOM 4669 O O . SER A 1 33 ? -1.736 -0.122 -6.038 1.00 0.00 33 SER A O 10
ATOM 4677 N N . GLY A 1 34 ? -2.608 1.869 -6.698 1.00 0.00 34 GLY A N 10
ATOM 4678 C CA . GLY A 1 34 ? -1.910 1.896 -7.982 1.00 0.00 34 GLY A CA 10
ATOM 4679 C C . GLY A 1 34 ? -0.443 2.325 -7.871 1.00 0.00 34 GLY A C 10
ATOM 4680 O O . GLY A 1 34 ? 0.433 1.574 -8.307 1.00 0.00 34 GLY A O 10
ATOM 4684 N N . PRO A 1 35 ? -0.128 3.532 -7.294 1.00 0.00 35 PRO A N 10
ATOM 4685 C CA . PRO A 1 35 ? 1.264 4.012 -7.152 1.00 0.00 35 PRO A CA 10
ATOM 4686 C C . PRO A 1 35 ? 2.037 3.247 -6.064 1.00 0.00 35 PRO A C 10
ATOM 4687 O O . PRO A 1 35 ? 2.281 3.757 -4.963 1.00 0.00 35 PRO A O 10
ATOM 4698 N N . CYS A 1 36 ? 2.402 2.001 -6.395 1.00 0.00 36 CYS A N 10
ATOM 4699 C CA . CYS A 1 36 ? 3.135 1.116 -5.483 1.00 0.00 36 CYS A CA 10
ATOM 4700 C C . CYS A 1 36 ? 4.126 0.233 -6.250 1.00 0.00 36 CYS A C 10
ATOM 4701 O O . CYS A 1 36 ? 4.196 0.292 -7.481 1.00 0.00 36 CYS A O 10
ATOM 4709 N N . THR A 1 37 ? 4.905 -0.577 -5.499 1.00 0.00 37 THR A N 10
ATOM 4710 C CA . THR A 1 37 ? 5.915 -1.515 -6.056 1.00 0.00 37 THR A CA 10
ATOM 4711 C C . THR A 1 37 ? 6.939 -0.814 -6.974 1.00 0.00 37 THR A C 10
ATOM 4712 O O . THR A 1 37 ? 7.495 -1.428 -7.894 1.00 0.00 37 THR A O 10
ATOM 4723 N N . GLY A 1 38 ? 7.195 0.470 -6.691 1.00 0.00 38 GLY A N 10
ATOM 4724 C CA . GLY A 1 38 ? 8.140 1.249 -7.478 1.00 0.00 38 GLY A CA 10
ATOM 4725 C C . GLY A 1 38 ? 8.425 2.605 -6.864 1.00 0.00 38 GLY A C 10
ATOM 4726 O O . GLY A 1 38 ? 8.012 3.634 -7.406 1.00 0.00 38 GLY A O 10
ATOM 4730 N N . ALA A 1 39 ? 9.132 2.599 -5.730 1.00 0.00 39 ALA A N 10
ATOM 4731 C CA . ALA A 1 39 ? 9.484 3.830 -5.023 1.00 0.00 39 ALA A CA 10
ATOM 4732 C C . ALA A 1 39 ? 10.933 4.228 -5.300 1.00 0.00 39 ALA A C 10
ATOM 4733 O O . ALA A 1 39 ? 11.843 3.436 -4.969 1.00 0.00 39 ALA A O 10
#

Foldseek 3Di:
DADLVPLDPQDFFAAPVSDTDDDCPRPVVGGSDDPDPPD

Solvent-accessible surface area: 2632 Å² total; per-residue (Å²): 105,15,63,106,101,36,76,12,129,44,105,73,11,0,2,171,180,10,107,16,2,139,48,71,123,84,30,56,91,22,25,84,16,63,80,20,79,86,151

Radius of gyration: 8.02 Å; Cα contacts (8 Å, |Δi|>4): 89; chains: 1; bounding box: 21×16×16 Å